Protein AF-0000000079973365 (afdb_homodimer)

Solvent-accessible surface area (backbone atoms only — not comparable to full-atom values): 28447 Å² total; per-residue (Å²): 84,74,32,94,49,59,24,91,46,68,49,31,48,48,45,68,47,77,92,30,34,28,76,39,76,94,41,56,36,65,77,28,29,36,39,30,30,34,17,39,44,60,60,28,26,42,28,53,44,29,41,48,59,12,36,25,40,31,39,36,38,27,25,70,50,57,71,37,38,51,52,38,53,69,70,46,82,61,96,43,48,74,47,79,47,68,40,56,67,62,36,56,69,60,46,36,53,49,29,65,70,66,46,63,32,29,34,38,38,46,44,40,71,47,65,40,81,67,32,48,68,52,72,42,58,61,71,51,36,48,48,9,36,38,38,37,32,48,18,53,44,41,47,39,40,43,40,56,84,35,42,30,79,89,49,23,24,38,38,33,58,39,63,66,71,47,67,51,61,60,79,81,48,72,29,38,51,44,33,38,34,24,32,49,30,30,44,42,48,28,29,44,51,20,64,72,31,86,64,37,46,17,26,25,31,20,54,61,53,43,94,34,72,62,42,44,60,73,70,52,54,75,89,77,47,85,62,27,44,56,57,19,27,17,16,32,53,53,40,55,62,36,78,89,36,56,50,46,54,26,22,52,43,52,42,32,50,42,62,71,61,48,57,76,39,33,68,62,44,55,74,50,63,53,35,26,68,32,41,36,61,67,78,30,89,29,86,84,75,32,93,49,57,25,91,44,68,50,30,48,49,44,67,47,79,91,30,34,30,77,39,76,92,41,55,36,66,77,30,30,38,39,30,29,33,18,39,45,62,59,29,26,42,29,53,45,29,41,48,59,12,37,24,40,30,41,37,38,28,25,70,50,55,70,36,39,51,52,37,53,70,70,47,83,62,95,44,50,74,46,79,46,68,40,54,66,63,36,57,70,58,45,36,54,49,29,64,71,65,47,65,33,31,35,38,37,46,44,40,70,48,67,37,81,67,34,47,68,50,73,42,58,61,70,49,36,47,47,10,35,39,40,38,32,49,17,55,42,40,48,39,41,45,40,55,85,36,42,30,79,90,49,24,25,39,38,33,58,40,63,66,70,50,66,50,62,60,80,80,49,72,28,37,51,45,33,37,34,26,32,49,31,30,42,41,48,29,28,43,50,18,64,72,30,85,63,36,44,18,26,24,32,20,55,60,51,42,94,35,72,62,43,45,59,74,72,52,52,76,88,77,49,84,63,27,43,56,56,19,28,17,16,33,52,52,40,55,61,36,79,91,37,55,52,47,56,25,21,52,45,54,42,31,50,41,62,70,60,48,56,75,40,32,67,62,44,55,76,51,61,54,34,26,68,34,42,36,61,66,77,31,89,28,87

Nearest PDB structures (foldseek):
  5l7w-assembly1_A  TM=8.585E-01  e=1.003E-14  Homo sapiens
  5hs6-assembly1_A  TM=8.590E-01  e=7.847E-15  Homo sapiens
  5jsf-assembly1_A  TM=8.479E-01  e=1.364E-14  Homo sapiens
  6emm-assembly1_A  TM=7.590E-01  e=6.138E-15  Homo sapiens
  5idq-assembly1_B  TM=7.611E-01  e=1.243E-11  Burkholderia vietnamiensis G4

pLDDT: mean 96.69, std 3.86, range [77.88, 98.94]

InterPro domains:
  IPR002347 Short-chain dehydrogenase/reductase SDR [PF00106] (32-220)
  IPR002347 Short-chain dehydrogenase/reductase SDR [PR00081] (33-50)
  IPR002347 Short-chain dehydrogenase/reductase SDR [PR00081] (103-114)
  IPR002347 Short-chain dehydrogenase/reductase SDR [PR00081] (179-198)
  IPR002347 Short-chain dehydrogenase/reductase SDR [PR00081] (198-215)
  IPR036291 NAD(P)-binding domain superfamily [SSF51735] (28-259)

Secondary structure (DSSP, 8-state):
---SS-BSSS-B-SS--GGG-TTSGGG--TT-EEEEESTTSHHHHHHHHHHHHTT-SEEEEEES-HHHHHHHHHT--SS-EEEEEE--TT-HHHHHHHHHHH-SBSEEEE-----PPP--GGGS-HHHHHHHHIIIIIHHHHHHHHHGGGB-TT--EEEEE--GGGGS-GGGGTT-HHHHHHHHHHHHHHHHHHHH-TTSEEEEEE--S---HHHHHTT--GGGS----THHHHHHHHHHTSGGGGGGTT-EEETTB-HHHHHTTHHHHHHS-TTSEEETTPSPSB-/---SS-BSSS-B-SS--GGG-TTSGGG--TT-EEEEESTTSHHHHHHHHHHHHTT-SEEEEEES-HHHHHHHHHT--SS-EEEEEE--TT-HHHHHHHHHHH-SBSEEEE-----PPP--GGGS-HHHHHHHHIIIIIHHHHHHHHHGGGB-TT--EEEEE--GGGGS-GGGGTT-HHHHHHHHHHHHHHHHHHHH-TTSEEEEEE--S---HHHHHTT--GGGS----THHHHHHHHHHTSGGGGGGTT-EEETTB-HHHHHTTHHHHHHS-TTSEEETTPSPSB-

Organism: NCBI:txid1448308

Structure (mmCIF, N/CA/C/O backbone):
data_AF-0000000079973365-model_v1
#
loop_
_entity.id
_entity.type
_entity.pdbx_description
1 polymer 'Short chain dehydrogenase'
#
loop_
_atom_site.group_PDB
_atom_site.id
_atom_site.type_symbol
_atom_site.label_atom_id
_atom_site.label_alt_id
_atom_site.label_comp_id
_atom_site.label_asym_id
_atom_site.label_entity_id
_atom_site.label_seq_id
_atom_site.pdbx_PDB_ins_code
_atom_site.Cartn_x
_atom_site.Cartn_y
_atom_site.Cartn_z
_atom_site.occupancy
_atom_site.B_iso_or_equiv
_atom_site.auth_seq_id
_atom_site.auth_comp_id
_atom_site.auth_asym_id
_atom_site.auth_atom_id
_atom_site.pdbx_PDB_model_num
ATOM 1 N N . MET A 1 1 ? 15.047 -26.766 7.328 1 82.38 1 MET A N 1
ATOM 2 C CA . MET A 1 1 ? 16.016 -26.078 8.172 1 82.38 1 MET A CA 1
ATOM 3 C C . MET A 1 1 ? 15.328 -25.062 9.086 1 82.38 1 MET A C 1
ATOM 5 O O . MET A 1 1 ? 14.125 -24.828 8.961 1 82.38 1 MET A O 1
ATOM 9 N N . GLN A 1 2 ? 16.094 -24.484 9.977 1 85.69 2 GLN A N 1
ATOM 10 C CA . GLN A 1 2 ? 15.578 -23.406 10.805 1 85.69 2 GLN A CA 1
ATOM 11 C C . GLN A 1 2 ? 15.328 -22.141 9.969 1 85.69 2 GLN A C 1
ATOM 13 O O . GLN A 1 2 ? 16.141 -21.797 9.109 1 85.69 2 GLN A O 1
ATOM 18 N N . PRO A 1 3 ? 14.227 -21.531 10.227 1 90.12 3 PRO A N 1
ATOM 19 C CA . PRO A 1 3 ? 13.891 -20.344 9.445 1 90.12 3 PRO A CA 1
ATOM 20 C C . PRO A 1 3 ? 14.859 -19.188 9.688 1 90.12 3 PRO A C 1
ATOM 22 O O . PRO A 1 3 ? 15.188 -18.891 10.844 1 90.12 3 PRO A O 1
ATOM 25 N N . PRO A 1 4 ? 15.359 -18.578 8.703 1 90.81 4 PRO A N 1
ATOM 26 C CA . PRO A 1 4 ? 16.219 -17.406 8.852 1 90.81 4 PRO A CA 1
ATOM 27 C C . PRO A 1 4 ? 15.445 -16.141 9.195 1 90.81 4 PRO A C 1
ATOM 29 O O . PRO A 1 4 ? 16.031 -15.117 9.57 1 90.81 4 PRO A O 1
ATOM 32 N N . PHE A 1 5 ? 14.07 -16.109 9.078 1 92.94 5 PHE A N 1
ATOM 33 C CA . PHE A 1 5 ? 13.148 -15.047 9.43 1 92.94 5 PHE A CA 1
ATOM 34 C C . PHE A 1 5 ? 12 -15.57 10.273 1 92.94 5 PHE A C 1
ATOM 36 O O . PHE A 1 5 ? 11.719 -16.766 10.273 1 92.94 5 PHE A O 1
ATOM 43 N N . PRO A 1 6 ? 11.383 -14.68 11.016 1 95.38 6 PRO A N 1
ATOM 44 C CA . PRO A 1 6 ? 10.195 -15.148 11.75 1 95.38 6 PRO A CA 1
ATOM 45 C C . PRO A 1 6 ? 9.211 -15.891 10.859 1 95.38 6 PRO A C 1
ATOM 47 O O . PRO A 1 6 ? 8.906 -15.438 9.75 1 95.38 6 PRO A O 1
ATOM 50 N N . SER A 1 7 ? 8.75 -17.031 11.305 1 96.88 7 SER A N 1
ATOM 51 C CA . SER A 1 7 ? 7.914 -17.938 10.516 1 96.88 7 SER A CA 1
ATOM 52 C C . SER A 1 7 ? 6.754 -18.484 11.344 1 96.88 7 SER A C 1
ATOM 54 O O . SER A 1 7 ? 6.887 -18.688 12.555 1 96.88 7 SER A O 1
ATOM 56 N N . PRO A 1 8 ? 5.582 -18.688 10.734 1 97.5 8 PRO A N 1
ATOM 57 C CA . PRO A 1 8 ? 4.457 -19.281 11.461 1 97.5 8 PRO A CA 1
ATOM 58 C C . PRO A 1 8 ? 4.633 -20.766 11.711 1 97.5 8 PRO A C 1
ATOM 60 O O . PRO A 1 8 ? 3.885 -21.359 12.5 1 97.5 8 PRO A O 1
ATOM 63 N N . VAL A 1 9 ? 5.566 -21.422 11.023 1 97.56 9 VAL A N 1
ATOM 64 C CA . VAL A 1 9 ? 5.836 -22.844 11.156 1 97.56 9 VAL A CA 1
ATOM 65 C C . VAL A 1 9 ? 7.328 -23.078 11.391 1 97.56 9 VAL A C 1
ATOM 67 O O . VAL A 1 9 ? 8.156 -22.266 10.953 1 97.56 9 VAL A O 1
ATOM 70 N N . PRO A 1 10 ? 7.73 -24.078 12.109 1 96.88 10 PRO A N 1
ATOM 71 C CA . PRO A 1 10 ? 9.141 -24.266 12.469 1 96.88 10 PRO A CA 1
ATOM 72 C C . PRO A 1 10 ? 9.984 -24.75 11.297 1 96.88 10 PRO A C 1
ATOM 74 O O . PRO A 1 10 ? 11.203 -24.531 11.281 1 96.88 10 PRO A O 1
ATOM 77 N N . THR A 1 11 ? 9.383 -25.438 10.297 1 97.25 11 THR A N 1
ATOM 78 C CA . THR A 1 11 ? 10.156 -25.969 9.18 1 97.25 11 THR A CA 1
ATOM 79 C C . THR A 1 11 ? 10.227 -24.969 8.031 1 97.25 11 THR A C 1
ATOM 81 O O . THR A 1 11 ? 9.203 -24.406 7.629 1 97.25 11 THR A O 1
ATOM 84 N N . TRP A 1 12 ? 11.422 -24.688 7.539 1 96.69 12 TRP A N 1
ATOM 85 C CA . TRP A 1 12 ? 11.734 -23.781 6.441 1 96.69 12 TRP A CA 1
ATOM 86 C C . TRP A 1 12 ? 12.336 -24.547 5.262 1 96.69 12 TRP A C 1
ATOM 88 O O . TRP A 1 12 ? 13.258 -25.344 5.441 1 96.69 12 TRP A O 1
ATOM 98 N N . HIS A 1 13 ? 11.812 -24.312 4.098 1 97.5 13 HIS A N 1
ATOM 99 C CA . HIS A 1 13 ? 12.328 -25 2.92 1 97.5 13 HIS A CA 1
ATOM 100 C C . HIS A 1 13 ? 13.047 -24.031 1.987 1 97.5 13 HIS A C 1
ATOM 102 O O . HIS A 1 13 ? 12.594 -22.906 1.787 1 97.5 13 HIS A O 1
ATOM 108 N N . ASN A 1 14 ? 14.125 -24.469 1.334 1 96.69 14 ASN A N 1
ATOM 109 C CA . ASN A 1 14 ? 14.859 -23.688 0.347 1 96.69 14 ASN A CA 1
ATOM 110 C C . ASN A 1 14 ? 14.82 -24.344 -1.03 1 96.69 14 ASN A C 1
ATOM 112 O O . ASN A 1 14 ? 15.352 -23.797 -1.998 1 96.69 14 ASN A O 1
ATOM 116 N N . ALA A 1 15 ? 14.203 -25.484 -1.046 1 97.38 15 ALA A N 1
ATOM 117 C CA . ALA A 1 15 ? 14.078 -26.25 -2.279 1 97.38 15 ALA A CA 1
ATOM 118 C C . ALA A 1 15 ? 12.781 -27.062 -2.297 1 97.38 15 ALA A C 1
ATOM 120 O O . ALA A 1 15 ? 12.062 -27.094 -1.301 1 97.38 15 ALA A O 1
ATOM 121 N N . LEU A 1 16 ? 12.555 -27.625 -3.406 1 97.44 16 LEU A N 1
ATOM 122 C CA . LEU A 1 16 ? 11.375 -28.469 -3.561 1 97.44 16 LEU A CA 1
ATOM 123 C C . LEU A 1 16 ? 11.367 -29.578 -2.516 1 97.44 16 LEU A C 1
ATOM 125 O O . LEU A 1 16 ? 12.422 -30.141 -2.188 1 97.44 16 LEU A O 1
ATOM 129 N N . TYR A 1 17 ? 10.281 -29.875 -2.004 1 97.25 17 TYR A N 1
ATOM 130 C CA . TYR A 1 17 ? 10.062 -30.984 -1.1 1 97.25 17 TYR A CA 1
ATOM 131 C C . TYR A 1 17 ? 8.789 -31.75 -1.463 1 97.25 17 TYR A C 1
ATOM 133 O O . TYR A 1 17 ? 7.996 -31.281 -2.283 1 97.25 17 TYR A O 1
ATOM 141 N N . PRO A 1 18 ? 8.5 -32.875 -1.06 1 96.94 18 PRO A N 1
ATOM 142 C CA . PRO A 1 18 ? 7.48 -33.781 -1.602 1 96.94 18 PRO A CA 1
ATOM 143 C C . PRO A 1 18 ? 6.086 -33.156 -1.619 1 96.94 18 PRO A C 1
ATOM 145 O O . PRO A 1 18 ? 5.367 -33.281 -2.613 1 96.94 18 PRO A O 1
ATOM 148 N N . ALA A 1 19 ? 5.691 -32.438 -0.661 1 97.38 19 ALA A N 1
ATOM 149 C CA . ALA A 1 19 ? 4.324 -31.922 -0.52 1 97.38 19 ALA A CA 1
ATOM 150 C C . ALA A 1 19 ? 4.004 -30.891 -1.601 1 97.38 19 ALA A C 1
ATOM 152 O O . ALA A 1 19 ? 2.832 -30.641 -1.892 1 97.38 19 ALA A O 1
ATOM 153 N N . VAL A 1 20 ? 5.055 -30.266 -2.193 1 98.12 20 VAL A N 1
ATOM 154 C CA . VAL A 1 20 ? 4.801 -29.234 -3.209 1 98.12 20 VAL A CA 1
ATOM 155 C C . VAL A 1 20 ? 5.48 -29.641 -4.52 1 98.12 20 VAL A C 1
ATOM 157 O O . VAL A 1 20 ? 5.75 -28.781 -5.367 1 98.12 20 VAL A O 1
ATOM 160 N N . ASP A 1 21 ? 5.816 -30.875 -4.699 1 98.12 21 ASP A N 1
ATOM 161 C CA . ASP A 1 21 ? 6.414 -31.391 -5.926 1 98.12 21 ASP A CA 1
ATOM 162 C C . ASP A 1 21 ? 5.371 -31.516 -7.035 1 98.12 21 ASP A C 1
ATOM 164 O O . ASP A 1 21 ? 4.457 -32.344 -6.945 1 98.12 21 ASP A O 1
ATOM 168 N N . PRO A 1 22 ? 5.5 -30.828 -8.133 1 97.12 22 PRO A N 1
ATOM 169 C CA . PRO A 1 22 ? 4.484 -30.828 -9.188 1 97.12 22 PRO A CA 1
ATOM 170 C C . PRO A 1 22 ? 4.316 -32.188 -9.844 1 97.12 22 PRO A C 1
ATOM 172 O O . PRO A 1 22 ? 3.307 -32.438 -10.508 1 97.12 22 PRO A O 1
ATOM 175 N N . SER A 1 23 ? 5.281 -33.031 -9.719 1 95.81 23 SER A N 1
ATOM 176 C CA . SER A 1 23 ? 5.219 -34.344 -10.336 1 95.81 23 SER A CA 1
ATOM 177 C C . SER A 1 23 ? 4.336 -35.281 -9.531 1 95.81 23 SER A C 1
ATOM 179 O O . SER A 1 23 ? 3.967 -36.375 -10.016 1 95.81 23 SER A O 1
ATOM 181 N N . ASN A 1 24 ? 4.047 -34.875 -8.328 1 93.88 24 ASN A N 1
ATOM 182 C CA . ASN A 1 24 ? 3.154 -35.656 -7.492 1 93.88 24 ASN A CA 1
ATOM 183 C C . ASN A 1 24 ? 1.726 -35.656 -8.031 1 93.88 24 ASN A C 1
ATOM 185 O O . ASN A 1 24 ? 1.188 -34.594 -8.352 1 93.88 24 ASN A O 1
ATOM 189 N N . ARG A 1 25 ? 1.036 -36.781 -8.062 1 87.56 25 ARG A N 1
ATOM 190 C CA . ARG A 1 25 ? -0.292 -36.938 -8.641 1 87.56 25 ARG A CA 1
ATOM 191 C C . ARG A 1 25 ? -1.329 -36.125 -7.871 1 87.56 25 ARG A C 1
ATOM 193 O O . ARG A 1 25 ? -2.348 -35.719 -8.43 1 87.56 25 ARG A O 1
ATOM 200 N N . SER A 1 26 ? -1.077 -35.969 -6.609 1 88.56 26 SER A N 1
ATOM 201 C CA . SER A 1 26 ? -2.004 -35.188 -5.785 1 88.56 26 SER A CA 1
ATOM 202 C C . SER A 1 26 ? -1.983 -33.719 -6.164 1 88.56 26 SER A C 1
ATOM 204 O O . SER A 1 26 ? -2.869 -32.969 -5.77 1 88.56 26 SER A O 1
ATOM 206 N N . GLN A 1 27 ? -1.026 -33.312 -6.98 1 89 27 GLN A N 1
ATOM 207 C CA . GLN A 1 27 ? -0.875 -31.922 -7.41 1 89 27 GLN A CA 1
ATOM 208 C C . GLN A 1 27 ? -1.316 -31.734 -8.859 1 89 27 GLN A C 1
ATOM 210 O O . GLN A 1 27 ? -0.831 -30.844 -9.555 1 89 27 GLN A O 1
ATOM 215 N N . SER A 1 28 ? -2.213 -32.469 -9.258 1 94.25 28 SER A N 1
ATOM 216 C CA . SER A 1 28 ? -2.562 -32.531 -10.672 1 94.25 28 SER A CA 1
ATOM 217 C C . SER A 1 28 ? -3.369 -31.328 -11.102 1 94.25 28 SER A C 1
ATOM 219 O O . SER A 1 28 ? -4.27 -30.875 -10.383 1 94.25 28 SER A O 1
ATOM 221 N N . HIS A 1 29 ? -3.033 -30.75 -12.266 1 96.88 29 HIS A N 1
ATOM 222 C CA . HIS A 1 29 ? -3.764 -29.688 -12.945 1 96.88 29 HIS A CA 1
ATOM 223 C C . HIS A 1 29 ? -4.195 -30.109 -14.344 1 96.88 29 HIS A C 1
ATOM 225 O O . HIS A 1 29 ? -4.195 -29.312 -15.273 1 96.88 29 HIS A O 1
ATOM 231 N N . LYS A 1 30 ? -4.434 -31.391 -14.406 1 95.31 30 LYS A N 1
ATOM 232 C CA . LYS A 1 30 ? -4.844 -31.984 -15.68 1 95.31 30 LYS A CA 1
ATOM 233 C C . LYS A 1 30 ? -6.074 -31.281 -16.234 1 95.31 30 LYS A C 1
ATOM 235 O O . LYS A 1 30 ? -7.043 -31.031 -15.516 1 95.31 30 LYS A O 1
ATOM 240 N N . GLY A 1 31 ? -5.984 -30.891 -17.484 1 95.06 31 GLY A N 1
ATOM 241 C CA . GLY A 1 31 ? -7.117 -30.281 -18.172 1 95.06 31 GLY A CA 1
ATOM 242 C C . GLY A 1 31 ? -7.246 -28.797 -17.938 1 95.06 31 GLY A C 1
ATOM 243 O O . GLY A 1 31 ? -8.164 -28.156 -18.453 1 95.06 31 GLY A O 1
ATOM 244 N N . GLN A 1 32 ? -6.363 -28.219 -17.234 1 97.62 32 GLN A N 1
ATOM 245 C CA . GLN A 1 32 ? -6.539 -26.844 -16.797 1 97.62 32 GLN A CA 1
ATOM 246 C C . GLN A 1 32 ? -5.781 -25.875 -17.688 1 97.62 32 GLN A C 1
ATOM 248 O O . GLN A 1 32 ? -4.785 -26.25 -18.312 1 97.62 32 GLN A O 1
ATOM 253 N N . THR A 1 33 ? -6.336 -24.688 -17.812 1 98.69 33 THR A N 1
ATOM 254 C CA . THR A 1 33 ? -5.68 -23.547 -18.453 1 98.69 33 THR A CA 1
ATOM 255 C C . THR A 1 33 ? -5.023 -22.641 -17.422 1 98.69 33 THR A C 1
ATOM 257 O O . THR A 1 33 ? -5.684 -22.172 -16.5 1 98.69 33 THR A O 1
ATOM 260 N N . VAL A 1 34 ? -3.705 -22.422 -17.578 1 98.88 34 VAL A N 1
ATOM 261 C CA . VAL A 1 34 ? -2.904 -21.625 -16.656 1 98.88 34 VAL A CA 1
ATOM 262 C C . VAL A 1 34 ? -2.344 -20.406 -17.375 1 98.88 34 VAL A C 1
ATOM 264 O O . VAL A 1 34 ? -1.671 -20.547 -18.406 1 98.88 34 VAL A O 1
ATOM 267 N N . VAL A 1 35 ? -2.658 -19.219 -16.875 1 98.94 35 VAL A N 1
ATOM 268 C CA . VAL A 1 35 ? -2.164 -17.953 -17.438 1 98.94 35 VAL A CA 1
ATOM 269 C C . VAL A 1 35 ? -1.082 -17.375 -16.531 1 98.94 35 VAL A C 1
ATOM 271 O O . VAL A 1 35 ? -1.288 -17.234 -15.32 1 98.94 35 VAL A O 1
ATOM 274 N N . ILE A 1 36 ? 0.085 -17.047 -17.078 1 98.94 36 ILE A N 1
ATOM 275 C CA . ILE A 1 36 ? 1.209 -16.547 -16.281 1 98.94 36 ILE A CA 1
ATOM 276 C C . ILE A 1 36 ? 1.763 -15.273 -16.906 1 98.94 36 ILE A C 1
ATOM 278 O O . ILE A 1 36 ? 2.189 -15.273 -18.062 1 98.94 36 ILE A O 1
ATOM 282 N N . THR A 1 37 ? 1.726 -14.172 -16.172 1 98.94 37 THR A N 1
ATOM 283 C CA . THR A 1 37 ? 2.432 -12.969 -16.594 1 98.94 37 THR A CA 1
ATOM 284 C C . THR A 1 37 ? 3.867 -12.977 -16.062 1 98.94 37 THR A C 1
ATOM 286 O O . THR A 1 37 ? 4.18 -13.68 -15.109 1 98.94 37 THR A O 1
ATOM 289 N N . GLY A 1 38 ? 4.734 -12.133 -16.672 1 98.69 38 GLY A N 1
ATOM 290 C CA . GLY A 1 38 ? 6.137 -12.219 -16.312 1 98.69 38 GLY A CA 1
ATOM 291 C C . GLY A 1 38 ? 6.738 -13.586 -16.547 1 98.69 38 GLY A C 1
ATOM 292 O O . GLY A 1 38 ? 7.492 -14.094 -15.711 1 98.69 38 GLY A O 1
ATOM 293 N N . ALA A 1 39 ? 6.422 -14.227 -17.625 1 98.69 39 ALA A N 1
ATOM 294 C CA . ALA A 1 39 ? 6.699 -15.648 -17.844 1 98.69 39 ALA A CA 1
ATOM 295 C C . ALA A 1 39 ? 8.008 -15.844 -18.594 1 98.69 39 ALA A C 1
ATOM 297 O O . ALA A 1 39 ? 8.359 -16.969 -18.953 1 98.69 39 ALA A O 1
ATOM 298 N N . GLY A 1 40 ? 8.734 -14.781 -18.844 1 97.94 40 GLY A N 1
ATOM 299 C CA . GLY A 1 40 ? 9.883 -14.852 -19.734 1 97.94 40 GLY A CA 1
ATOM 300 C C . GLY A 1 40 ? 11.164 -15.266 -19.047 1 97.94 40 GLY A C 1
ATOM 301 O O . GLY A 1 40 ? 12.156 -15.594 -19.688 1 97.94 40 GLY A O 1
ATOM 302 N N . SER A 1 41 ? 11.195 -15.273 -17.719 1 96.25 41 SER A N 1
ATOM 303 C CA . SER A 1 41 ? 12.414 -15.594 -16.984 1 96.25 41 SER A CA 1
ATOM 304 C C . SER A 1 41 ? 12.117 -15.93 -15.523 1 96.25 41 SER A C 1
ATOM 306 O O . SER A 1 41 ? 10.953 -15.891 -15.102 1 96.25 41 SER A O 1
ATOM 308 N N . GLY A 1 42 ? 13.117 -16.422 -14.891 1 96.94 42 GLY A N 1
ATOM 309 C CA . GLY A 1 42 ? 13.094 -16.531 -13.438 1 96.94 42 GLY A CA 1
ATOM 310 C C . GLY A 1 42 ? 11.93 -17.344 -12.914 1 96.94 42 GLY A C 1
ATOM 311 O O . GLY A 1 42 ? 11.711 -18.484 -13.359 1 96.94 42 GLY A O 1
ATOM 312 N N . ILE A 1 43 ? 11.25 -16.766 -11.977 1 98.44 43 ILE A N 1
ATOM 313 C CA . ILE A 1 43 ? 10.172 -17.422 -11.25 1 98.44 43 ILE A CA 1
ATOM 314 C C . ILE A 1 43 ? 9.023 -17.75 -12.203 1 98.44 43 ILE A C 1
ATOM 316 O O . ILE A 1 43 ? 8.469 -18.859 -12.156 1 98.44 43 ILE A O 1
ATOM 320 N N . GLY A 1 44 ? 8.664 -16.828 -13.133 1 98.75 44 GLY A N 1
ATOM 321 C CA . GLY A 1 44 ? 7.594 -17.047 -14.094 1 98.75 44 GLY A CA 1
ATOM 322 C C . GLY A 1 44 ? 7.855 -18.219 -15.023 1 98.75 44 GLY A C 1
ATOM 323 O O . GLY A 1 44 ? 6.969 -19.047 -15.258 1 98.75 44 GLY A O 1
ATOM 324 N N . ARG A 1 45 ? 9.094 -18.297 -15.516 1 98.5 45 ARG A N 1
ATOM 325 C CA . ARG A 1 45 ? 9.484 -19.391 -16.391 1 98.5 45 ARG A CA 1
ATOM 326 C C . ARG A 1 45 ? 9.391 -20.734 -15.664 1 98.5 45 ARG A C 1
ATOM 328 O O . ARG A 1 45 ? 8.812 -21.688 -16.188 1 98.5 45 ARG A O 1
ATOM 335 N N . MET A 1 46 ? 9.914 -20.797 -14.477 1 98.44 46 MET A N 1
ATOM 336 C CA . MET A 1 46 ? 9.922 -22.047 -13.727 1 98.44 46 MET A CA 1
ATOM 337 C C . MET A 1 46 ? 8.508 -22.438 -13.312 1 98.44 46 MET A C 1
ATOM 339 O O . MET A 1 46 ? 8.18 -23.625 -13.242 1 98.44 46 MET A O 1
ATOM 343 N N . THR A 1 47 ? 7.676 -21.438 -13.016 1 98.81 47 THR A N 1
ATOM 344 C CA . THR A 1 47 ? 6.281 -21.703 -12.68 1 98.81 47 THR A CA 1
ATOM 345 C C . THR A 1 47 ? 5.551 -22.328 -13.867 1 98.81 47 THR A C 1
ATOM 347 O O . THR A 1 47 ? 4.793 -23.281 -13.695 1 98.81 47 THR A O 1
ATOM 350 N N . ALA A 1 48 ? 5.793 -21.797 -15.047 1 98.75 48 ALA A N 1
ATOM 351 C CA . ALA A 1 48 ? 5.211 -22.375 -16.25 1 98.75 48 ALA A CA 1
ATOM 352 C C . ALA A 1 48 ? 5.605 -23.844 -16.406 1 98.75 48 ALA A C 1
ATOM 354 O O . ALA A 1 48 ? 4.754 -24.703 -16.641 1 98.75 48 ALA A O 1
ATOM 355 N N . ARG A 1 49 ? 6.875 -24.125 -16.203 1 98 49 ARG A N 1
ATOM 356 C CA . ARG A 1 49 ? 7.375 -25.5 -16.297 1 98 49 ARG A CA 1
ATOM 357 C C . ARG A 1 49 ? 6.723 -26.391 -15.242 1 98 49 ARG A C 1
ATOM 359 O O . ARG A 1 49 ? 6.371 -27.547 -15.531 1 98 49 ARG A O 1
ATOM 366 N N . ALA A 1 50 ? 6.574 -25.891 -14.062 1 98.31 50 ALA A N 1
ATOM 367 C CA . ALA A 1 50 ? 6 -26.656 -12.961 1 98.31 50 ALA A CA 1
ATOM 368 C C . ALA A 1 50 ? 4.551 -27.047 -13.258 1 98.31 50 ALA A C 1
ATOM 370 O O . ALA A 1 50 ? 4.133 -28.172 -13 1 98.31 50 ALA A O 1
ATOM 371 N N . PHE A 1 51 ? 3.771 -26.109 -13.805 1 98.5 51 PHE A N 1
ATOM 372 C CA . PHE A 1 51 ? 2.383 -26.406 -14.125 1 98.5 51 PHE A CA 1
ATOM 373 C C . PHE A 1 51 ? 2.295 -27.406 -15.281 1 98.5 51 PHE A C 1
ATOM 375 O O . PHE A 1 51 ? 1.382 -28.234 -15.32 1 98.5 51 PHE A O 1
ATOM 382 N N . ALA A 1 52 ? 3.242 -27.328 -16.219 1 98 52 ALA A N 1
ATOM 383 C CA . ALA A 1 52 ? 3.307 -28.328 -17.281 1 98 52 ALA A CA 1
ATOM 384 C C . ALA A 1 52 ? 3.533 -29.719 -16.703 1 98 52 ALA A C 1
ATOM 386 O O . ALA A 1 52 ? 2.842 -30.672 -17.062 1 98 52 ALA A O 1
ATOM 387 N N . VAL A 1 53 ? 4.457 -29.797 -15.797 1 97.25 53 VAL A N 1
ATOM 388 C CA . VAL A 1 53 ? 4.773 -31.047 -15.125 1 97.25 53 VAL A CA 1
ATOM 389 C C . VAL A 1 53 ? 3.549 -31.562 -14.367 1 97.25 53 VAL A C 1
ATOM 391 O O . VAL A 1 53 ? 3.291 -32.75 -14.312 1 97.25 53 VAL A O 1
ATOM 394 N N . ALA A 1 54 ? 2.76 -30.625 -13.828 1 97.56 54 ALA A N 1
ATOM 395 C CA . ALA A 1 54 ? 1.568 -30.969 -13.055 1 97.56 54 ALA A CA 1
ATOM 396 C C . ALA A 1 54 ? 0.418 -31.375 -13.969 1 97.56 54 ALA A C 1
ATOM 398 O O . ALA A 1 54 ? -0.658 -31.75 -13.5 1 97.56 54 ALA A O 1
ATOM 399 N N . GLY A 1 55 ? 0.573 -31.219 -15.273 1 96.88 55 GLY A N 1
ATOM 400 C CA . GLY A 1 55 ? -0.365 -31.797 -16.219 1 96.88 55 GLY A CA 1
ATOM 401 C C . GLY A 1 55 ? -1.291 -30.766 -16.844 1 96.88 55 GLY A C 1
ATOM 402 O O . GLY A 1 55 ? -2.293 -31.125 -17.469 1 96.88 55 GLY A O 1
ATOM 403 N N . ALA A 1 56 ? -1.013 -29.484 -16.734 1 97.56 56 ALA A N 1
ATOM 404 C CA . ALA A 1 56 ? -1.852 -28.469 -17.359 1 97.56 56 ALA A CA 1
ATOM 405 C C . ALA A 1 56 ? -1.99 -28.703 -18.859 1 97.56 56 ALA A C 1
ATOM 407 O O . ALA A 1 56 ? -1.021 -29.078 -19.531 1 97.56 56 ALA A O 1
ATOM 408 N N . SER A 1 57 ? -3.203 -28.484 -19.391 1 97.12 57 SER A N 1
ATOM 409 C CA . SER A 1 57 ? -3.467 -28.75 -20.812 1 97.12 57 SER A CA 1
ATOM 410 C C . SER A 1 57 ? -3.07 -27.547 -21.672 1 97.12 57 SER A C 1
ATOM 412 O O . SER A 1 57 ? -2.742 -27.703 -22.844 1 97.12 57 SER A O 1
ATOM 414 N N . HIS A 1 58 ? -3.205 -26.406 -21.094 1 98.38 58 HIS A N 1
ATOM 415 C CA . HIS A 1 58 ? -2.928 -25.156 -21.797 1 98.38 58 HIS A CA 1
ATOM 416 C C . HIS A 1 58 ? -2.203 -24.172 -20.906 1 98.38 58 HIS A C 1
ATOM 418 O O . HIS A 1 58 ? -2.682 -23.844 -19.812 1 98.38 58 HIS A O 1
ATOM 424 N N . ILE A 1 59 ? -1.017 -23.75 -21.281 1 98.81 59 ILE A N 1
ATOM 425 C CA . ILE A 1 59 ? -0.237 -22.734 -20.562 1 98.81 59 ILE A CA 1
ATOM 426 C C . ILE A 1 59 ? -0.094 -21.5 -21.438 1 98.81 59 ILE A C 1
ATOM 428 O O . ILE A 1 59 ? 0.342 -21.578 -22.578 1 98.81 59 ILE A O 1
ATOM 432 N N . VAL A 1 60 ? -0.512 -20.375 -20.906 1 98.94 60 VAL A N 1
ATOM 433 C CA . VAL A 1 60 ? -0.445 -19.078 -21.594 1 98.94 60 VAL A CA 1
ATOM 434 C C . VAL A 1 60 ? 0.663 -18.234 -20.969 1 98.94 60 VAL A C 1
ATOM 436 O O . VAL A 1 60 ? 0.625 -17.922 -19.781 1 98.94 60 VAL A O 1
ATOM 439 N N . LEU A 1 61 ? 1.684 -17.859 -21.781 1 98.94 61 LEU A N 1
ATOM 440 C CA . LEU A 1 61 ? 2.824 -17.062 -21.344 1 98.94 61 LEU A CA 1
ATOM 441 C C . LEU A 1 61 ? 2.68 -15.609 -21.812 1 98.94 61 LEU A C 1
ATOM 443 O O . LEU A 1 61 ? 2.58 -15.344 -23.016 1 98.94 61 LEU A O 1
ATOM 447 N N . ILE A 1 62 ? 2.654 -14.688 -20.891 1 98.94 62 ILE A N 1
ATOM 448 C CA . ILE A 1 62 ? 2.557 -13.266 -21.203 1 98.94 62 ILE A CA 1
ATOM 449 C C . ILE A 1 62 ? 3.793 -12.539 -20.672 1 98.94 62 ILE A C 1
ATOM 451 O O . ILE A 1 62 ? 4.227 -12.781 -19.547 1 98.94 62 ILE A O 1
ATOM 455 N N . GLY A 1 63 ? 4.402 -11.68 -21.375 1 98.56 63 GLY A N 1
ATOM 456 C CA . GLY A 1 63 ? 5.531 -10.836 -21.016 1 98.56 63 GLY A CA 1
ATOM 457 C C . GLY A 1 63 ? 5.898 -9.844 -22.094 1 98.56 63 GLY A C 1
ATOM 458 O O . GLY A 1 63 ? 5.34 -9.875 -23.203 1 98.56 63 GLY A O 1
ATOM 459 N N . ARG A 1 64 ? 6.848 -8.961 -21.922 1 97.06 64 ARG A N 1
ATOM 460 C CA . ARG A 1 64 ? 7.141 -7.855 -22.812 1 97.06 64 ARG A CA 1
ATOM 461 C C . ARG A 1 64 ? 8.062 -8.297 -23.953 1 97.06 64 ARG A C 1
ATOM 463 O O . ARG A 1 64 ? 8.008 -7.746 -25.047 1 97.06 64 ARG A O 1
ATOM 470 N N . VAL A 1 65 ? 8.883 -9.273 -23.625 1 97.94 65 VAL A N 1
ATOM 471 C CA . VAL A 1 65 ? 9.938 -9.625 -24.562 1 97.94 65 VAL A CA 1
ATOM 472 C C . VAL A 1 65 ? 9.625 -10.969 -25.203 1 97.94 65 VAL A C 1
ATOM 474 O O . VAL A 1 65 ? 9.766 -12.016 -24.562 1 97.94 65 VAL A O 1
ATOM 477 N N . LEU A 1 66 ? 9.383 -10.945 -26.469 1 98.38 66 LEU A N 1
ATOM 478 C CA . LEU A 1 66 ? 8.93 -12.125 -27.203 1 98.38 66 LEU A CA 1
ATOM 479 C C . LEU A 1 66 ? 9.992 -13.219 -27.172 1 98.38 66 LEU A C 1
ATOM 481 O O . LEU A 1 66 ? 9.68 -14.391 -26.953 1 98.38 66 LEU A O 1
ATOM 485 N N . SER A 1 67 ? 11.234 -12.898 -27.375 1 98.62 67 SER A N 1
ATOM 486 C CA . SER A 1 67 ? 12.297 -13.891 -27.453 1 98.62 67 SER A CA 1
ATOM 487 C C . SER A 1 67 ? 12.438 -14.641 -26.125 1 98.62 67 SER A C 1
ATOM 489 O O . SER A 1 67 ? 12.742 -15.836 -26.125 1 98.62 67 SER A O 1
ATOM 491 N N . LYS A 1 68 ? 12.203 -13.992 -25.016 1 98.56 68 LYS A N 1
ATOM 492 C CA . LYS A 1 68 ? 12.273 -14.625 -23.703 1 98.56 68 LYS A CA 1
ATOM 493 C C . LYS A 1 68 ? 11.102 -15.586 -23.5 1 98.56 68 LYS A C 1
ATOM 495 O O . LYS A 1 68 ? 11.258 -16.641 -22.875 1 98.56 68 LYS A O 1
ATOM 500 N N . LEU A 1 69 ? 9.953 -15.203 -24.016 1 98.75 69 LEU A N 1
ATOM 501 C CA . LEU A 1 69 ? 8.789 -16.078 -23.953 1 98.75 69 LEU A CA 1
ATOM 502 C C . LEU A 1 69 ? 9.008 -17.344 -24.781 1 98.75 69 LEU A C 1
ATOM 504 O O . LEU A 1 69 ? 8.656 -18.438 -24.344 1 98.75 69 LEU A O 1
ATOM 508 N N . GLU A 1 70 ? 9.578 -17.188 -25.906 1 98.44 70 GLU A N 1
ATOM 509 C CA . GLU A 1 70 ? 9.898 -18.328 -26.766 1 98.44 70 GLU A CA 1
ATOM 510 C C . GLU A 1 70 ? 10.906 -19.266 -26.094 1 98.44 70 GLU A C 1
ATOM 512 O O . GLU A 1 70 ? 10.812 -20.484 -26.234 1 98.44 70 GLU A O 1
ATOM 517 N N . GLU A 1 71 ? 11.836 -18.656 -25.453 1 98.31 71 GLU A N 1
ATOM 518 C CA . GLU A 1 71 ? 12.789 -19.469 -24.703 1 98.31 71 GLU A CA 1
ATOM 519 C C . GLU A 1 71 ? 12.078 -20.297 -23.625 1 98.31 71 GLU A C 1
ATOM 521 O O . GLU A 1 71 ? 12.383 -21.469 -23.453 1 98.31 71 GLU A O 1
ATOM 526 N N . THR A 1 72 ? 11.164 -19.672 -22.891 1 98.38 72 THR A N 1
ATOM 527 C CA . THR A 1 72 ? 10.375 -20.406 -21.906 1 98.38 72 THR A CA 1
ATOM 528 C C . THR A 1 72 ? 9.602 -21.547 -22.562 1 98.38 72 THR A C 1
ATOM 530 O O . THR A 1 72 ? 9.617 -22.672 -22.078 1 98.38 72 THR A O 1
ATOM 533 N N . LYS A 1 73 ? 8.945 -21.297 -23.641 1 98.12 73 LYS A N 1
ATOM 534 C CA . LYS A 1 73 ? 8.188 -22.297 -24.375 1 98.12 73 LYS A CA 1
ATOM 535 C C . LYS A 1 73 ? 9.078 -23.484 -24.766 1 98.12 73 LYS A C 1
ATOM 537 O O . LYS A 1 73 ? 8.688 -24.641 -24.625 1 98.12 73 LYS A O 1
ATOM 542 N N . SER A 1 74 ? 10.273 -23.219 -25.203 1 97.06 74 SER A N 1
ATOM 543 C CA . SER A 1 74 ? 11.18 -24.25 -25.703 1 97.06 74 SER A CA 1
ATOM 544 C C . SER A 1 74 ? 11.656 -25.141 -24.562 1 97.06 74 SER A C 1
ATOM 546 O O . SER A 1 74 ? 12.117 -26.266 -24.812 1 97.06 74 SER A O 1
ATOM 548 N N . GLN A 1 75 ? 11.516 -24.625 -23.375 1 95.44 75 GLN A N 1
ATOM 549 C CA . GLN A 1 75 ? 11.977 -25.375 -22.219 1 95.44 75 GLN A CA 1
ATOM 550 C C . GLN A 1 75 ? 10.875 -26.281 -21.672 1 95.44 75 GLN A C 1
ATOM 552 O O . GLN A 1 75 ? 11.109 -27.078 -20.766 1 95.44 75 GLN A O 1
ATOM 557 N N . ILE A 1 76 ? 9.758 -26.156 -22.219 1 95.31 76 ILE A N 1
ATOM 558 C CA . ILE A 1 76 ? 8.641 -27 -21.812 1 95.31 76 ILE A CA 1
ATOM 559 C C . ILE A 1 76 ? 8.422 -28.094 -22.859 1 95.31 76 ILE A C 1
ATOM 561 O O . ILE A 1 76 ? 7.992 -27.812 -23.984 1 95.31 76 ILE A O 1
ATOM 565 N N . SER A 1 77 ? 8.758 -29.266 -22.594 1 84.44 77 SER A N 1
ATOM 566 C CA . SER A 1 77 ? 8.773 -30.375 -23.547 1 84.44 77 SER A CA 1
ATOM 567 C C . SER A 1 77 ? 7.57 -31.281 -23.359 1 84.44 77 SER A C 1
ATOM 569 O O . SER A 1 77 ? 7.387 -32.25 -24.109 1 84.44 77 SER A O 1
ATOM 571 N N . ILE A 1 78 ? 6.762 -30.969 -22.531 1 80.75 78 ILE A N 1
ATOM 572 C CA . ILE A 1 78 ? 5.625 -31.828 -22.234 1 80.75 78 ILE A CA 1
ATOM 573 C C . ILE A 1 78 ? 4.461 -31.5 -23.156 1 80.75 78 ILE A C 1
ATOM 575 O O . ILE A 1 78 ? 4.375 -30.391 -23.688 1 80.75 78 ILE A O 1
ATOM 579 N N . ASP A 1 79 ? 3.662 -32.594 -23.438 1 85.5 79 ASP A N 1
ATOM 580 C CA . ASP A 1 79 ? 2.531 -32.438 -24.344 1 85.5 79 ASP A CA 1
ATOM 581 C C . ASP A 1 79 ? 1.467 -31.516 -23.766 1 85.5 79 ASP A C 1
ATOM 583 O O . ASP A 1 79 ? 0.513 -31.969 -23.141 1 85.5 79 ASP A O 1
ATOM 587 N N . CYS A 1 80 ? 1.605 -30.328 -23.844 1 91.69 80 CYS A N 1
ATOM 588 C CA . CYS A 1 80 ? 0.635 -29.312 -23.484 1 91.69 80 CYS A CA 1
ATOM 589 C C . CYS A 1 80 ? 0.645 -28.172 -24.5 1 91.69 80 CYS A C 1
ATOM 591 O O . CYS A 1 80 ? 1.667 -27.906 -25.125 1 91.69 80 CYS A O 1
ATOM 593 N N . GLN A 1 81 ? -0.503 -27.531 -24.719 1 96.94 81 GLN A N 1
ATOM 594 C CA . GLN A 1 81 ? -0.592 -26.359 -25.562 1 96.94 81 GLN A CA 1
ATOM 595 C C . GLN A 1 81 ? 0.056 -25.141 -24.891 1 96.94 81 GLN A C 1
ATOM 597 O O . GLN A 1 81 ? -0.172 -24.891 -23.719 1 96.94 81 GLN A O 1
ATOM 602 N N . ILE A 1 82 ? 0.963 -24.5 -25.609 1 98.38 82 ILE A N 1
ATOM 603 C CA . ILE A 1 82 ? 1.595 -23.297 -25.078 1 98.38 82 ILE A CA 1
ATOM 604 C C . ILE A 1 82 ? 1.272 -22.109 -25.984 1 98.38 82 ILE A C 1
ATOM 606 O O . ILE A 1 82 ? 1.551 -22.141 -27.188 1 98.38 82 ILE A O 1
ATOM 610 N N . SER A 1 83 ? 0.616 -21.109 -25.516 1 98.56 83 SER A N 1
ATOM 611 C CA . SER A 1 83 ? 0.384 -19.844 -26.203 1 98.56 83 SER A CA 1
ATOM 612 C C . SER A 1 83 ? 1.283 -18.734 -25.656 1 98.56 83 SER A C 1
ATOM 614 O O . SER A 1 83 ? 1.565 -18.703 -24.453 1 98.56 83 SER A O 1
ATOM 616 N N . ILE A 1 84 ? 1.772 -17.891 -26.547 1 98.69 84 ILE A N 1
ATOM 617 C CA . ILE A 1 84 ? 2.66 -16.797 -26.188 1 98.69 84 ILE A CA 1
ATOM 618 C C . ILE A 1 84 ? 2.041 -15.469 -26.609 1 98.69 84 ILE A C 1
ATOM 620 O O . ILE A 1 84 ? 1.576 -15.328 -27.75 1 98.69 84 ILE A O 1
ATOM 624 N N . PHE A 1 85 ? 2.008 -14.477 -25.719 1 98.81 85 PHE A N 1
ATOM 625 C CA . PHE A 1 85 ? 1.544 -13.125 -26.016 1 98.81 85 PHE A CA 1
ATOM 626 C C . PHE A 1 85 ? 2.535 -12.086 -25.5 1 98.81 85 PHE A C 1
ATOM 628 O O . PHE A 1 85 ? 2.816 -12.023 -24.312 1 98.81 85 PHE A O 1
ATOM 635 N N . ALA A 1 86 ? 3.109 -11.258 -26.375 1 98.62 86 ALA A N 1
ATOM 636 C CA . ALA A 1 86 ? 3.93 -10.117 -25.984 1 98.62 86 ALA A CA 1
ATOM 637 C C . ALA A 1 86 ? 3.062 -8.914 -25.625 1 98.62 86 ALA A C 1
ATOM 639 O O . ALA A 1 86 ? 2.312 -8.414 -26.469 1 98.62 86 ALA A O 1
ATOM 640 N N . ALA A 1 87 ? 3.123 -8.453 -24.375 1 98.69 87 ALA A N 1
ATOM 641 C CA . ALA A 1 87 ? 2.314 -7.316 -23.953 1 98.69 87 ALA A CA 1
ATOM 642 C C . ALA A 1 87 ? 2.855 -6.707 -22.656 1 98.69 87 ALA A C 1
ATOM 644 O O . ALA A 1 87 ? 3.535 -7.387 -21.891 1 98.69 87 ALA A O 1
ATOM 645 N N . ASP A 1 88 ? 2.654 -5.434 -22.531 1 98.62 88 ASP A N 1
ATOM 646 C CA . ASP A 1 88 ? 2.787 -4.762 -21.25 1 98.62 88 ASP A CA 1
ATOM 647 C C . ASP A 1 88 ? 1.567 -5.02 -20.359 1 98.62 88 ASP A C 1
ATOM 649 O O . ASP A 1 88 ? 0.443 -4.676 -20.734 1 98.62 88 ASP A O 1
ATOM 653 N N . VAL A 1 89 ? 1.82 -5.59 -19.188 1 98.81 89 VAL A N 1
ATOM 654 C CA . VAL A 1 89 ? 0.72 -6.008 -18.328 1 98.81 89 VAL A CA 1
ATOM 655 C C . VAL A 1 89 ? -0.04 -4.785 -17.828 1 98.81 89 VAL A C 1
ATOM 657 O O . VAL A 1 89 ? -1.158 -4.902 -17.312 1 98.81 89 VAL A O 1
ATOM 660 N N . ALA A 1 90 ? 0.535 -3.594 -17.906 1 98.38 90 ALA A N 1
ATOM 661 C CA . ALA A 1 90 ? -0.144 -2.369 -17.5 1 98.38 90 ALA A CA 1
ATOM 662 C C . ALA A 1 90 ? -0.967 -1.785 -18.641 1 98.38 90 ALA A C 1
ATOM 664 O O . ALA A 1 90 ? -1.618 -0.75 -18.484 1 98.38 90 ALA A O 1
ATOM 665 N N . ASP A 1 91 ? -0.947 -2.398 -19.797 1 98.56 91 ASP A N 1
ATOM 666 C CA . ASP A 1 91 ? -1.766 -1.998 -20.938 1 98.56 91 ASP A CA 1
ATOM 667 C C . ASP A 1 91 ? -3.111 -2.719 -20.922 1 98.56 91 ASP A C 1
ATOM 669 O O . ASP A 1 91 ? -3.215 -3.859 -21.375 1 98.56 91 ASP A O 1
ATOM 673 N N . GLU A 1 92 ? -4.117 -2.031 -20.469 1 98.5 92 GLU A N 1
ATOM 674 C CA . GLU A 1 92 ? -5.434 -2.633 -20.281 1 98.5 92 GLU A CA 1
ATOM 675 C C . GLU A 1 92 ? -5.98 -3.195 -21.594 1 98.5 92 GLU A C 1
ATOM 677 O O . GLU A 1 92 ? -6.52 -4.305 -21.609 1 98.5 92 GLU A O 1
ATOM 682 N N . ALA A 1 93 ? -5.855 -2.432 -22.641 1 98.56 93 ALA A N 1
ATOM 683 C CA . ALA A 1 93 ? -6.395 -2.859 -23.938 1 98.56 93 ALA A CA 1
ATOM 684 C C . ALA A 1 93 ? -5.695 -4.121 -24.422 1 98.56 93 ALA A C 1
ATOM 686 O O . ALA A 1 93 ? -6.348 -5.043 -24.922 1 98.56 93 ALA A O 1
ATOM 687 N N . ALA A 1 94 ? -4.391 -4.207 -24.359 1 98.81 94 ALA A N 1
ATOM 688 C CA . ALA A 1 94 ? -3.631 -5.383 -24.766 1 98.81 94 ALA A CA 1
ATOM 689 C C . ALA A 1 94 ? -4.012 -6.602 -23.922 1 98.81 94 ALA A C 1
ATOM 691 O O . ALA A 1 94 ? -4.227 -7.691 -24.469 1 98.81 94 ALA A O 1
ATOM 692 N N . MET A 1 95 ? -4.16 -6.41 -22.656 1 98.88 95 MET A N 1
ATOM 693 C CA . MET A 1 95 ? -4.488 -7.512 -21.75 1 98.88 95 MET A CA 1
ATOM 694 C C . MET A 1 95 ? -5.906 -8.008 -22 1 98.88 95 MET A C 1
ATOM 696 O O . MET A 1 95 ? -6.18 -9.203 -21.875 1 98.88 95 MET A O 1
ATOM 700 N N . LYS A 1 96 ? -6.773 -7.09 -22.328 1 98.88 96 LYS A N 1
ATOM 701 C CA . LYS A 1 96 ? -8.141 -7.488 -22.656 1 98.88 96 LYS A CA 1
ATOM 702 C C . LYS A 1 96 ? -8.164 -8.375 -23.906 1 98.88 96 LYS A C 1
ATOM 704 O O . LYS A 1 96 ? -8.875 -9.383 -23.922 1 98.88 96 LYS A O 1
ATOM 709 N N . ARG A 1 97 ? -7.422 -8.023 -24.922 1 98.81 97 ARG A N 1
ATOM 710 C CA . ARG A 1 97 ? -7.344 -8.836 -26.125 1 98.81 97 ARG A CA 1
ATOM 711 C C . ARG A 1 97 ? -6.836 -10.242 -25.812 1 98.81 97 ARG A C 1
ATOM 713 O O . ARG A 1 97 ? -7.336 -11.227 -26.344 1 98.81 97 ARG A O 1
ATOM 720 N N . ILE A 1 98 ? -5.879 -10.328 -24.953 1 98.94 98 ILE A N 1
ATOM 721 C CA . ILE A 1 98 ? -5.301 -11.609 -24.578 1 98.94 98 ILE A CA 1
ATOM 722 C C . ILE A 1 98 ? -6.34 -12.438 -23.812 1 98.94 98 ILE A C 1
ATOM 724 O O . ILE A 1 98 ? -6.527 -13.617 -24.094 1 98.94 98 ILE A O 1
ATOM 728 N N . ALA A 1 99 ? -7.012 -11.828 -22.859 1 98.94 99 ALA A N 1
ATOM 729 C CA . ALA A 1 99 ? -8.031 -12.531 -22.078 1 98.94 99 ALA A CA 1
ATOM 730 C C . ALA A 1 99 ? -9.125 -13.086 -23 1 98.94 99 ALA A C 1
ATOM 732 O O . ALA A 1 99 ? -9.57 -14.219 -22.812 1 98.94 99 ALA A O 1
ATOM 733 N N . ASP A 1 100 ? -9.516 -12.242 -23.969 1 98.81 100 ASP A N 1
ATOM 734 C CA . ASP A 1 100 ? -10.531 -12.664 -24.922 1 98.81 100 ASP A CA 1
ATOM 735 C C . ASP A 1 100 ? -10.055 -13.875 -25.734 1 98.81 100 ASP A C 1
ATOM 737 O O . ASP A 1 100 ? -10.836 -14.789 -26.016 1 98.81 100 ASP A O 1
ATOM 741 N N . ALA A 1 101 ? -8.859 -13.883 -26.094 1 98.81 101 ALA A N 1
ATOM 742 C CA . ALA A 1 101 ? -8.289 -14.977 -26.875 1 98.81 101 ALA A CA 1
ATOM 743 C C . ALA A 1 101 ? -8.172 -16.25 -26.047 1 98.81 101 ALA A C 1
ATOM 745 O O . ALA A 1 101 ? -8.367 -17.359 -26.562 1 98.81 101 ALA A O 1
ATOM 746 N N . VAL A 1 102 ? -7.781 -16.172 -24.812 1 98.75 102 VAL A N 1
ATOM 747 C CA . VAL A 1 102 ? -7.57 -17.297 -23.906 1 98.75 102 VAL A CA 1
ATOM 748 C C . VAL A 1 102 ? -8.906 -17.938 -23.562 1 98.75 102 VAL A C 1
ATOM 750 O O . VAL A 1 102 ? -9.039 -19.172 -23.578 1 98.75 102 VAL A O 1
ATOM 753 N N . GLY A 1 103 ? -9.922 -17.109 -23.297 1 98.56 103 GLY A N 1
ATOM 754 C CA . GLY A 1 103 ? -11.203 -17.625 -22.828 1 98.56 103 GLY A CA 1
ATOM 755 C C . GLY A 1 103 ? -11.172 -18.078 -21.391 1 98.56 103 GLY A C 1
ATOM 756 O O . GLY A 1 103 ? -10.664 -17.375 -20.516 1 98.56 103 GLY A O 1
ATOM 757 N N . MET A 1 104 ? -11.789 -19.234 -21.141 1 98.69 104 MET A N 1
ATOM 758 C CA . MET A 1 104 ? -11.883 -19.719 -19.766 1 98.69 104 MET A CA 1
ATOM 759 C C . MET A 1 104 ? -10.508 -20.125 -19.25 1 98.69 104 MET A C 1
ATOM 761 O O . MET A 1 104 ? -9.727 -20.75 -19.969 1 98.69 104 MET A O 1
ATOM 765 N N . TRP A 1 105 ? -10.227 -19.797 -18.031 1 98.81 105 TRP A N 1
ATOM 766 C CA . TRP A 1 105 ? -8.977 -20.125 -17.375 1 98.81 105 TRP A CA 1
ATOM 767 C C . TRP A 1 105 ? -9.227 -20.719 -15.992 1 98.81 105 TRP A C 1
ATOM 769 O O . TRP A 1 105 ? -10.328 -20.609 -15.453 1 98.81 105 TRP A O 1
ATOM 779 N N . ASP A 1 106 ? -8.211 -21.453 -15.445 1 98.81 106 ASP A N 1
ATOM 780 C CA . ASP A 1 106 ? -8.305 -22.078 -14.133 1 98.81 106 ASP A CA 1
ATOM 781 C C . ASP A 1 106 ? -7.336 -21.422 -13.141 1 98.81 106 ASP A C 1
ATOM 783 O O . ASP A 1 106 ? -7.652 -21.281 -11.961 1 98.81 106 ASP A O 1
ATOM 787 N N . VAL A 1 107 ? -6.168 -21.062 -13.586 1 98.94 107 VAL A N 1
ATOM 788 C CA . VAL A 1 107 ? -5.137 -20.469 -12.742 1 98.94 107 VAL A CA 1
ATOM 789 C C . VAL A 1 107 ? -4.566 -19.234 -13.422 1 98.94 107 VAL A C 1
ATOM 791 O O . VAL A 1 107 ? -4.238 -19.266 -14.609 1 98.94 107 VAL A O 1
ATOM 794 N N . LEU A 1 108 ? -4.535 -18.125 -12.734 1 98.94 108 LEU A N 1
ATOM 795 C CA . LEU A 1 108 ? -3.938 -16.859 -13.164 1 98.94 108 LEU A CA 1
ATOM 796 C C . LEU A 1 108 ? -2.791 -16.453 -12.25 1 98.94 108 LEU A C 1
ATOM 798 O O . LEU A 1 108 ? -3.016 -16.094 -11.086 1 98.94 108 LEU A O 1
ATOM 802 N N . ILE A 1 109 ? -1.565 -16.594 -12.719 1 98.94 109 ILE A N 1
ATOM 803 C CA . ILE A 1 109 ? -0.378 -16.188 -11.969 1 98.94 109 ILE A CA 1
ATOM 804 C C . ILE A 1 109 ?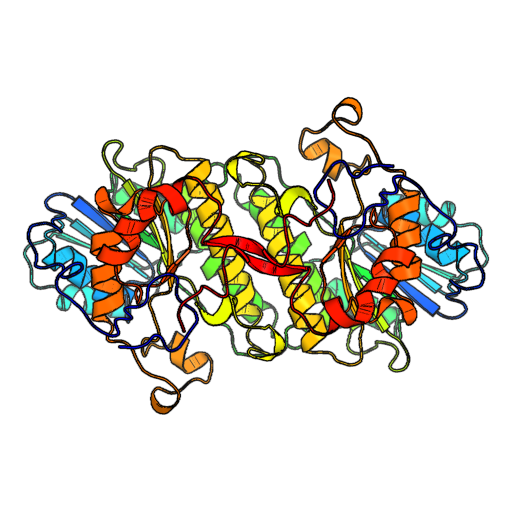 0.079 -14.812 -12.43 1 98.94 109 ILE A C 1
ATOM 806 O O . ILE A 1 109 ? 0.688 -14.672 -13.492 1 98.94 109 ILE A O 1
ATOM 810 N N . MET A 1 110 ? -0.159 -13.852 -11.633 1 98.88 110 MET A N 1
ATOM 811 C CA . MET A 1 110 ? 0.299 -12.492 -11.906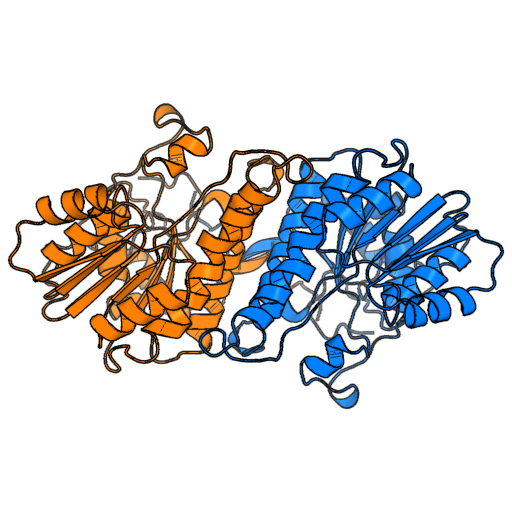 1 98.88 110 MET A CA 1
ATOM 812 C C . MET A 1 110 ? 1.67 -12.25 -11.289 1 98.88 110 MET A C 1
ATOM 814 O O . MET A 1 110 ? 1.772 -11.648 -10.219 1 98.88 110 MET A O 1
ATOM 818 N N . ASN A 1 111 ? 2.639 -12.633 -12.023 1 98.69 111 ASN A N 1
ATOM 819 C CA . ASN A 1 111 ? 4.016 -12.703 -11.547 1 98.69 111 ASN A CA 1
ATOM 820 C C . ASN A 1 111 ? 4.84 -11.516 -12.031 1 98.69 111 ASN A C 1
ATOM 822 O O . ASN A 1 111 ? 5.902 -11.219 -11.484 1 98.69 111 ASN A O 1
ATOM 826 N N . ALA A 1 112 ? 4.355 -10.797 -13.078 1 98.5 112 ALA A N 1
ATOM 827 C CA . ALA A 1 112 ? 5.109 -9.656 -13.594 1 98.5 112 ALA A CA 1
ATOM 828 C C . ALA A 1 112 ? 5.449 -8.68 -12.477 1 98.5 112 ALA A C 1
ATOM 830 O O . ALA A 1 112 ? 4.617 -8.398 -11.609 1 98.5 112 ALA A O 1
ATOM 831 N N . GLY A 1 113 ? 6.691 -8.25 -12.43 1 97.81 113 GLY A N 1
ATOM 832 C CA . GLY A 1 113 ? 7.141 -7.32 -11.406 1 97.81 113 GLY A CA 1
ATOM 833 C C . GLY A 1 113 ? 8.188 -6.34 -11.898 1 97.81 113 GLY A C 1
ATOM 834 O O . GLY A 1 113 ? 8.797 -6.559 -12.953 1 97.81 113 GLY A O 1
ATOM 835 N N . TYR A 1 114 ? 8.352 -5.273 -11.234 1 98 114 TYR A N 1
ATOM 836 C CA . TYR A 1 114 ? 9.312 -4.234 -11.562 1 98 114 TYR A CA 1
ATOM 837 C C . TYR A 1 114 ? 9.891 -3.605 -10.297 1 98 114 TYR A C 1
ATOM 839 O O . TYR A 1 114 ? 9.148 -3.203 -9.406 1 98 114 TYR A O 1
ATOM 847 N N . LEU A 1 115 ? 11.156 -3.613 -10.148 1 98.19 115 LEU A N 1
ATOM 848 C CA . LEU A 1 115 ? 11.883 -2.902 -9.109 1 98.19 115 LEU A CA 1
ATOM 849 C C . LEU A 1 115 ? 12.602 -1.682 -9.68 1 98.19 115 LEU A C 1
ATOM 851 O O . LEU A 1 115 ? 13.5 -1.816 -10.508 1 98.19 115 LEU A O 1
ATOM 855 N N . PRO A 1 116 ? 12.156 -0.506 -9.273 1 98 116 PRO A N 1
ATOM 856 C CA . PRO A 1 116 ? 12.891 0.678 -9.734 1 98 116 PRO A CA 1
ATOM 857 C C . PRO A 1 116 ? 14.305 0.75 -9.164 1 98 116 PRO A C 1
ATOM 859 O O . PRO A 1 116 ? 14.656 -0.016 -8.258 1 98 116 PRO A O 1
ATOM 862 N N . ASP A 1 117 ? 15.156 1.674 -9.758 1 97.38 117 ASP A N 1
ATOM 863 C CA . ASP A 1 117 ? 16.469 1.892 -9.18 1 97.38 117 ASP A CA 1
ATOM 864 C C . ASP A 1 117 ? 16.375 2.312 -7.715 1 97.38 117 ASP A C 1
ATOM 866 O O . ASP A 1 117 ? 15.656 3.262 -7.387 1 97.38 117 ASP A O 1
ATOM 870 N N . PRO A 1 118 ? 17.062 1.531 -6.852 1 97.38 118 PRO A N 1
ATOM 871 C CA . PRO A 1 118 ? 17.016 1.923 -5.441 1 97.38 118 PRO A CA 1
ATOM 872 C C . PRO A 1 118 ? 17.422 3.375 -5.215 1 97.38 118 PRO A C 1
ATOM 874 O O . PRO A 1 118 ? 18.406 3.836 -5.805 1 97.38 118 PRO A O 1
ATOM 877 N N . SER A 1 119 ? 16.672 4.105 -4.465 1 97.88 119 SER A N 1
ATOM 878 C CA . SER A 1 119 ? 16.906 5.512 -4.148 1 97.88 119 SER A CA 1
ATOM 879 C C . SER A 1 119 ? 15.961 5.984 -3.041 1 97.88 119 SER A C 1
ATOM 881 O O . SER A 1 119 ? 14.844 5.484 -2.914 1 97.88 119 SER A O 1
ATOM 883 N N . PRO A 1 120 ? 16.469 6.938 -2.182 1 98.5 120 PRO A N 1
ATOM 884 C CA . PRO A 1 120 ? 15.477 7.555 -1.31 1 98.5 120 PRO A CA 1
ATOM 885 C C . PRO A 1 120 ? 14.273 8.094 -2.082 1 98.5 120 PRO A C 1
ATOM 887 O O . PRO A 1 120 ? 14.422 8.586 -3.201 1 98.5 120 PRO A O 1
ATOM 890 N N . ALA A 1 121 ? 13.094 8.008 -1.483 1 98.62 121 ALA A N 1
ATOM 891 C CA . ALA A 1 121 ? 11.844 8.344 -2.166 1 98.62 121 ALA A CA 1
ATOM 892 C C . ALA A 1 121 ? 11.883 9.773 -2.711 1 98.62 121 ALA A C 1
ATOM 894 O O . ALA A 1 121 ? 11.547 10.008 -3.873 1 98.62 121 ALA A O 1
ATOM 895 N N . ALA A 1 122 ? 12.375 10.727 -1.919 1 98.5 122 ALA A N 1
ATOM 896 C CA . ALA A 1 122 ? 12.352 12.148 -2.268 1 98.5 122 ALA A CA 1
ATOM 897 C C . ALA A 1 122 ? 13.359 12.461 -3.367 1 98.5 122 ALA A C 1
ATOM 899 O O . ALA A 1 122 ? 13.328 13.539 -3.959 1 98.5 122 ALA A O 1
ATOM 900 N N . LYS A 1 123 ? 14.234 11.547 -3.688 1 98.19 123 LYS A N 1
ATOM 901 C CA . LYS A 1 123 ? 15.305 11.781 -4.66 1 98.19 123 LYS A CA 1
ATOM 902 C C . LYS A 1 123 ? 15.133 10.883 -5.887 1 98.19 123 LYS A C 1
ATOM 904 O O . LYS A 1 123 ? 15.914 10.969 -6.836 1 98.19 123 LYS A O 1
ATOM 909 N N . ALA A 1 124 ? 14.133 10.094 -5.848 1 98 124 ALA A N 1
ATOM 910 C CA . ALA A 1 124 ? 13.93 9.102 -6.906 1 98 124 ALA A CA 1
ATOM 911 C C . ALA A 1 124 ? 13.5 9.773 -8.203 1 98 124 ALA A C 1
ATOM 913 O O . ALA A 1 124 ? 12.875 10.844 -8.188 1 98 124 ALA A O 1
ATOM 914 N N . ARG A 1 125 ? 13.914 9.195 -9.367 1 98.12 125 ARG A N 1
ATOM 915 C CA . ARG A 1 125 ? 13.281 9.57 -10.625 1 98.12 125 ARG A CA 1
ATOM 916 C C . ARG A 1 125 ? 11.812 9.156 -10.641 1 98.12 125 ARG A C 1
ATOM 918 O O . ARG A 1 125 ? 11.492 7.965 -10.586 1 98.12 125 ARG A O 1
ATOM 925 N N . LEU A 1 126 ? 10.969 10.109 -10.773 1 98.56 126 LEU A N 1
ATOM 926 C CA . LEU A 1 126 ? 9.547 9.883 -10.555 1 98.56 126 LEU A CA 1
ATOM 927 C C . LEU A 1 126 ? 9 8.859 -11.547 1 98.56 126 LEU A C 1
ATOM 929 O O . LEU A 1 126 ? 8.188 8.008 -11.188 1 98.56 126 LEU A O 1
ATOM 933 N N . ASP A 1 127 ? 9.359 8.961 -12.789 1 98.25 127 ASP A N 1
ATOM 934 C CA . ASP A 1 127 ? 8.852 8.047 -13.805 1 98.25 127 ASP A CA 1
ATOM 935 C C . ASP A 1 127 ? 9.242 6.602 -13.484 1 98.25 127 ASP A C 1
ATOM 937 O O . ASP A 1 127 ? 8.414 5.695 -13.594 1 98.25 127 ASP A O 1
ATOM 941 N N . ASP A 1 128 ? 10.461 6.406 -13.094 1 98.38 128 ASP A N 1
ATOM 942 C CA . ASP A 1 128 ? 10.93 5.082 -12.703 1 98.38 128 ASP A CA 1
ATOM 943 C C . ASP A 1 128 ? 10.219 4.59 -11.453 1 98.38 128 ASP A C 1
ATOM 945 O O . ASP A 1 128 ? 9.75 3.453 -11.398 1 98.38 128 ASP A O 1
ATOM 949 N N . TYR A 1 129 ? 10.141 5.434 -10.461 1 98.62 129 TYR A N 1
ATOM 950 C CA . TYR A 1 129 ? 9.461 5.133 -9.203 1 98.62 129 TYR A CA 1
ATOM 951 C C . TYR A 1 129 ? 8.023 4.707 -9.453 1 98.62 129 TYR A C 1
ATOM 953 O O . TYR A 1 129 ? 7.578 3.672 -8.945 1 98.62 129 TYR A O 1
ATOM 961 N N . TRP A 1 130 ? 7.359 5.422 -10.289 1 98.62 130 TRP A N 1
ATOM 962 C CA . TRP A 1 130 ? 5.934 5.211 -10.508 1 98.62 130 TRP A CA 1
ATOM 963 C C . TRP A 1 130 ? 5.691 4.012 -11.422 1 98.62 130 TRP A C 1
ATOM 965 O O . TRP A 1 130 ? 4.664 3.336 -11.305 1 98.62 130 TRP A O 1
ATOM 975 N N . ALA A 1 131 ? 6.641 3.686 -12.312 1 98.5 131 ALA A N 1
ATOM 976 C CA . ALA A 1 131 ? 6.555 2.465 -13.102 1 98.5 131 ALA A CA 1
ATOM 977 C C . ALA A 1 131 ? 6.395 1.237 -12.211 1 98.5 131 ALA A C 1
ATOM 979 O O . ALA A 1 131 ? 5.711 0.279 -12.578 1 98.5 131 ALA A O 1
ATOM 980 N N . SER A 1 132 ? 6.973 1.301 -11.062 1 98.5 132 SER A N 1
ATOM 981 C CA . SER A 1 132 ? 6.824 0.221 -10.094 1 98.5 132 SER A CA 1
ATOM 982 C C . SER A 1 132 ? 5.363 0.03 -9.695 1 98.5 132 SER A C 1
ATOM 984 O O . SER A 1 132 ? 4.875 -1.101 -9.625 1 98.5 132 SER A O 1
ATOM 986 N N . TYR A 1 133 ? 4.641 1.079 -9.461 1 98.69 133 TYR A N 1
ATOM 987 C CA . TYR A 1 133 ? 3.229 1 -9.109 1 98.69 133 TYR A CA 1
ATOM 988 C C . TYR A 1 133 ? 2.406 0.481 -10.281 1 98.69 133 TYR A C 1
ATOM 990 O O . TYR A 1 133 ? 1.491 -0.326 -10.102 1 98.69 133 TYR A O 1
ATOM 998 N N . GLU A 1 134 ? 2.734 0.95 -11.438 1 98.75 134 GLU A N 1
ATOM 999 C CA . GLU A 1 134 ? 1.995 0.521 -12.625 1 98.75 134 GLU A CA 1
ATOM 1000 C C . GLU A 1 134 ? 2.125 -0.984 -12.844 1 98.75 134 GLU A C 1
ATOM 1002 O O . GLU A 1 134 ? 1.132 -1.668 -13.094 1 98.75 134 GLU A O 1
ATOM 1007 N N . ILE A 1 135 ? 3.287 -1.477 -12.656 1 98.75 135 ILE A N 1
ATOM 1008 C CA . ILE A 1 135 ? 3.539 -2.869 -13 1 98.75 135 ILE A CA 1
ATOM 1009 C C . ILE A 1 135 ? 3.174 -3.771 -11.828 1 98.75 135 ILE A C 1
ATOM 1011 O O . ILE A 1 135 ? 2.65 -4.871 -12.016 1 98.75 135 ILE A O 1
ATOM 1015 N N . ASN A 1 136 ? 3.396 -3.346 -10.609 1 98.81 136 ASN A N 1
ATOM 1016 C CA . ASN A 1 136 ? 3.207 -4.227 -9.461 1 98.81 136 ASN A CA 1
ATOM 1017 C C . ASN A 1 136 ? 1.796 -4.109 -8.891 1 98.81 136 ASN A C 1
ATOM 1019 O O . ASN A 1 136 ? 1.347 -4.984 -8.148 1 98.81 136 ASN A O 1
ATOM 1023 N N . VAL A 1 137 ? 1.112 -3.01 -9.172 1 98.88 137 VAL A N 1
ATOM 1024 C CA . VAL A 1 137 ? -0.196 -2.812 -8.555 1 98.88 137 VAL A CA 1
ATOM 1025 C C . VAL A 1 137 ? -1.264 -2.682 -9.641 1 98.88 137 VAL A C 1
ATOM 1027 O O . VAL A 1 137 ? -2.193 -3.488 -9.703 1 98.88 137 VAL A O 1
ATOM 1030 N N . LYS A 1 138 ? -1.08 -1.706 -10.539 1 98.81 138 LYS A N 1
ATOM 1031 C CA . LYS A 1 138 ? -2.084 -1.454 -11.57 1 98.81 138 LYS A CA 1
ATOM 1032 C C . LYS A 1 138 ? -2.33 -2.701 -12.414 1 98.81 138 LYS A C 1
ATOM 1034 O O . LYS A 1 138 ? -3.467 -2.979 -12.805 1 98.81 138 LYS A O 1
ATOM 1039 N N . SER A 1 139 ? -1.311 -3.406 -12.672 1 98.88 139 SER A N 1
ATOM 1040 C CA . SER A 1 139 ? -1.418 -4.605 -13.5 1 98.88 139 SER A CA 1
ATOM 1041 C C . SER A 1 139 ? -2.312 -5.652 -12.844 1 98.88 139 SER A C 1
ATOM 1043 O O . SER A 1 139 ? -2.967 -6.438 -13.531 1 98.88 139 SER A O 1
ATOM 1045 N N . LEU A 1 140 ? -2.365 -5.73 -11.5 1 98.94 140 LEU A N 1
ATOM 1046 C CA . LEU A 1 140 ? -3.242 -6.664 -10.805 1 98.94 140 LEU A CA 1
ATOM 1047 C C . LEU A 1 140 ? -4.707 -6.312 -11.031 1 98.94 140 LEU A C 1
ATOM 1049 O O . LEU A 1 140 ? -5.539 -7.199 -11.234 1 98.94 140 LEU A O 1
ATOM 1053 N N . ILE A 1 141 ? -4.996 -4.992 -10.969 1 98.88 141 ILE A N 1
ATOM 1054 C CA . ILE A 1 141 ? -6.359 -4.52 -11.203 1 98.88 141 ILE A CA 1
ATOM 1055 C C . ILE A 1 141 ? -6.773 -4.824 -12.641 1 98.88 141 ILE A C 1
ATOM 1057 O O . ILE A 1 141 ? -7.871 -5.336 -12.875 1 98.88 141 ILE A O 1
ATOM 1061 N N . ILE A 1 142 ? -5.891 -4.527 -13.547 1 98.94 142 ILE A N 1
ATOM 1062 C CA . ILE A 1 142 ? -6.148 -4.801 -14.961 1 98.94 142 ILE A CA 1
ATOM 1063 C C . ILE A 1 142 ? -6.352 -6.301 -15.164 1 98.94 142 ILE A C 1
ATOM 1065 O O . ILE A 1 142 ? -7.312 -6.715 -15.82 1 98.94 142 ILE A O 1
ATOM 1069 N N . GLY A 1 143 ? -5.422 -7.129 -14.625 1 98.94 143 GLY A N 1
ATOM 1070 C CA . GLY A 1 143 ? -5.555 -8.57 -14.727 1 98.94 143 GLY A CA 1
ATOM 1071 C C . GLY A 1 143 ? -6.891 -9.086 -14.219 1 98.94 143 GLY A C 1
ATOM 1072 O O . GLY A 1 143 ? -7.551 -9.883 -14.891 1 98.94 143 GLY A O 1
ATOM 1073 N N . ALA A 1 144 ? -7.258 -8.648 -13.031 1 98.88 144 ALA A N 1
ATOM 1074 C CA . ALA A 1 144 ? -8.547 -9.047 -12.469 1 98.88 144 ALA A CA 1
ATOM 1075 C C . ALA A 1 144 ? -9.695 -8.609 -13.367 1 98.88 144 ALA A C 1
ATOM 1077 O O . ALA A 1 144 ? -10.602 -9.398 -13.648 1 98.88 144 ALA A O 1
ATOM 1078 N N . LYS A 1 145 ? -9.68 -7.363 -13.844 1 98.75 145 LYS A N 1
ATOM 1079 C CA . LYS A 1 145 ? -10.742 -6.785 -14.656 1 98.75 145 LYS A CA 1
ATOM 1080 C C . LYS A 1 145 ? -10.961 -7.602 -15.93 1 98.75 145 LYS A C 1
ATOM 1082 O O . LYS A 1 145 ? -12.109 -7.871 -16.312 1 98.75 145 LYS A O 1
ATOM 1087 N N . VAL A 1 146 ? -9.898 -8.047 -16.562 1 98.88 146 VAL A N 1
ATOM 1088 C CA . VAL A 1 146 ? -10.062 -8.594 -17.891 1 98.88 146 VAL A CA 1
ATOM 1089 C C . VAL A 1 146 ? -10.172 -10.117 -17.828 1 98.88 146 VAL A C 1
ATOM 1091 O O . VAL A 1 146 ? -10.844 -10.734 -18.656 1 98.88 146 VAL A O 1
ATOM 1094 N N . PHE A 1 147 ? -9.633 -10.789 -16.812 1 98.94 147 PHE A N 1
ATOM 1095 C CA . PHE A 1 147 ? -9.602 -12.25 -16.781 1 98.94 147 PHE A CA 1
ATOM 1096 C C . PHE A 1 147 ? -10.703 -12.797 -15.867 1 98.94 147 PHE A C 1
ATOM 1098 O O . PHE A 1 147 ? -11.219 -13.891 -16.094 1 98.94 147 PHE A O 1
ATOM 1105 N N . PHE A 1 148 ? -11.078 -12.094 -14.805 1 98.81 148 PHE A N 1
ATOM 1106 C CA . PHE A 1 148 ? -11.984 -12.656 -13.812 1 98.81 148 PHE A CA 1
ATOM 1107 C C . PHE A 1 148 ? -13.328 -13.016 -14.445 1 98.81 148 PHE A C 1
ATOM 1109 O O . PHE A 1 148 ? -13.945 -14.016 -14.07 1 98.81 148 PHE A O 1
ATOM 1116 N N . PRO A 1 149 ? -13.82 -12.258 -15.5 1 98.31 149 PRO A N 1
ATOM 1117 C CA . PRO A 1 149 ? -15.117 -12.57 -16.094 1 98.31 149 PRO A CA 1
ATOM 1118 C C . PRO A 1 149 ? -15.164 -13.961 -16.719 1 98.31 149 PRO A C 1
ATOM 1120 O O . PRO A 1 149 ? -16.25 -14.531 -16.891 1 98.31 149 PRO A O 1
ATOM 1123 N N . THR A 1 150 ? -14.031 -14.547 -17.062 1 98.56 150 THR A N 1
ATOM 1124 C CA . THR A 1 150 ? -14.031 -15.836 -17.75 1 98.56 150 THR A CA 1
ATOM 1125 C C . THR A 1 150 ? -13.367 -16.906 -16.891 1 98.56 150 THR A C 1
ATOM 1127 O O . THR A 1 150 ? -12.914 -17.938 -17.391 1 98.56 150 THR A O 1
ATOM 1130 N N . ALA A 1 151 ? -13.227 -16.672 -15.586 1 98.81 151 ALA A N 1
ATOM 1131 C CA . ALA A 1 151 ? -12.703 -17.672 -14.656 1 98.81 151 ALA A CA 1
ATOM 1132 C C . ALA A 1 151 ? -13.562 -18.938 -14.664 1 98.81 151 ALA A C 1
ATOM 1134 O O . ALA A 1 151 ? -14.797 -18.859 -14.734 1 98.81 151 ALA A O 1
ATOM 1135 N N . ASN A 1 152 ? -12.883 -20.016 -14.602 1 98.44 152 ASN A N 1
ATOM 1136 C CA . ASN A 1 152 ? -13.625 -21.266 -14.438 1 98.44 152 ASN A CA 1
ATOM 1137 C C . ASN A 1 152 ? -14.469 -21.25 -13.164 1 98.44 152 ASN A C 1
ATOM 1139 O O . ASN A 1 152 ? -13.922 -21.203 -12.062 1 98.44 152 ASN A O 1
ATOM 1143 N N . PRO A 1 153 ? -15.758 -21.328 -13.258 1 95.62 153 PRO A N 1
ATOM 1144 C CA . PRO A 1 153 ? -16.609 -21.203 -12.078 1 95.62 153 PRO A CA 1
ATOM 1145 C C . PRO A 1 153 ? -16.422 -22.344 -11.078 1 95.62 153 PRO A C 1
ATOM 1147 O O . PRO A 1 153 ? -16.734 -22.188 -9.898 1 95.62 153 PRO A O 1
ATOM 1150 N N . ALA A 1 154 ? -15.953 -23.484 -11.508 1 92.62 154 ALA A N 1
ATOM 1151 C CA . ALA A 1 154 ? -15.773 -24.641 -10.633 1 92.62 154 ALA A CA 1
ATOM 1152 C C . ALA A 1 154 ? -14.492 -24.516 -9.82 1 92.62 154 ALA A C 1
ATOM 1154 O O . ALA A 1 154 ? -14.383 -25.078 -8.727 1 92.62 154 ALA A O 1
ATOM 1155 N N . ARG A 1 155 ? -13.547 -23.844 -10.445 1 90.31 155 ARG A N 1
ATOM 1156 C CA . ARG A 1 155 ? -12.234 -23.734 -9.812 1 90.31 155 ARG A CA 1
ATOM 1157 C C . ARG A 1 155 ? -11.406 -22.625 -10.438 1 90.31 155 ARG A C 1
ATOM 1159 O O . ARG A 1 155 ? -11.094 -22.672 -11.625 1 90.31 155 ARG A O 1
ATOM 1166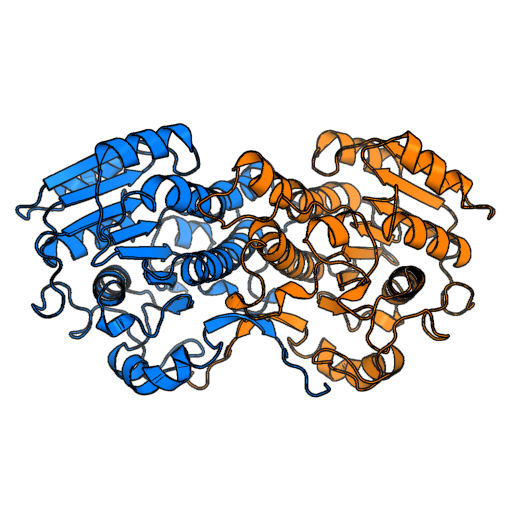 N N . ALA A 1 156 ? -11.117 -21.578 -9.758 1 98.31 156 ALA A N 1
ATOM 1167 C CA . ALA A 1 156 ? -10.227 -20.531 -10.242 1 98.31 156 ALA A CA 1
ATOM 1168 C C . ALA A 1 156 ? -9.344 -20 -9.117 1 98.31 156 ALA A C 1
ATOM 1170 O O . ALA A 1 156 ? -9.805 -19.828 -7.984 1 98.31 156 ALA A O 1
ATOM 1171 N N . ALA A 1 157 ? -8.102 -19.906 -9.375 1 98.88 157 ALA A N 1
ATOM 1172 C CA . ALA A 1 157 ? -7.148 -19.328 -8.43 1 98.88 157 ALA A CA 1
ATOM 1173 C C . ALA A 1 157 ? -6.301 -18.234 -9.094 1 98.88 157 ALA A C 1
ATOM 1175 O O . ALA A 1 157 ? -5.852 -18.406 -10.234 1 98.88 157 ALA A O 1
ATOM 1176 N N . ALA A 1 158 ? -6.176 -17.125 -8.477 1 98.94 158 ALA A N 1
ATOM 1177 C CA . ALA A 1 158 ? -5.34 -16.016 -8.922 1 98.94 158 ALA A CA 1
ATOM 1178 C C . ALA A 1 158 ? -4.285 -15.664 -7.875 1 98.94 158 ALA A C 1
ATOM 1180 O O . ALA A 1 158 ? -4.613 -15.438 -6.707 1 98.94 158 ALA A O 1
ATOM 1181 N N . LEU A 1 159 ? -3.031 -15.656 -8.227 1 98.94 159 LEU A N 1
ATOM 1182 C CA . LEU A 1 159 ? -1.934 -15.359 -7.316 1 98.94 159 LEU A CA 1
ATOM 1183 C C . LEU A 1 159 ? -1.148 -14.141 -7.785 1 98.94 159 LEU A C 1
ATOM 1185 O O . LEU A 1 159 ? -1.051 -13.883 -8.984 1 98.94 159 LEU A O 1
ATOM 1189 N N . ALA A 1 160 ? -0.669 -13.375 -6.891 1 98.94 160 ALA A N 1
ATOM 1190 C CA . ALA A 1 160 ? 0.297 -12.312 -7.164 1 98.94 160 ALA A CA 1
ATOM 1191 C C . ALA A 1 160 ? 1.62 -12.586 -6.453 1 98.94 160 ALA A C 1
ATOM 1193 O O . ALA A 1 160 ? 1.635 -13.023 -5.301 1 98.94 160 ALA A O 1
ATOM 1194 N N . THR A 1 161 ? 2.732 -12.383 -7.129 1 98.69 161 THR A N 1
ATOM 1195 C CA . THR A 1 161 ? 4.043 -12.484 -6.5 1 98.69 161 THR A CA 1
ATOM 1196 C C . THR A 1 161 ? 4.418 -11.164 -5.82 1 98.69 161 THR A C 1
ATOM 1198 O O . THR A 1 161 ? 4.27 -10.094 -6.41 1 98.69 161 THR A O 1
ATOM 1201 N N . VAL A 1 162 ? 4.938 -11.266 -4.602 1 98.38 162 VAL A N 1
ATOM 1202 C CA . VAL A 1 162 ? 5.246 -10.062 -3.834 1 98.38 162 VAL A CA 1
ATOM 1203 C C . VAL A 1 162 ? 6.625 -10.203 -3.186 1 98.38 162 VAL A C 1
ATOM 1205 O O . VAL A 1 162 ? 7.32 -11.195 -3.406 1 98.38 162 VAL A O 1
ATOM 1208 N N . ALA A 1 163 ? 7.023 -9.172 -2.473 1 96 163 ALA A N 1
ATOM 1209 C CA . ALA A 1 163 ? 8.336 -9.125 -1.833 1 96 163 ALA A CA 1
ATOM 1210 C C . ALA A 1 163 ? 8.227 -9.406 -0.338 1 96 163 ALA A C 1
ATOM 1212 O O . ALA A 1 163 ? 7.309 -8.914 0.327 1 96 163 ALA A O 1
ATOM 1213 N N . GLY A 1 164 ? 9.164 -10.156 0.177 1 93.88 164 GLY A N 1
ATOM 1214 C CA . GLY A 1 164 ? 9.164 -10.5 1.591 1 93.88 164 GLY A CA 1
ATOM 1215 C C . GLY A 1 164 ? 9.711 -9.391 2.473 1 93.88 164 GLY A C 1
ATOM 1216 O O . GLY A 1 164 ? 9.32 -9.273 3.637 1 93.88 164 GLY A O 1
ATOM 1217 N N . ALA A 1 165 ? 10.578 -8.555 1.947 1 95.12 165 ALA A N 1
ATOM 1218 C CA . ALA A 1 165 ? 11.242 -7.504 2.721 1 95.12 165 ALA A CA 1
ATOM 1219 C C . ALA A 1 165 ? 10.234 -6.461 3.197 1 95.12 165 ALA A C 1
ATOM 1221 O O . ALA A 1 165 ? 10.547 -5.625 4.047 1 95.12 165 ALA A O 1
ATOM 1222 N N . LEU A 1 166 ? 8.969 -6.574 2.684 1 96.5 166 LEU A N 1
ATOM 1223 C CA . LEU A 1 166 ? 7.934 -5.613 3.062 1 96.5 166 LEU A CA 1
ATOM 1224 C C . LEU A 1 166 ? 7.621 -5.719 4.551 1 96.5 166 LEU A C 1
ATOM 1226 O O . LEU A 1 166 ? 7.035 -4.801 5.133 1 96.5 166 LEU A O 1
ATOM 1230 N N . VAL A 1 167 ? 8.008 -6.805 5.223 1 95.88 167 VAL A N 1
ATOM 1231 C CA . VAL A 1 167 ? 7.688 -6.988 6.637 1 95.88 167 VAL A CA 1
ATOM 1232 C C . VAL A 1 167 ? 8.836 -6.465 7.496 1 95.88 167 VAL A C 1
ATOM 1234 O O . VAL A 1 167 ? 8.703 -6.348 8.719 1 95.88 167 VAL A O 1
ATOM 1237 N N . LEU A 1 168 ? 9.977 -6.18 6.93 1 95.56 168 LEU A N 1
ATOM 1238 C CA . LEU A 1 168 ? 11.133 -5.699 7.684 1 95.56 168 LEU A CA 1
ATOM 1239 C C . LEU A 1 168 ? 10.93 -4.254 8.125 1 95.56 168 LEU A C 1
ATOM 1241 O O . LEU A 1 168 ? 10.203 -3.498 7.477 1 95.56 168 LEU A O 1
ATOM 1245 N N . PRO A 1 169 ? 11.625 -3.896 9.242 1 95.5 169 PRO A N 1
ATOM 1246 C CA . PRO A 1 169 ? 11.594 -2.477 9.602 1 95.5 169 PRO A CA 1
ATOM 1247 C C . PRO A 1 169 ? 12.062 -1.567 8.469 1 95.5 169 PRO A C 1
ATOM 1249 O O . PRO A 1 169 ? 13.023 -1.893 7.773 1 95.5 169 PRO A O 1
ATOM 1252 N N . THR A 1 170 ? 11.414 -0.496 8.367 1 97.5 170 THR A N 1
ATOM 1253 C CA . THR A 1 170 ? 11.688 0.436 7.277 1 97.5 170 THR A CA 1
ATOM 1254 C C . THR A 1 170 ? 13.164 0.833 7.273 1 97.5 170 THR A C 1
ATOM 1256 O O . THR A 1 170 ? 13.789 0.899 6.211 1 97.5 170 THR A O 1
ATOM 1259 N N . LYS A 1 171 ? 13.773 1.061 8.398 1 96.62 171 LYS A N 1
ATOM 1260 C CA . LYS A 1 171 ? 15.156 1.509 8.516 1 96.62 171 LYS A CA 1
ATOM 1261 C C . LYS A 1 171 ? 16.125 0.485 7.926 1 96.62 171 LYS A C 1
ATOM 1263 O O . LYS A 1 171 ? 17.25 0.826 7.559 1 96.62 171 LYS A O 1
ATOM 1268 N N . ALA A 1 172 ? 15.703 -0.785 7.793 1 95.5 172 ALA A N 1
ATOM 1269 C CA . ALA A 1 172 ? 16.562 -1.859 7.312 1 95.5 172 ALA A CA 1
ATOM 1270 C C . ALA A 1 172 ? 16.531 -1.958 5.789 1 95.5 172 ALA A C 1
ATOM 1272 O O . ALA A 1 172 ? 17.312 -2.688 5.188 1 95.5 172 ALA A O 1
ATOM 1273 N N . VAL A 1 173 ? 15.641 -1.203 5.137 1 96.88 173 VAL A N 1
ATOM 1274 C CA . VAL A 1 173 ? 15.461 -1.388 3.703 1 96.88 173 VAL A CA 1
ATOM 1275 C C . VAL A 1 173 ? 15.367 -0.028 3.014 1 96.88 173 VAL A C 1
ATOM 1277 O O . VAL A 1 173 ? 14.602 0.144 2.064 1 96.88 173 VAL A O 1
ATOM 1280 N N . LEU A 1 174 ? 16.141 0.929 3.496 1 97.75 174 LEU A N 1
ATOM 1281 C CA . LEU A 1 174 ? 16.156 2.268 2.916 1 97.75 174 LEU A CA 1
ATOM 1282 C C . LEU A 1 174 ? 16.5 2.213 1.431 1 97.75 174 LEU A C 1
ATOM 1284 O O . LEU A 1 174 ? 17.312 1.382 1.007 1 97.75 174 LEU A O 1
ATOM 1288 N N . GLY A 1 175 ? 15.812 3.076 0.684 1 98.06 175 GLY A N 1
ATOM 1289 C CA . GLY A 1 175 ? 16.078 3.162 -0.744 1 98.06 175 GLY A CA 1
ATOM 1290 C C . GLY A 1 175 ? 15.195 2.244 -1.57 1 98.06 175 GLY A C 1
ATOM 1291 O O . GLY A 1 175 ? 15.211 2.301 -2.801 1 98.06 175 GLY A O 1
ATOM 1292 N N . LEU A 1 176 ? 14.32 1.454 -0.925 1 98.12 176 LEU A N 1
ATOM 1293 C CA . LEU A 1 176 ? 13.547 0.454 -1.653 1 98.12 176 LEU A CA 1
ATOM 1294 C C . LEU A 1 176 ? 12.055 0.769 -1.593 1 98.12 176 LEU A C 1
ATOM 1296 O O . LEU A 1 176 ? 11.219 -0.091 -1.888 1 98.12 176 LEU A O 1
ATOM 1300 N N . SER A 1 177 ? 11.68 1.95 -1.197 1 98.31 177 SER A N 1
ATOM 1301 C CA . SER A 1 177 ? 10.281 2.301 -0.997 1 98.31 177 SER A CA 1
ATOM 1302 C C . SER A 1 177 ? 9.477 2.127 -2.281 1 98.31 177 SER A C 1
ATOM 1304 O O . SER A 1 177 ? 8.336 1.669 -2.248 1 98.31 177 SER A O 1
ATOM 1306 N N . GLY A 1 178 ? 10.055 2.523 -3.453 1 97.69 178 GLY A N 1
ATOM 1307 C CA . GLY A 1 178 ? 9.336 2.412 -4.711 1 97.69 178 GLY A CA 1
ATOM 1308 C C . GLY A 1 178 ? 8.875 0.998 -5.016 1 97.69 178 GLY A C 1
ATOM 1309 O O . GLY A 1 178 ? 7.875 0.799 -5.707 1 97.69 178 GLY A O 1
ATOM 1310 N N . TYR A 1 179 ? 9.562 0.092 -4.508 1 98.56 179 TYR A N 1
ATOM 1311 C CA . TYR A 1 179 ? 9.258 -1.316 -4.734 1 98.56 179 TYR A CA 1
ATOM 1312 C C . TYR A 1 179 ? 8.453 -1.893 -3.58 1 98.56 179 TYR A C 1
ATOM 1314 O O . TYR A 1 179 ? 7.379 -2.463 -3.791 1 98.56 179 TYR A O 1
ATOM 1322 N N . LEU A 1 180 ? 8.867 -1.704 -2.342 1 98.69 180 LEU A N 1
ATOM 1323 C CA . LEU A 1 180 ? 8.289 -2.387 -1.187 1 98.69 180 LEU A CA 1
ATOM 1324 C C . LEU A 1 180 ? 6.914 -1.825 -0.851 1 98.69 180 LEU A C 1
ATOM 1326 O O . LEU A 1 180 ? 6.035 -2.559 -0.395 1 98.69 180 LEU A O 1
ATOM 1330 N N . VAL A 1 181 ? 6.695 -0.529 -1.043 1 98.81 181 VAL A N 1
ATOM 1331 C CA . VAL A 1 181 ? 5.375 0.045 -0.803 1 98.81 181 VAL A CA 1
ATOM 1332 C C . VAL A 1 181 ? 4.387 -0.473 -1.846 1 98.81 181 VAL A C 1
ATOM 1334 O O . VAL A 1 181 ? 3.256 -0.835 -1.514 1 98.81 181 VAL A O 1
ATOM 1337 N N . ALA A 1 182 ? 4.781 -0.524 -3.094 1 98.81 182 ALA A N 1
ATOM 1338 C CA . ALA A 1 182 ? 3.938 -1.09 -4.145 1 98.81 182 ALA A CA 1
ATOM 1339 C C . ALA A 1 182 ? 3.586 -2.543 -3.842 1 98.81 182 ALA A C 1
ATOM 1341 O O . ALA A 1 182 ? 2.445 -2.969 -4.043 1 98.81 182 ALA A O 1
ATOM 1342 N N . LYS A 1 183 ? 4.523 -3.295 -3.379 1 98.88 183 LYS A N 1
ATOM 1343 C CA . LYS A 1 183 ? 4.289 -4.703 -3.084 1 98.88 183 LYS A CA 1
ATOM 1344 C C . LYS A 1 183 ? 3.367 -4.867 -1.879 1 98.88 183 LYS A C 1
ATOM 1346 O O . LYS A 1 183 ? 2.557 -5.797 -1.83 1 98.88 183 LYS A O 1
ATOM 1351 N N . LEU A 1 184 ? 3.471 -3.979 -0.872 1 98.88 184 LEU A N 1
ATOM 1352 C CA . LEU A 1 184 ? 2.49 -3.967 0.207 1 98.88 184 LEU A CA 1
ATOM 1353 C C . LEU A 1 184 ? 1.093 -3.676 -0.331 1 98.88 184 LEU A C 1
ATOM 1355 O O . LEU A 1 184 ? 0.122 -4.32 0.068 1 98.88 184 LEU A O 1
ATOM 1359 N N . ALA A 1 185 ? 1.01 -2.697 -1.191 1 98.88 185 ALA A N 1
ATOM 1360 C CA . ALA A 1 185 ? -0.262 -2.395 -1.843 1 98.88 185 ALA A CA 1
ATOM 1361 C C . ALA A 1 185 ? -0.787 -3.605 -2.609 1 98.88 185 ALA A C 1
ATOM 1363 O O . ALA A 1 185 ? -1.99 -3.875 -2.607 1 98.88 185 ALA A O 1
ATOM 1364 N N . ALA A 1 186 ? 0.094 -4.328 -3.246 1 98.94 186 ALA A N 1
ATOM 1365 C CA . ALA A 1 186 ? -0.294 -5.539 -3.961 1 98.94 186 ALA A CA 1
ATOM 1366 C C . ALA A 1 186 ? -0.893 -6.57 -3.006 1 98.94 186 ALA A C 1
ATOM 1368 O O . ALA A 1 186 ? -1.906 -7.199 -3.32 1 98.94 186 ALA A O 1
ATOM 1369 N N . VAL A 1 187 ? -0.259 -6.762 -1.843 1 98.94 187 VAL A N 1
ATOM 1370 C CA . VAL A 1 187 ? -0.777 -7.688 -0.839 1 98.94 187 VAL A CA 1
ATOM 1371 C C . VAL A 1 187 ? -2.217 -7.316 -0.49 1 98.94 187 VAL A C 1
ATOM 1373 O O . VAL A 1 187 ? -3.109 -8.164 -0.53 1 98.94 187 VAL A O 1
ATOM 1376 N N . LYS A 1 188 ? -2.455 -6.07 -0.195 1 98.94 188 LYS A N 1
ATOM 1377 C CA . LYS A 1 188 ? -3.783 -5.625 0.215 1 98.94 188 LYS A CA 1
ATOM 1378 C C . LYS A 1 188 ? -4.773 -5.707 -0.944 1 98.94 188 LYS A C 1
ATOM 1380 O O . LYS A 1 188 ? -5.953 -6 -0.74 1 98.94 188 LYS A O 1
ATOM 1385 N N . THR A 1 189 ? -4.32 -5.438 -2.146 1 98.94 189 THR A N 1
ATOM 1386 C CA . THR A 1 189 ? -5.152 -5.598 -3.332 1 98.94 189 THR A CA 1
ATOM 1387 C C . THR A 1 189 ? -5.668 -7.027 -3.445 1 98.94 189 THR A C 1
ATOM 1389 O O . THR A 1 189 ? -6.855 -7.25 -3.688 1 98.94 189 THR A O 1
ATOM 1392 N N . MET A 1 190 ? -4.824 -7.973 -3.203 1 98.94 190 MET A N 1
ATOM 1393 C CA . MET A 1 190 ? -5.219 -9.375 -3.303 1 98.94 190 MET A CA 1
ATOM 1394 C C . MET A 1 190 ? -6.234 -9.734 -2.227 1 98.94 190 MET A C 1
ATOM 1396 O O . MET A 1 190 ? -7.121 -10.562 -2.453 1 98.94 190 MET A O 1
ATOM 1400 N N . GLU A 1 191 ? -6.098 -9.141 -1.013 1 98.88 191 GLU A N 1
ATOM 1401 C CA . GLU A 1 191 ? -7.109 -9.336 0.023 1 98.88 191 GLU A CA 1
ATOM 1402 C C . GLU A 1 191 ? -8.484 -8.906 -0.469 1 98.88 191 GLU A C 1
ATOM 1404 O O . GLU A 1 191 ? -9.469 -9.625 -0.275 1 98.88 191 GLU A O 1
ATOM 1409 N N . PHE A 1 192 ? -8.523 -7.711 -1.095 1 98.94 192 PHE A N 1
ATOM 1410 C CA . PHE A 1 192 ? -9.797 -7.191 -1.595 1 98.94 192 PHE A CA 1
ATOM 1411 C C . PHE A 1 192 ? -10.336 -8.07 -2.719 1 98.94 192 PHE A C 1
ATOM 1413 O O . PHE A 1 192 ? -11.531 -8.359 -2.766 1 98.94 192 PHE A O 1
ATOM 1420 N N . LEU A 1 193 ? -9.484 -8.477 -3.643 1 98.94 193 LEU A N 1
ATOM 1421 C CA . LEU A 1 193 ? -9.93 -9.336 -4.73 1 98.94 193 LEU A CA 1
ATOM 1422 C C . LEU A 1 193 ? -10.531 -10.625 -4.191 1 98.94 193 LEU A C 1
ATOM 1424 O O . LEU A 1 193 ? -11.57 -11.078 -4.676 1 98.94 193 LEU A O 1
ATOM 1428 N N . ALA A 1 194 ? -9.891 -11.219 -3.207 1 98.81 194 ALA A N 1
ATOM 1429 C CA . ALA A 1 194 ? -10.422 -12.43 -2.58 1 98.81 194 ALA A CA 1
ATOM 1430 C C . ALA A 1 194 ? -11.789 -12.18 -1.965 1 98.81 194 ALA A C 1
ATOM 1432 O O . ALA A 1 194 ? -12.734 -12.945 -2.188 1 98.81 194 ALA A O 1
ATOM 1433 N N . ALA A 1 195 ? -11.906 -11.102 -1.225 1 98.56 195 ALA A N 1
ATOM 1434 C CA . ALA A 1 195 ? -13.133 -10.812 -0.48 1 98.56 195 ALA A CA 1
ATOM 1435 C C . ALA A 1 195 ? -14.273 -10.453 -1.424 1 98.56 195 ALA A C 1
ATOM 1437 O O . ALA A 1 195 ? -15.438 -10.727 -1.127 1 98.56 195 ALA A O 1
ATOM 1438 N N . GLU A 1 196 ? -13.953 -9.875 -2.545 1 98.75 196 GLU A N 1
ATOM 1439 C CA . GLU A 1 196 ? -14.969 -9.359 -3.461 1 98.75 196 GLU A CA 1
ATOM 1440 C C . GLU A 1 196 ? -15.367 -10.422 -4.488 1 98.75 196 GLU A C 1
ATOM 1442 O O . GLU A 1 196 ? -16.281 -10.211 -5.277 1 98.75 196 GLU A O 1
ATOM 1447 N N . ASN A 1 197 ? -14.633 -11.523 -4.559 1 98.38 197 ASN A N 1
ATOM 1448 C CA . ASN A 1 197 ? -14.875 -12.602 -5.508 1 98.38 197 ASN A CA 1
ATOM 1449 C C . ASN A 1 197 ? -14.859 -13.969 -4.816 1 98.38 197 ASN A C 1
ATOM 1451 O O . ASN A 1 197 ? -13.859 -14.68 -4.867 1 98.38 197 ASN A O 1
ATOM 1455 N N . SER A 1 198 ? -15.953 -14.422 -4.324 1 94.75 198 SER A N 1
ATOM 1456 C CA . SER A 1 198 ? -16.047 -15.594 -3.463 1 94.75 198 SER A CA 1
ATOM 1457 C C . SER A 1 198 ? -15.766 -16.875 -4.238 1 94.75 198 SER A C 1
ATOM 1459 O O . SER A 1 198 ? -15.453 -17.906 -3.648 1 94.75 198 SER A O 1
ATOM 1461 N N . ASN A 1 199 ? -15.828 -16.812 -5.547 1 96.31 199 ASN A N 1
ATOM 1462 C CA . ASN A 1 199 ? -15.648 -18.016 -6.359 1 96.31 199 ASN A CA 1
ATOM 1463 C C . ASN A 1 199 ? -14.219 -18.141 -6.863 1 96.31 199 ASN A C 1
ATOM 1465 O O . ASN A 1 199 ? -13.883 -19.078 -7.582 1 96.31 199 ASN A O 1
ATOM 1469 N N . ILE A 1 200 ? -13.375 -17.234 -6.586 1 98.69 200 ILE A N 1
ATOM 1470 C CA . ILE A 1 200 ? -11.977 -17.25 -7.02 1 98.69 200 ILE A CA 1
ATOM 1471 C C . ILE A 1 200 ? -11.062 -17.203 -5.801 1 98.69 200 ILE A C 1
ATOM 1473 O O . ILE A 1 200 ? -11.172 -16.297 -4.965 1 98.69 200 ILE A O 1
ATOM 1477 N N . PHE A 1 201 ? -10.203 -18.219 -5.621 1 98.81 201 PHE A N 1
ATOM 1478 C CA . PHE A 1 201 ? -9.148 -18.172 -4.613 1 98.81 201 PHE A CA 1
ATOM 1479 C C . PHE A 1 201 ? -8.086 -17.141 -4.984 1 98.81 201 PHE A C 1
ATOM 1481 O O . PHE A 1 201 ? -7.594 -17.125 -6.117 1 98.81 201 PHE A O 1
ATOM 1488 N N . CYS A 1 202 ? -7.738 -16.219 -4.105 1 98.88 202 CYS A N 1
ATOM 1489 C CA . CYS A 1 202 ? -6.703 -15.211 -4.332 1 98.88 202 CYS A CA 1
ATOM 1490 C C . CYS A 1 202 ? -5.68 -15.219 -3.199 1 98.88 202 CYS A C 1
ATOM 1492 O O . CYS A 1 202 ? -6.047 -15.336 -2.029 1 98.88 202 CYS A O 1
ATOM 1494 N N . ALA A 1 203 ? -4.406 -15.055 -3.535 1 98.94 203 ALA A N 1
ATOM 1495 C CA . ALA A 1 203 ? -3.369 -14.945 -2.512 1 98.94 203 ALA A CA 1
ATOM 1496 C C . ALA A 1 203 ? -2.141 -14.219 -3.051 1 98.94 203 ALA A C 1
ATOM 1498 O O . ALA A 1 203 ? -1.95 -14.125 -4.266 1 98.94 203 ALA A O 1
ATOM 1499 N N . ALA A 1 204 ? -1.415 -13.617 -2.17 1 98.94 204 ALA A N 1
ATOM 1500 C CA . ALA A 1 204 ? -0.097 -13.055 -2.463 1 98.94 204 ALA A CA 1
ATOM 1501 C C . ALA A 1 204 ? 1.011 -14.008 -2.02 1 98.94 204 ALA A C 1
ATOM 1503 O O . ALA A 1 204 ? 0.931 -14.609 -0.944 1 98.94 204 ALA A O 1
ATOM 1504 N N . VAL A 1 205 ? 2.1 -14.148 -2.83 1 98.94 205 VAL A N 1
ATOM 1505 C CA . VAL A 1 205 ? 3.137 -15.141 -2.562 1 98.94 205 VAL A CA 1
ATOM 1506 C C . VAL A 1 205 ? 4.508 -14.461 -2.553 1 98.94 205 VAL A C 1
ATOM 1508 O O . VAL A 1 205 ? 4.895 -13.82 -3.529 1 98.94 205 VAL A O 1
ATOM 1511 N N . HIS A 1 206 ? 5.203 -14.539 -1.492 1 98.69 206 HIS A N 1
ATOM 1512 C CA . HIS A 1 206 ? 6.641 -14.305 -1.519 1 98.69 206 HIS A CA 1
ATOM 1513 C C . HIS A 1 206 ? 7.391 -15.539 -2.02 1 98.69 206 HIS A C 1
ATOM 1515 O O . HIS A 1 206 ? 7.383 -16.578 -1.366 1 98.69 206 HIS A O 1
ATOM 1521 N N . PRO A 1 207 ? 8.078 -15.422 -3.076 1 98.25 207 PRO A N 1
ATOM 1522 C CA . PRO A 1 207 ? 8.617 -16.594 -3.762 1 98.25 207 PRO A CA 1
ATOM 1523 C C . PRO A 1 207 ? 9.93 -17.094 -3.145 1 98.25 207 PRO A C 1
ATOM 1525 O O . PRO A 1 207 ? 10.461 -18.125 -3.566 1 98.25 207 PRO A O 1
ATOM 1528 N N . GLY A 1 208 ? 10.367 -16.438 -2.066 1 96.25 208 GLY A N 1
ATOM 1529 C CA . GLY A 1 208 ? 11.688 -16.75 -1.548 1 96.25 208 GLY A CA 1
ATOM 1530 C C . GLY A 1 208 ? 12.781 -15.891 -2.137 1 96.25 208 GLY A C 1
ATOM 1531 O O . GLY A 1 208 ? 12.508 -14.93 -2.861 1 96.25 208 GLY A O 1
ATOM 1532 N N . MET A 1 209 ? 13.977 -16.156 -1.694 1 94.88 209 MET A N 1
ATOM 1533 C CA . MET A 1 209 ? 15.156 -15.461 -2.188 1 94.88 209 MET A CA 1
ATOM 1534 C C . MET A 1 209 ? 15.75 -16.172 -3.4 1 94.88 209 MET A C 1
ATOM 1536 O O . MET A 1 209 ? 16.672 -16.984 -3.266 1 94.88 209 MET A O 1
ATOM 1540 N N . VAL A 1 210 ? 15.242 -15.797 -4.535 1 95.88 210 VAL A N 1
ATOM 1541 C CA . VAL A 1 210 ? 15.625 -16.438 -5.793 1 95.88 210 VAL A CA 1
ATOM 1542 C C . VAL A 1 210 ? 16.516 -15.484 -6.602 1 95.88 210 VAL A C 1
ATOM 1544 O O . VAL A 1 210 ? 16.25 -14.281 -6.66 1 95.88 210 VAL A O 1
ATOM 1547 N N . ASP A 1 211 ? 17.594 -16.047 -7.184 1 94.06 211 ASP A N 1
ATOM 1548 C CA . ASP A 1 211 ? 18.5 -15.242 -8 1 94.06 211 ASP A CA 1
ATOM 1549 C C . ASP A 1 211 ? 17.844 -14.836 -9.32 1 94.06 211 ASP A C 1
ATOM 1551 O O . ASP A 1 211 ? 17.859 -15.594 -10.289 1 94.06 211 ASP A O 1
ATOM 1555 N N . THR A 1 212 ? 17.219 -13.703 -9.336 1 93.31 212 THR A N 1
ATOM 1556 C CA . THR A 1 212 ? 16.578 -13.094 -10.492 1 93.31 212 THR A CA 1
ATOM 1557 C C . THR A 1 212 ? 17.156 -11.711 -10.773 1 93.31 212 THR A C 1
ATOM 1559 O O . THR A 1 212 ? 17.953 -11.195 -9.992 1 93.31 212 THR A O 1
ATOM 1562 N N . ASP A 1 213 ? 16.781 -11.148 -11.93 1 89.69 213 ASP A N 1
ATOM 1563 C CA . ASP A 1 213 ? 17.188 -9.781 -12.25 1 89.69 213 ASP A CA 1
ATOM 1564 C C . ASP A 1 213 ? 16.688 -8.797 -11.195 1 89.69 213 ASP A C 1
ATOM 1566 O O . ASP A 1 213 ? 17.406 -7.871 -10.812 1 89.69 213 ASP A O 1
ATOM 1570 N N . ILE A 1 214 ? 15.484 -8.977 -10.656 1 89.94 214 ILE A 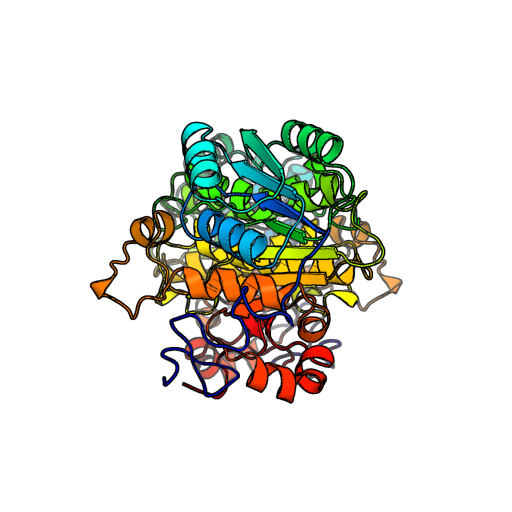N 1
ATOM 1571 C CA . ILE A 1 214 ? 14.914 -8.109 -9.625 1 89.94 214 ILE A CA 1
ATOM 1572 C C . ILE A 1 214 ? 15.75 -8.219 -8.352 1 89.94 214 ILE A C 1
ATOM 1574 O O . ILE A 1 214 ? 16.078 -7.199 -7.734 1 89.94 214 ILE A O 1
ATOM 1578 N N . PHE A 1 215 ? 16.094 -9.422 -7.957 1 90.75 215 PHE A N 1
ATOM 1579 C CA . PHE A 1 215 ? 16.922 -9.664 -6.785 1 90.75 215 PHE A CA 1
ATOM 1580 C C . PHE A 1 215 ? 18.25 -8.922 -6.914 1 90.75 215 PHE A C 1
ATOM 1582 O O . PHE A 1 215 ? 18.641 -8.172 -6.016 1 90.75 215 PHE A O 1
ATOM 1589 N N . ARG A 1 216 ? 18.844 -9.047 -8.062 1 89.62 216 ARG A N 1
ATOM 1590 C CA . ARG A 1 216 ? 20.141 -8.43 -8.273 1 89.62 216 ARG A CA 1
ATOM 1591 C C . ARG A 1 216 ? 20.031 -6.91 -8.328 1 89.62 216 ARG A C 1
ATOM 1593 O O . ARG A 1 216 ? 20.906 -6.199 -7.844 1 89.62 216 ARG A O 1
ATOM 1600 N N . LYS A 1 217 ? 19.047 -6.453 -8.875 1 90.06 217 LYS A N 1
ATOM 1601 C CA . LYS A 1 217 ? 18.844 -5.012 -8.992 1 90.06 217 LYS A CA 1
ATOM 1602 C C . LYS A 1 217 ? 18.641 -4.375 -7.617 1 90.06 217 LYS A 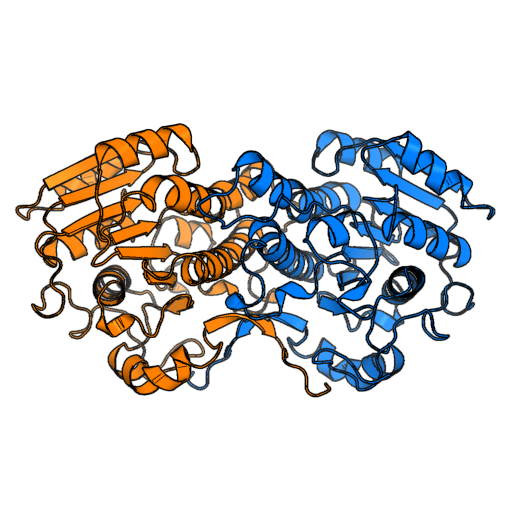C 1
ATOM 1604 O O . LYS A 1 217 ? 18.859 -3.172 -7.453 1 90.06 217 LYS A O 1
ATOM 1609 N N . SER A 1 218 ? 18.172 -5.094 -6.621 1 89.44 218 SER A N 1
ATOM 1610 C CA . SER A 1 218 ? 17.969 -4.586 -5.266 1 89.44 218 SER A CA 1
ATOM 1611 C C . SER A 1 218 ? 19.297 -4.25 -4.605 1 89.44 218 SER A C 1
ATOM 1613 O O . SER A 1 218 ? 19.344 -3.566 -3.578 1 89.44 218 SER A O 1
ATOM 1615 N N . GLY A 1 219 ? 20.422 -4.703 -5.223 1 86.44 219 GLY A N 1
ATOM 1616 C CA . GLY A 1 219 ? 21.75 -4.543 -4.645 1 86.44 219 GLY A CA 1
ATOM 1617 C C . GLY A 1 219 ? 22.219 -5.77 -3.889 1 86.44 219 GLY A C 1
ATOM 1618 O O . GLY A 1 219 ? 23.359 -5.824 -3.441 1 86.44 219 GLY A O 1
ATOM 1619 N N . ALA A 1 220 ? 21.281 -6.754 -3.777 1 84.5 220 ALA A N 1
ATOM 1620 C CA . ALA A 1 220 ? 21.656 -7.988 -3.092 1 84.5 220 ALA A CA 1
ATOM 1621 C C . ALA A 1 220 ? 22.422 -8.922 -4.023 1 84.5 220 ALA A C 1
ATOM 1623 O O . ALA A 1 220 ? 22.281 -8.836 -5.246 1 84.5 220 ALA A O 1
ATOM 1624 N N . THR A 1 221 ? 23.344 -9.742 -3.43 1 85.56 221 THR A N 1
ATOM 1625 C CA . THR A 1 221 ? 24.078 -10.773 -4.148 1 85.56 221 THR A CA 1
ATOM 1626 C C . THR A 1 221 ? 23.906 -12.133 -3.477 1 85.56 221 THR A C 1
ATOM 1628 O O . THR A 1 221 ? 23.656 -12.211 -2.27 1 85.56 221 THR A O 1
ATOM 1631 N N . PRO A 1 222 ? 23.891 -13.18 -4.293 1 85.69 222 PRO A N 1
ATOM 1632 C CA . PRO A 1 222 ? 23.625 -14.516 -3.768 1 85.69 222 PRO A CA 1
ATOM 1633 C C . PRO A 1 222 ? 24.516 -14.875 -2.578 1 85.69 222 PRO A C 1
ATOM 1635 O O . PRO A 1 222 ? 24.172 -15.75 -1.779 1 85.69 222 PRO A O 1
ATOM 1638 N N . ASP A 1 223 ? 25.578 -14.219 -2.402 1 84.25 223 ASP A N 1
ATOM 1639 C CA . ASP A 1 223 ? 26.516 -14.539 -1.321 1 84.25 223 ASP A CA 1
ATOM 1640 C C . ASP A 1 223 ? 26.062 -13.906 -0.007 1 84.25 223 ASP A C 1
ATOM 1642 O O . ASP A 1 223 ? 26.547 -14.273 1.063 1 84.25 223 ASP A O 1
ATOM 1646 N N . MET A 1 224 ? 25.062 -13.102 -0.091 1 79.19 224 MET A N 1
ATOM 1647 C CA . MET A 1 224 ? 24.656 -12.312 1.072 1 79.19 224 MET A CA 1
ATOM 1648 C C . MET A 1 224 ? 23.578 -13.039 1.87 1 79.19 224 MET A C 1
ATOM 1650 O O . MET A 1 224 ? 23.312 -12.688 3.023 1 79.19 224 MET A O 1
ATOM 1654 N N . MET A 1 225 ? 22.969 -14.031 1.242 1 79.31 225 MET A N 1
ATOM 1655 C CA . MET A 1 225 ? 21.859 -14.68 1.922 1 79.31 225 MET A CA 1
ATOM 1656 C C . MET A 1 225 ? 21.672 -16.109 1.421 1 79.31 225 MET A C 1
ATOM 1658 O O . MET A 1 225 ? 22.156 -16.469 0.347 1 79.31 225 MET A O 1
ATOM 1662 N N . PRO A 1 226 ? 21 -16.859 2.258 1 82.94 226 PRO A N 1
ATOM 1663 C CA . PRO A 1 226 ? 20.688 -18.203 1.773 1 82.94 226 PRO A CA 1
ATOM 1664 C C . PRO A 1 226 ? 19.719 -18.188 0.59 1 82.94 226 PRO A C 1
ATOM 1666 O O . PRO A 1 226 ? 18.562 -17.781 0.734 1 82.94 226 PRO A O 1
ATOM 1669 N N . MET A 1 227 ? 20.141 -18.625 -0.489 1 92.56 227 MET A N 1
ATOM 1670 C CA . MET A 1 227 ? 19.344 -18.594 -1.721 1 92.56 227 MET A CA 1
ATOM 1671 C C . MET A 1 227 ? 18.375 -19.766 -1.772 1 92.56 227 MET A C 1
ATOM 1673 O O . MET A 1 227 ? 18.625 -20.812 -1.203 1 92.56 227 MET A O 1
ATOM 1677 N N . ASP A 1 228 ? 17.328 -19.531 -2.416 1 96.5 228 ASP A N 1
ATOM 1678 C CA . ASP A 1 228 ? 16.328 -20.562 -2.658 1 96.5 228 ASP A CA 1
ATOM 1679 C C . ASP A 1 228 ? 16.391 -21.062 -4.098 1 96.5 228 ASP A C 1
ATOM 1681 O O . ASP A 1 228 ? 16.656 -20.297 -5.02 1 96.5 228 ASP A O 1
ATOM 1685 N N . ASP A 1 229 ? 16.156 -22.391 -4.18 1 97.06 229 ASP A N 1
ATOM 1686 C CA . ASP A 1 229 ? 15.984 -22.953 -5.512 1 97.06 229 ASP A CA 1
ATOM 1687 C C . ASP A 1 229 ? 14.703 -22.438 -6.164 1 97.06 229 ASP A C 1
ATOM 1689 O O . ASP A 1 229 ? 13.656 -22.375 -5.523 1 97.06 229 ASP A O 1
ATOM 1693 N N . VAL A 1 230 ? 14.781 -22.031 -7.41 1 97.5 230 VAL A N 1
ATOM 1694 C CA . VAL A 1 230 ? 13.648 -21.438 -8.117 1 97.5 230 VAL A CA 1
ATOM 1695 C C . VAL A 1 230 ? 12.523 -22.469 -8.242 1 97.5 230 VAL A C 1
ATOM 1697 O O . VAL A 1 230 ? 11.352 -22.094 -8.406 1 97.5 230 VAL A O 1
ATOM 1700 N N . GLY A 1 231 ? 12.812 -23.734 -8.117 1 98.25 231 GLY A N 1
ATOM 1701 C CA . GLY A 1 231 ? 11.789 -24.781 -8.125 1 98.25 231 GLY A CA 1
ATOM 1702 C C . GLY A 1 231 ? 10.859 -24.703 -6.93 1 98.25 231 GLY A C 1
ATOM 1703 O O . GLY A 1 231 ? 9.727 -25.188 -6.988 1 98.25 231 GLY A O 1
ATOM 1704 N N . LEU A 1 232 ? 11.328 -24.109 -5.832 1 98.44 232 LEU A N 1
ATOM 1705 C CA . LEU A 1 232 ? 10.531 -24.031 -4.609 1 98.44 232 LEU A CA 1
ATOM 1706 C C . LEU A 1 232 ? 9.281 -23.188 -4.828 1 98.44 232 LEU A C 1
ATOM 1708 O O . LEU A 1 232 ? 8.156 -23.688 -4.695 1 98.44 232 LEU A O 1
ATOM 1712 N N . PRO A 1 233 ? 9.445 -21.891 -5.23 1 98.75 233 PRO A N 1
ATOM 1713 C CA . PRO A 1 233 ? 8.219 -21.125 -5.426 1 98.75 233 PRO A CA 1
ATOM 1714 C C . PRO A 1 233 ? 7.34 -21.672 -6.543 1 98.75 233 PRO A C 1
ATOM 1716 O O . PRO A 1 233 ? 6.109 -21.578 -6.473 1 98.75 233 PRO A O 1
ATOM 1719 N N . ALA A 1 234 ? 7.91 -22.25 -7.562 1 98.81 234 ALA A N 1
ATOM 1720 C CA . ALA A 1 234 ? 7.129 -22.844 -8.648 1 98.81 234 ALA A CA 1
ATOM 1721 C C . ALA A 1 234 ? 6.242 -23.969 -8.141 1 98.81 234 ALA A C 1
ATOM 1723 O O . ALA A 1 234 ? 5.035 -23.984 -8.391 1 98.81 234 ALA A O 1
ATOM 1724 N N . GLY A 1 235 ? 6.898 -24.922 -7.434 1 98.81 235 GLY A N 1
ATOM 1725 C CA . GLY A 1 235 ? 6.141 -26.016 -6.848 1 98.81 235 GLY A CA 1
ATOM 1726 C C . GLY A 1 235 ? 5.117 -25.547 -5.824 1 98.81 235 GLY A C 1
ATOM 1727 O O . GLY A 1 235 ? 4.004 -26.078 -5.773 1 98.81 235 GLY A O 1
ATOM 1728 N N . PHE A 1 236 ? 5.465 -24.562 -5.031 1 98.88 236 PHE A N 1
ATOM 1729 C CA . PHE A 1 236 ? 4.574 -24 -4.02 1 98.88 236 PHE A CA 1
ATOM 1730 C C . PHE A 1 236 ? 3.326 -23.406 -4.664 1 98.88 236 PHE A C 1
ATOM 1732 O O . PHE A 1 236 ? 2.215 -23.594 -4.164 1 98.88 236 PHE A O 1
ATOM 1739 N N . MET A 1 237 ? 3.455 -22.672 -5.773 1 98.88 237 MET A N 1
ATOM 1740 C CA . MET A 1 237 ? 2.309 -22.047 -6.43 1 98.88 237 MET A CA 1
ATOM 1741 C C . MET A 1 237 ? 1.404 -23.094 -7.062 1 98.88 237 MET A C 1
ATOM 1743 O O . MET A 1 237 ? 0.185 -22.922 -7.113 1 98.88 237 MET A O 1
ATOM 1747 N N . VAL A 1 238 ? 1.998 -24.234 -7.547 1 98.88 238 VAL A N 1
ATOM 1748 C CA . VAL A 1 238 ? 1.188 -25.359 -8.008 1 98.88 238 VAL A CA 1
ATOM 1749 C C . VAL A 1 238 ? 0.312 -25.859 -6.867 1 98.88 238 VAL A C 1
ATOM 1751 O O . VAL A 1 238 ? -0.906 -25.984 -7.02 1 98.88 238 VAL A O 1
ATOM 1754 N N . TRP A 1 239 ? 0.881 -26.047 -5.715 1 98.88 239 TRP A N 1
ATOM 1755 C CA . TRP A 1 239 ? 0.143 -26.531 -4.547 1 98.88 239 TRP A CA 1
ATOM 1756 C C . TRP A 1 239 ? -0.896 -25.5 -4.109 1 98.88 239 TRP A C 1
ATOM 1758 O O . TRP A 1 239 ? -2.043 -25.844 -3.822 1 98.88 239 TRP A O 1
ATOM 1768 N N . LEU A 1 240 ? -0.5 -24.219 -4.094 1 98.88 240 LEU A N 1
ATOM 1769 C CA . LEU A 1 240 ? -1.312 -23.156 -3.529 1 98.88 240 LEU A CA 1
ATOM 1770 C C . LEU A 1 240 ? -2.592 -22.953 -4.332 1 98.88 240 LEU A C 1
ATOM 1772 O O . LEU A 1 240 ? -3.576 -22.422 -3.822 1 98.88 240 LEU A O 1
ATOM 1776 N N . THR A 1 241 ? -2.637 -23.406 -5.559 1 98.69 241 THR A N 1
ATOM 1777 C CA . THR A 1 241 ? -3.805 -23.219 -6.41 1 98.69 241 THR A CA 1
ATOM 1778 C C . THR A 1 241 ? -4.738 -24.422 -6.324 1 98.69 241 THR A C 1
ATOM 1780 O O . THR A 1 241 ? -5.699 -24.516 -7.09 1 98.69 241 THR A O 1
ATOM 1783 N N . LEU A 1 242 ? -4.473 -25.375 -5.418 1 97.88 242 LEU A N 1
ATOM 1784 C CA . LEU A 1 242 ? -5.32 -26.531 -5.188 1 97.88 242 LEU A CA 1
ATOM 1785 C C . LEU A 1 242 ? -6.297 -26.281 -4.039 1 97.88 242 LEU A C 1
ATOM 1787 O O . LEU A 1 242 ? -6.039 -25.438 -3.178 1 97.88 242 LEU A O 1
ATOM 1791 N N . PRO A 1 243 ? -7.391 -27.062 -3.959 1 96.31 243 PRO A N 1
ATOM 1792 C CA . PRO A 1 243 ? -8.43 -26.844 -2.953 1 96.31 243 PRO A CA 1
ATOM 1793 C C . PRO A 1 243 ? -7.91 -26.984 -1.524 1 96.31 243 PRO A C 1
ATOM 1795 O O . PRO A 1 243 ? -8.391 -26.297 -0.621 1 96.31 243 PRO A O 1
ATOM 1798 N N . GLU A 1 244 ? -6.938 -27.766 -1.268 1 96.75 244 GLU A N 1
ATOM 1799 C CA . GLU A 1 244 ? -6.449 -27.984 0.09 1 96.75 244 GLU A CA 1
ATOM 1800 C C . GLU A 1 244 ? -5.781 -26.734 0.647 1 96.75 244 GLU A C 1
ATOM 1802 O O . GLU A 1 244 ? -5.559 -26.625 1.854 1 96.75 244 GLU A O 1
ATOM 1807 N N . ALA A 1 245 ? -5.453 -25.75 -0.213 1 98.19 245 ALA A N 1
ATOM 1808 C CA . ALA A 1 245 ? -4.797 -24.516 0.221 1 98.19 245 ALA A CA 1
ATOM 1809 C C . ALA A 1 245 ? -5.812 -23.391 0.427 1 98.19 245 ALA A C 1
ATOM 1811 O O . ALA A 1 245 ? -5.441 -22.266 0.759 1 98.19 245 ALA A O 1
ATOM 1812 N N . HIS A 1 246 ? -7.117 -23.641 0.303 1 97.62 246 HIS A N 1
ATOM 1813 C CA . HIS A 1 246 ? -8.156 -22.609 0.27 1 97.62 246 HIS A CA 1
ATOM 1814 C C . HIS A 1 246 ? -8.234 -21.859 1.596 1 97.62 246 HIS A C 1
ATOM 1816 O O . HIS A 1 246 ? -8.75 -20.75 1.653 1 97.62 246 HIS A O 1
ATOM 1822 N N . PHE A 1 247 ? -7.688 -22.484 2.707 1 98.44 247 PHE A N 1
ATOM 1823 C CA . PHE A 1 247 ? -7.68 -21.812 4.004 1 98.44 247 PHE A CA 1
ATOM 1824 C C . PHE A 1 247 ? -6.77 -20.594 3.979 1 98.44 247 PHE A C 1
ATOM 1826 O O . PHE A 1 247 ? -6.82 -19.75 4.883 1 98.44 247 PHE A O 1
ATOM 1833 N N . LEU A 1 248 ? -6.008 -20.375 2.92 1 98.81 248 LEU A N 1
ATOM 1834 C CA . LEU A 1 248 ? -5.062 -19.281 2.779 1 98.81 248 LEU A CA 1
ATOM 1835 C C . LEU A 1 248 ? -5.629 -18.188 1.881 1 98.81 248 LEU A C 1
ATOM 1837 O O . LEU A 1 248 ? -4.898 -17.297 1.443 1 98.81 248 LEU A O 1
ATOM 1841 N N . ASN A 1 249 ? -6.941 -18.25 1.514 1 98.69 249 ASN A N 1
ATOM 1842 C CA . ASN A 1 249 ? -7.57 -17.25 0.652 1 98.69 249 ASN A CA 1
ATOM 1843 C C . ASN A 1 249 ? -7.406 -15.836 1.21 1 98.69 249 ASN A C 1
ATOM 1845 O O . ASN A 1 249 ? -7.719 -15.586 2.375 1 98.69 249 ASN A O 1
ATOM 1849 N N . GLY A 1 250 ? -6.82 -14.953 0.397 1 98.69 250 GLY A N 1
ATOM 1850 C CA . GLY A 1 250 ? -6.652 -13.555 0.758 1 98.69 250 GLY A CA 1
ATOM 1851 C C . GLY A 1 250 ? -5.406 -13.297 1.582 1 98.69 250 GLY A C 1
ATOM 1852 O O . GLY A 1 250 ? -5.227 -12.203 2.123 1 98.69 250 GLY A O 1
ATOM 1853 N N . ARG A 1 251 ? -4.527 -14.305 1.726 1 98.81 251 ARG A N 1
ATOM 1854 C CA . ARG A 1 251 ? -3.398 -14.172 2.643 1 98.81 251 ARG A CA 1
ATOM 1855 C C . ARG A 1 251 ? -2.1 -13.922 1.884 1 98.81 251 ARG A C 1
ATOM 1857 O O . ARG A 1 251 ? -2.014 -14.195 0.685 1 98.81 251 ARG A O 1
ATOM 1864 N N . LEU A 1 252 ? -1.15 -13.312 2.561 1 98.88 252 LEU A N 1
ATOM 1865 C CA . LEU A 1 252 ? 0.251 -13.344 2.158 1 98.88 252 LEU A CA 1
ATOM 1866 C C . LEU A 1 252 ? 0.935 -14.609 2.672 1 98.88 252 LEU A C 1
ATOM 1868 O O . LEU A 1 252 ? 0.925 -14.875 3.875 1 98.88 252 LEU A O 1
ATOM 1872 N N . VAL A 1 253 ? 1.569 -15.336 1.803 1 98.81 253 VAL A N 1
ATOM 1873 C CA . VAL A 1 253 ? 2.215 -16.578 2.213 1 98.81 253 VAL A CA 1
ATOM 1874 C C . VAL A 1 253 ? 3.617 -16.656 1.609 1 98.81 253 VAL A C 1
ATOM 1876 O O . VAL A 1 253 ? 3.852 -16.156 0.506 1 98.81 253 VAL A O 1
ATOM 1879 N N . TRP A 1 254 ? 4.535 -17.219 2.312 1 98.56 254 TRP A N 1
ATOM 1880 C CA . TRP A 1 254 ? 5.902 -17.422 1.846 1 98.56 254 TRP A CA 1
ATOM 1881 C C . TRP A 1 254 ? 6.102 -18.844 1.342 1 98.56 254 TRP A C 1
ATOM 1883 O O . TRP A 1 254 ? 5.781 -19.812 2.043 1 98.56 254 TRP A O 1
ATOM 1893 N N . ALA A 1 255 ? 6.688 -18.969 0.182 1 98.75 255 ALA A N 1
ATOM 1894 C CA . ALA A 1 255 ? 6.914 -20.281 -0.434 1 98.75 255 ALA A CA 1
ATOM 1895 C C . ALA A 1 255 ? 7.777 -21.172 0.461 1 98.75 255 ALA A C 1
ATOM 1897 O O . ALA A 1 255 ? 7.754 -22.391 0.336 1 98.75 255 ALA A O 1
ATOM 1898 N N . ASN A 1 256 ? 8.469 -20.547 1.381 1 98.25 256 ASN A N 1
ATOM 1899 C CA . ASN A 1 256 ? 9.445 -21.25 2.209 1 98.25 256 ASN A CA 1
ATOM 1900 C C . ASN A 1 256 ? 8.758 -22.016 3.346 1 98.25 256 ASN A C 1
ATOM 1902 O O . ASN A 1 256 ? 9.375 -22.875 3.982 1 98.25 256 ASN A O 1
ATOM 1906 N N . TRP A 1 257 ? 7.559 -21.688 3.68 1 98.44 257 TRP A N 1
ATOM 1907 C CA . TRP A 1 257 ? 6.867 -22.266 4.828 1 98.44 257 TRP A CA 1
ATOM 1908 C C . TRP A 1 257 ? 6.363 -23.656 4.512 1 98.44 257 TRP A C 1
ATOM 1910 O O . TRP A 1 257 ? 5.812 -23.906 3.436 1 98.44 257 TRP A O 1
ATOM 1920 N N . ASP A 1 258 ? 6.527 -24.562 5.422 1 98.44 258 ASP A N 1
ATOM 1921 C CA . ASP A 1 258 ? 6.066 -25.938 5.223 1 98.44 258 ASP A CA 1
ATOM 1922 C C . ASP A 1 258 ? 4.543 -26 5.117 1 98.44 258 ASP A C 1
ATOM 1924 O O . ASP A 1 258 ? 3.836 -25.578 6.039 1 98.44 258 ASP A O 1
ATOM 1928 N N . VAL A 1 259 ? 4.078 -26.641 4.074 1 98.5 259 VAL A N 1
ATOM 1929 C CA . VAL A 1 259 ? 2.652 -26.547 3.787 1 98.5 259 VAL A CA 1
ATOM 1930 C C . VAL A 1 259 ? 1.877 -27.516 4.672 1 98.5 259 VAL A C 1
ATOM 1932 O O . VAL A 1 259 ? 0.709 -27.281 4.992 1 98.5 259 VAL A O 1
ATOM 1935 N N . GLU A 1 260 ? 2.502 -28.656 5.07 1 98.06 260 GLU A N 1
ATOM 1936 C CA . GLU A 1 260 ? 1.824 -29.594 5.969 1 98.06 260 GLU A CA 1
ATOM 1937 C C . GLU A 1 260 ? 1.6 -28.969 7.344 1 98.06 260 GLU A C 1
ATOM 1939 O O . GLU A 1 260 ? 0.528 -29.109 7.934 1 98.06 260 GLU A O 1
ATOM 1944 N N . GLU A 1 261 ? 2.586 -28.281 7.777 1 97.88 261 GLU A N 1
ATOM 1945 C CA . GLU A 1 261 ? 2.467 -27.594 9.062 1 97.88 261 GLU A CA 1
ATOM 1946 C C . GLU A 1 261 ? 1.471 -26.438 8.977 1 97.88 261 GLU A C 1
ATOM 1948 O O . GLU A 1 261 ? 0.75 -26.156 9.938 1 97.88 261 GLU A O 1
ATOM 1953 N N . LEU A 1 262 ? 1.41 -25.688 7.875 1 98.44 262 LEU A N 1
ATOM 1954 C CA . LEU A 1 262 ? 0.394 -24.672 7.672 1 98.44 262 LEU A CA 1
ATOM 1955 C C . LEU A 1 262 ? -1.007 -25.266 7.734 1 98.44 262 LEU A C 1
ATOM 1957 O O . LEU A 1 262 ? -1.903 -24.688 8.359 1 98.44 262 LEU A O 1
ATOM 1961 N N . LYS A 1 263 ? -1.214 -26.406 7.078 1 98.44 263 LYS A N 1
ATOM 1962 C CA . LYS A 1 263 ? -2.514 -27.078 7.059 1 98.44 263 LYS A CA 1
ATOM 1963 C C . LYS A 1 263 ? -2.984 -27.406 8.477 1 98.44 263 LYS A C 1
ATOM 1965 O O . LYS A 1 263 ? -4.184 -27.375 8.758 1 98.44 263 LYS A O 1
ATOM 1970 N N . ASN A 1 264 ? -2.033 -27.688 9.32 1 98.12 264 ASN A N 1
ATOM 1971 C CA . ASN A 1 264 ? -2.369 -27.984 10.711 1 98.12 264 ASN A CA 1
ATOM 1972 C C . ASN A 1 264 ? -2.922 -26.75 11.422 1 98.12 264 ASN A C 1
ATOM 1974 O O . ASN A 1 264 ? -3.51 -26.859 12.5 1 98.12 264 ASN A O 1
ATOM 1978 N N . GLN A 1 265 ? -2.736 -25.578 10.812 1 97.5 265 GLN A N 1
ATOM 1979 C CA . GLN A 1 265 ? -3.203 -24.312 11.391 1 97.5 265 GLN A CA 1
ATOM 1980 C C . GLN A 1 265 ? -4.359 -23.734 10.586 1 97.5 265 GLN A C 1
ATOM 1982 O O . GLN A 1 265 ? -4.684 -22.562 10.711 1 97.5 265 GLN A O 1
ATOM 1987 N N . ALA A 1 266 ? -4.973 -24.516 9.742 1 98.19 266 ALA A N 1
ATOM 1988 C CA . ALA A 1 266 ? -5.93 -24.047 8.742 1 98.19 266 ALA A CA 1
ATOM 1989 C C . ALA A 1 266 ? -7.09 -23.297 9.398 1 98.19 266 ALA A C 1
ATOM 1991 O O . ALA A 1 266 ? -7.461 -22.203 8.961 1 98.19 266 ALA A O 1
ATOM 1992 N N . GLN A 1 267 ? -7.629 -23.844 10.469 1 97.5 267 GLN A N 1
ATOM 1993 C CA . GLN A 1 267 ? -8.781 -23.25 11.125 1 97.5 267 GLN A CA 1
ATOM 1994 C C . GLN A 1 267 ? -8.422 -21.906 11.758 1 97.5 267 GLN A C 1
ATOM 1996 O O . GLN A 1 267 ? -9.164 -20.938 11.617 1 97.5 267 GLN A O 1
ATOM 2001 N N . GLU A 1 268 ? -7.312 -21.859 12.422 1 96.38 268 GLU A N 1
ATOM 2002 C CA . GLU A 1 268 ? -6.848 -20.625 13.062 1 96.38 268 GLU A CA 1
ATOM 2003 C C . GLU A 1 268 ? -6.586 -19.531 12.023 1 96.38 268 GLU A C 1
ATOM 2005 O O . GLU A 1 268 ? -6.984 -18.375 12.211 1 96.38 268 GLU A O 1
ATOM 2010 N N . ILE A 1 269 ? -5.957 -19.859 10.914 1 97.19 269 ILE A N 1
ATOM 2011 C CA . ILE A 1 269 ? -5.613 -18.906 9.867 1 97.19 269 ILE A CA 1
ATOM 2012 C C . ILE A 1 269 ? -6.887 -18.391 9.203 1 97.19 269 ILE A C 1
ATOM 2014 O O . ILE A 1 269 ? -7.07 -17.172 9.062 1 97.19 269 ILE A O 1
ATOM 2018 N N . SER A 1 270 ? -7.812 -19.281 8.875 1 96.06 270 SER A N 1
ATOM 2019 C CA . SER A 1 270 ? -9 -18.891 8.117 1 96.06 270 SER A CA 1
ATOM 2020 C C . SER A 1 270 ? -9.953 -18.078 8.977 1 96.06 270 SER A C 1
ATOM 2022 O O . SER A 1 270 ? -10.68 -17.219 8.461 1 96.06 270 SER A O 1
ATOM 2024 N N . SER A 1 271 ? -9.93 -18.281 10.32 1 95.06 271 SER A N 1
ATOM 2025 C CA . SER A 1 271 ? -10.859 -17.594 11.211 1 95.06 271 SER A CA 1
ATOM 2026 C C . SER A 1 271 ? -10.289 -16.25 11.68 1 95.06 271 SER A C 1
ATOM 2028 O O . SER A 1 271 ? -11.023 -15.422 12.234 1 95.06 271 SER A O 1
ATOM 2030 N N . GLY A 1 272 ? -9.023 -16.078 11.531 1 94.81 272 GLY A N 1
ATOM 2031 C CA . GLY A 1 272 ? -8.375 -14.859 12.008 1 94.81 272 GLY A CA 1
ATOM 2032 C C . GLY A 1 272 ? -7.941 -13.938 10.883 1 94.81 272 GLY A C 1
ATOM 2033 O O . GLY A 1 272 ? -8.484 -13.984 9.781 1 94.81 272 GLY A O 1
ATOM 2034 N N . SER A 1 273 ? -7.039 -13.016 11.25 1 95.31 273 SER A N 1
ATOM 2035 C CA . SER A 1 273 ? -6.59 -12.008 10.289 1 95.31 273 SER A CA 1
ATOM 2036 C C . SER A 1 273 ? -5.094 -12.148 10.008 1 95.31 273 SER A C 1
ATOM 2038 O O . SER A 1 273 ? -4.508 -11.305 9.328 1 95.31 273 SER A O 1
ATOM 2040 N N . THR A 1 274 ? -4.496 -13.234 10.555 1 96.75 274 THR A N 1
ATOM 2041 C CA . THR A 1 274 ? -3.061 -13.406 10.367 1 96.75 274 THR A CA 1
ATOM 2042 C C . THR A 1 274 ? -2.709 -13.422 8.875 1 96.75 274 THR A C 1
ATOM 2044 O O . THR A 1 274 ? -3.531 -13.805 8.047 1 96.75 274 THR A O 1
ATOM 2047 N N . MET A 1 275 ? -1.559 -12.906 8.539 1 98.25 275 MET A N 1
ATOM 2048 C CA . MET A 1 275 ? -1 -12.938 7.188 1 98.25 275 MET A CA 1
ATOM 2049 C C . MET A 1 275 ? -1.736 -11.969 6.27 1 98.25 275 MET A C 1
ATOM 2051 O O . MET A 1 275 ? -1.71 -12.117 5.047 1 98.25 275 MET A O 1
ATOM 2055 N N . THR A 1 276 ? -2.48 -10.961 6.805 1 98.5 276 THR A N 1
ATOM 2056 C CA . THR A 1 276 ? -3.066 -9.859 6.059 1 98.5 276 THR A CA 1
ATOM 2057 C C . THR A 1 276 ? -2.346 -8.547 6.375 1 98.5 276 THR A C 1
ATOM 2059 O O . THR A 1 276 ? -1.675 -8.438 7.402 1 98.5 276 THR A O 1
ATOM 2062 N N . ALA A 1 277 ? -2.393 -7.598 5.434 1 98.44 277 ALA A N 1
ATOM 2063 C CA . ALA A 1 277 ? -1.782 -6.289 5.652 1 98.44 277 ALA A CA 1
ATOM 2064 C C . ALA A 1 277 ? -2.559 -5.488 6.695 1 98.44 277 ALA A C 1
ATOM 2066 O O . ALA A 1 277 ? -3.791 -5.5 6.703 1 98.44 277 ALA A O 1
ATOM 2067 N N . GLY A 1 278 ? -1.871 -4.789 7.551 1 96.81 278 GLY A N 1
ATOM 2068 C CA . GLY A 1 278 ? -2.496 -3.984 8.586 1 96.81 278 GLY A CA 1
ATOM 2069 C C . GLY A 1 278 ? -1.53 -3.025 9.258 1 96.81 278 GLY A C 1
ATOM 2070 O O . GLY A 1 278 ? -0.588 -2.541 8.625 1 96.81 278 GLY A O 1
ATOM 2071 N N . ILE A 1 279 ? -1.884 -2.625 10.43 1 98 279 ILE A N 1
ATOM 2072 C CA . ILE A 1 279 ? -1.085 -1.711 11.234 1 98 279 ILE A CA 1
ATOM 2073 C C . ILE A 1 279 ? -0.637 -2.414 12.516 1 98 279 ILE A C 1
ATOM 2075 O O . ILE A 1 279 ? -1.447 -3.041 13.203 1 98 279 ILE A O 1
ATOM 2079 N N . GLU A 1 280 ? 0.637 -2.322 12.789 1 96.94 280 GLU A N 1
ATOM 2080 C CA . GLU A 1 280 ? 1.188 -2.982 13.969 1 96.94 280 GLU A CA 1
ATOM 2081 C C . GLU A 1 280 ? 0.549 -2.447 15.25 1 96.94 280 GLU A C 1
ATOM 2083 O O . GLU A 1 280 ? 0.485 -1.233 15.453 1 96.94 280 GLU A O 1
ATOM 2088 N N . GLY A 1 281 ? 0.112 -3.293 16.078 1 94.81 281 GLY A N 1
ATOM 2089 C CA . GLY A 1 281 ? -0.537 -2.938 17.328 1 94.81 281 GLY A CA 1
ATOM 2090 C C . GLY A 1 281 ? -2.051 -3.014 17.25 1 94.81 281 GLY A C 1
ATOM 2091 O O . GLY A 1 281 ? -2.721 -3.084 18.281 1 94.81 281 GLY A O 1
ATOM 2092 N N . TRP A 1 282 ? -2.621 -2.912 16.062 1 95.12 282 TRP A N 1
ATOM 2093 C CA . TRP A 1 282 ? -4.07 -2.984 15.914 1 95.12 282 TRP A CA 1
ATOM 2094 C C . TRP A 1 282 ? -4.555 -4.43 15.992 1 95.12 282 TRP A C 1
ATOM 2096 O O . TRP A 1 282 ? -3.977 -5.316 15.359 1 95.12 282 TRP A O 1
ATOM 2106 N N . PRO A 1 283 ? -5.645 -4.828 16.688 1 94.31 283 PRO A N 1
ATOM 2107 C CA . PRO A 1 283 ? -6.418 -3.893 17.516 1 94.31 283 PRO A CA 1
ATOM 2108 C C . PRO A 1 283 ? -5.711 -3.523 18.812 1 94.31 283 PRO A C 1
ATOM 2110 O O . PRO A 1 283 ? -5.117 -4.387 19.469 1 94.31 283 PRO A O 1
ATOM 2113 N N . PHE A 1 284 ? -5.754 -2.213 19.047 1 94.38 284 PHE A N 1
ATOM 2114 C CA . PHE A 1 284 ? -5.18 -1.699 20.297 1 94.38 284 PHE A CA 1
ATOM 2115 C C . PHE A 1 284 ? -6.031 -2.104 21.484 1 94.38 284 PHE A C 1
ATOM 2117 O O . PHE A 1 284 ? -7.137 -2.631 21.328 1 94.38 284 PHE A O 1
ATOM 2124 N N . SER A 1 285 ? -5.555 -1.917 22.703 1 88.25 285 SER A N 1
ATOM 2125 C CA . SER A 1 285 ? -6.07 -2.529 23.922 1 88.25 285 SER A CA 1
ATOM 2126 C C . SER A 1 285 ? -7.344 -1.837 24.391 1 88.25 285 SER A C 1
ATOM 2128 O O . SER A 1 285 ? -8.109 -2.402 25.172 1 88.25 285 SER A O 1
ATOM 2130 N N . HIS A 1 286 ? -7.668 -0.61 24.062 1 85 286 HIS A N 1
ATOM 2131 C CA . HIS A 1 286 ? -8.859 0.082 24.531 1 85 286 HIS A CA 1
ATOM 2132 C C . HIS A 1 286 ? -9.922 0.152 23.438 1 85 286 HIS A C 1
ATOM 2134 O O . HIS A 1 286 ? -9.602 0.352 22.266 1 85 286 HIS A O 1
ATOM 2140 N N . THR A 1 287 ? -11.18 -0.218 23.812 1 77.88 287 THR A N 1
ATOM 2141 C CA . THR A 1 287 ? -12.305 -0.154 22.891 1 77.88 287 THR A CA 1
ATOM 2142 C C . THR A 1 287 ? -13.484 0.584 23.531 1 77.88 287 THR A C 1
ATOM 2144 O O . THR A 1 287 ? -13.664 0.542 24.75 1 77.88 287 THR A O 1
ATOM 2147 N N . MET B 1 1 ? -14.68 10.586 25.641 1 80.81 1 MET B N 1
ATOM 2148 C CA . MET B 1 1 ? -15.641 9.492 25.609 1 80.81 1 MET B CA 1
ATOM 2149 C C . MET B 1 1 ? -14.93 8.156 25.391 1 80.81 1 MET B C 1
ATOM 2151 O O . MET B 1 1 ? -13.727 8.125 25.125 1 80.81 1 MET B O 1
ATOM 2155 N N . GLN B 1 2 ? -15.664 7.094 25.484 1 84.62 2 GLN B N 1
ATOM 2156 C CA . GLN B 1 2 ? -15.133 5.781 25.156 1 84.62 2 GLN B CA 1
ATOM 2157 C C . GLN B 1 2 ? -14.883 5.66 23.656 1 84.62 2 GLN B C 1
ATOM 2159 O O . GLN B 1 2 ? -15.688 6.113 22.844 1 84.62 2 GLN B O 1
ATOM 2164 N N . PRO B 1 3 ? -13.758 5.105 23.344 1 89.69 3 PRO B N 1
ATOM 2165 C CA . PRO B 1 3 ? -13.422 4.98 21.922 1 89.69 3 PRO B CA 1
ATOM 2166 C C . PRO B 1 3 ? -14.383 4.062 21.172 1 89.69 3 PRO B C 1
ATOM 2168 O O . PRO B 1 3 ? -14.688 2.963 21.641 1 89.69 3 PRO B O 1
ATOM 2171 N N . PRO B 1 4 ? -14.883 4.457 20.078 1 90.81 4 PRO B N 1
ATOM 2172 C CA . PRO B 1 4 ? -15.742 3.605 19.25 1 90.81 4 PRO B CA 1
ATOM 2173 C C . PRO B 1 4 ? -14.953 2.555 18.469 1 90.81 4 PRO B C 1
ATOM 2175 O O . PRO B 1 4 ? -15.539 1.626 17.906 1 90.81 4 PRO B O 1
ATOM 2178 N N . PHE B 1 5 ? -13.586 2.639 18.391 1 93.06 5 PHE B N 1
ATOM 2179 C CA . PHE B 1 5 ? -12.656 1.709 17.766 1 93.06 5 PHE B CA 1
ATOM 2180 C C . PHE B 1 5 ? -11.5 1.383 18.703 1 93.06 5 PHE B C 1
ATOM 2182 O O . PHE B 1 5 ? -11.211 2.143 19.625 1 93.06 5 PHE B O 1
ATOM 2189 N N . PRO B 1 6 ? -10.883 0.251 18.484 1 95.38 6 PRO B N 1
ATOM 2190 C CA . PRO B 1 6 ? -9.688 -0.025 19.281 1 95.38 6 PRO B CA 1
ATOM 2191 C C . PRO B 1 6 ? -8.695 1.137 19.297 1 95.38 6 PRO B C 1
ATOM 2193 O O . PRO B 1 6 ? -8.406 1.713 18.234 1 95.38 6 PRO B O 1
ATOM 2196 N N . SER B 1 7 ? -8.219 1.514 20.453 1 96.88 7 SER B N 1
ATOM 2197 C CA . SER B 1 7 ? -7.391 2.697 20.641 1 96.88 7 SER B CA 1
ATOM 2198 C C . SER B 1 7 ? -6.207 2.396 21.562 1 96.88 7 SER B C 1
ATOM 2200 O O . SER B 1 7 ? -6.312 1.568 22.469 1 96.88 7 SER B O 1
ATOM 2202 N N . PRO B 1 8 ? -5.043 3.023 21.328 1 97.38 8 PRO B N 1
ATOM 2203 C CA . PRO B 1 8 ? -3.896 2.83 22.219 1 97.38 8 PRO B CA 1
ATOM 2204 C C . PRO B 1 8 ? -4.059 3.562 23.547 1 97.38 8 PRO B C 1
ATOM 2206 O O . PRO B 1 8 ? -3.285 3.33 24.484 1 97.38 8 PRO B O 1
ATOM 2209 N N . VAL B 1 9 ? -5.012 4.492 23.641 1 97.38 9 VAL B N 1
ATOM 2210 C CA . VAL B 1 9 ? -5.27 5.273 24.859 1 97.38 9 VAL B CA 1
ATOM 2211 C C . VAL B 1 9 ? -6.754 5.219 25.203 1 97.38 9 VAL B C 1
ATOM 2213 O O . VAL B 1 9 ? -7.598 5.047 24.312 1 97.38 9 VAL B O 1
ATOM 2216 N N . PRO B 1 10 ? -7.141 5.27 26.438 1 96.56 10 PRO B N 1
ATOM 2217 C CA . PRO B 1 10 ? -8.539 5.094 26.828 1 96.56 10 PRO B CA 1
ATOM 2218 C C . PRO B 1 10 ? -9.406 6.305 26.484 1 96.56 10 PRO B C 1
ATOM 2220 O O . PRO B 1 10 ? -10.617 6.172 26.312 1 96.56 10 PRO B O 1
ATOM 2223 N N . THR B 1 11 ? -8.812 7.52 26.406 1 97 11 THR B N 1
ATOM 2224 C CA . THR B 1 11 ? -9.594 8.727 26.156 1 97 11 THR B CA 1
ATOM 2225 C C . THR B 1 11 ? -9.695 8.992 24.656 1 97 11 THR B C 1
ATOM 2227 O O . THR B 1 11 ? -8.695 8.961 23.953 1 97 11 THR B O 1
ATOM 2230 N N . TRP B 1 12 ? -10.906 9.195 24.156 1 96.56 12 TRP B N 1
ATOM 2231 C CA . TRP B 1 12 ? -11.25 9.492 22.766 1 96.56 12 TRP B CA 1
ATOM 2232 C C . TRP B 1 12 ? -11.867 10.875 22.625 1 96.56 12 TRP B C 1
ATOM 2234 O O . TRP B 1 12 ? -12.781 11.227 23.375 1 96.56 12 TRP B O 1
ATOM 2244 N N . HIS B 1 13 ? -11.359 11.664 21.719 1 97.44 13 HIS B N 1
ATOM 2245 C CA . HIS B 1 13 ? -11.883 13.008 21.531 1 97.44 13 HIS B CA 1
ATOM 2246 C C . HIS B 1 13 ? -12.633 13.125 20.203 1 97.44 13 HIS B C 1
ATOM 2248 O O . HIS B 1 13 ? -12.188 12.586 19.188 1 97.44 13 HIS B O 1
ATOM 2254 N N . ASN B 1 14 ? -13.719 13.891 20.156 1 96.75 14 ASN B N 1
ATOM 2255 C CA . ASN B 1 14 ? -14.477 14.164 18.938 1 96.75 14 ASN B CA 1
ATOM 2256 C C . ASN B 1 14 ? -14.461 15.656 18.594 1 96.75 14 ASN B C 1
ATOM 2258 O O . ASN B 1 14 ? -15 16.062 17.578 1 96.75 14 ASN B O 1
ATOM 2262 N N . ALA B 1 15 ? -13.828 16.391 19.469 1 97.31 15 ALA B N 1
ATOM 2263 C CA . ALA B 1 15 ? -13.719 17.828 19.297 1 97.31 15 ALA B CA 1
ATOM 2264 C C . ALA B 1 15 ? -12.422 18.359 19.891 1 97.31 15 ALA B C 1
ATOM 2266 O O . ALA B 1 15 ? -11.68 17.609 20.547 1 97.31 15 ALA B O 1
ATOM 2267 N N . LEU B 1 16 ? -12.203 19.578 19.656 1 97.44 16 LEU B N 1
ATOM 2268 C CA . LEU B 1 16 ? -11.023 20.234 20.203 1 97.44 16 LEU B CA 1
ATOM 2269 C C . LEU B 1 16 ? -10.992 20.109 21.719 1 97.44 16 LEU B C 1
ATOM 2271 O O . LEU B 1 16 ? -12.031 20.188 22.375 1 97.44 16 LEU B O 1
ATOM 2275 N N . TYR B 1 17 ? -9.891 19.906 22.234 1 97.19 17 TYR B N 1
ATOM 2276 C CA . TYR B 1 17 ? -9.648 19.891 23.672 1 97.19 17 TYR B CA 1
ATOM 2277 C C . TYR B 1 17 ? -8.383 20.656 24.031 1 97.19 17 TYR B C 1
ATOM 2279 O O . TYR B 1 17 ? -7.598 21.016 23.141 1 97.19 17 TYR B O 1
ATOM 2287 N N . PRO B 1 18 ? -8.078 21.062 25.156 1 96.94 18 PRO B N 1
ATOM 2288 C CA . PRO B 1 18 ? -7.074 22.062 25.516 1 96.94 18 PRO B CA 1
ATOM 2289 C C . PRO B 1 18 ? -5.68 21.703 25.016 1 96.94 18 PRO B C 1
ATOM 2291 O O . PRO B 1 18 ? -4.977 22.562 24.469 1 96.94 18 PRO B O 1
ATOM 2294 N N . ALA B 1 19 ? -5.27 20.5 25.016 1 97.38 19 ALA B N 1
ATOM 2295 C CA . ALA B 1 19 ? -3.904 20.094 24.703 1 97.38 19 ALA B CA 1
ATOM 2296 C C . ALA B 1 19 ? -3.602 20.297 23.219 1 97.38 19 ALA B C 1
ATOM 2298 O O . ALA B 1 19 ? -2.436 20.375 22.828 1 97.38 19 ALA B O 1
ATOM 2299 N N . VAL B 1 20 ? -4.66 20.359 22.359 1 98.12 20 VAL B N 1
ATOM 2300 C CA . VAL B 1 20 ? -4.422 20.531 20.938 1 98.12 20 VAL B CA 1
ATOM 2301 C C . VAL B 1 20 ? -5.117 21.797 20.438 1 98.12 20 VAL B C 1
ATOM 2303 O O . VAL B 1 20 ? -5.395 21.922 19.234 1 98.12 20 VAL B O 1
ATOM 2306 N N . ASP B 1 21 ? -5.469 22.703 21.312 1 98.12 21 ASP B N 1
ATOM 2307 C CA . ASP B 1 21 ? -6.078 23.984 20.953 1 98.12 21 ASP B CA 1
ATOM 2308 C C . ASP B 1 21 ? -5.051 24.938 20.359 1 98.12 21 ASP B C 1
ATOM 2310 O O . ASP B 1 21 ? -4.129 25.375 21.031 1 98.12 21 ASP B O 1
ATOM 2314 N N . PRO B 1 22 ? -5.199 25.359 19.125 1 97.12 22 PRO B N 1
ATOM 2315 C CA . PRO B 1 22 ? -4.199 26.203 18.453 1 97.12 22 PRO B CA 1
ATOM 2316 C C . PRO B 1 22 ? -4.031 27.562 19.125 1 97.12 22 PRO B C 1
ATOM 2318 O O . PRO B 1 22 ? -3.029 28.25 18.891 1 97.12 22 PRO B O 1
ATOM 2321 N N . SER B 1 23 ? -4.977 27.969 19.859 1 95.88 23 SER B N 1
ATOM 2322 C CA . SER B 1 23 ? -4.914 29.281 20.516 1 95.88 23 SER B CA 1
ATOM 2323 C C . SER B 1 23 ? -4.012 29.25 21.734 1 95.88 23 SER B C 1
ATOM 2325 O O . SER B 1 23 ? -3.645 30.297 22.281 1 95.88 23 SER B O 1
ATOM 2327 N N . ASN B 1 24 ? -3.709 28.031 22.141 1 93.94 24 ASN B N 1
ATOM 2328 C CA . ASN B 1 24 ? -2.799 27.891 23.281 1 93.94 24 ASN B CA 1
ATOM 2329 C C . ASN B 1 24 ? -1.379 28.312 22.906 1 93.94 24 ASN B C 1
ATOM 2331 O O . ASN B 1 24 ? -0.855 27.922 21.875 1 93.94 24 ASN B O 1
ATOM 2335 N N . ARG B 1 25 ? -0.68 29.031 23.766 1 87.44 25 ARG B N 1
ATOM 2336 C CA . ARG B 1 25 ? 0.643 29.594 23.516 1 87.44 25 ARG B CA 1
ATOM 2337 C C . ARG B 1 25 ? 1.682 28.5 23.328 1 87.44 25 ARG B C 1
ATOM 2339 O O . ARG B 1 25 ? 2.684 28.688 22.641 1 87.44 25 ARG B O 1
ATOM 2346 N N . SER B 1 26 ? 1.446 27.406 24 1 88.56 26 SER B N 1
ATOM 2347 C CA . SER B 1 26 ? 2.375 26.281 23.891 1 88.56 26 SER B CA 1
ATOM 2348 C C . SER B 1 26 ? 2.33 25.672 22.5 1 88.56 26 SER B C 1
ATOM 2350 O O . SER B 1 26 ? 3.211 24.891 22.141 1 88.56 26 SER B O 1
ATOM 2352 N N . GLN B 1 27 ? 1.359 26.047 21.688 1 88.94 27 GLN B N 1
ATOM 2353 C CA . GLN B 1 27 ? 1.185 25.516 20.328 1 88.94 27 GLN B CA 1
ATOM 2354 C C . GLN B 1 27 ? 1.606 26.547 19.281 1 88.94 27 GLN B C 1
ATOM 2356 O O . GLN B 1 27 ? 1.117 26.516 18.156 1 88.94 27 GLN B O 1
ATOM 2361 N N . SER B 1 28 ? 2.494 27.328 19.609 1 94.25 28 SER B N 1
ATOM 2362 C CA . SER B 1 28 ? 2.822 28.484 18.781 1 94.25 28 SER B CA 1
ATOM 2363 C C . SER B 1 28 ? 3.619 28.062 17.547 1 94.25 28 SER B C 1
ATOM 2365 O O . SER B 1 28 ? 4.527 27.234 17.641 1 94.25 28 SER B O 1
ATOM 2367 N N . HIS B 1 29 ? 3.26 28.625 16.359 1 96.94 29 HIS B N 1
ATOM 2368 C CA . HIS B 1 29 ? 3.977 28.5 15.102 1 96.94 29 HIS B CA 1
ATOM 2369 C C . HIS B 1 29 ? 4.395 29.859 14.562 1 96.94 29 HIS B C 1
ATOM 2371 O O . HIS B 1 29 ? 4.379 30.078 13.352 1 96.94 29 HIS B O 1
ATOM 2377 N N . LYS B 1 30 ? 4.648 30.703 15.523 1 95.38 30 LYS B N 1
ATOM 2378 C CA . LYS B 1 30 ? 5.043 32.062 15.195 1 95.38 30 LYS B CA 1
ATOM 2379 C C . LYS B 1 30 ? 6.258 32.094 14.273 1 95.38 30 LYS B C 1
ATOM 2381 O O . LYS B 1 30 ? 7.234 31.359 14.516 1 95.38 30 LYS B O 1
ATOM 2386 N N . GLY B 1 31 ? 6.148 32.812 13.188 1 95 31 GLY B N 1
ATOM 2387 C CA . GLY B 1 31 ? 7.266 33 12.273 1 95 31 GLY B CA 1
ATOM 2388 C C . GLY B 1 31 ? 7.387 31.875 11.25 1 95 31 GLY B C 1
ATOM 2389 O O . GLY B 1 31 ? 8.281 31.891 10.406 1 95 31 GLY B O 1
ATOM 2390 N N . GLN B 1 32 ? 6.504 30.969 11.25 1 97.69 32 GLN B N 1
ATOM 2391 C CA . GLN B 1 32 ? 6.676 29.766 10.438 1 97.69 32 GLN B CA 1
ATOM 2392 C C . GLN B 1 32 ? 5.895 29.859 9.133 1 97.69 32 GLN B C 1
ATOM 2394 O O . GLN B 1 32 ? 4.891 30.578 9.055 1 97.69 32 GLN B O 1
ATOM 2399 N N . THR B 1 33 ? 6.434 29.219 8.117 1 98.69 33 THR B N 1
ATOM 2400 C CA . THR B 1 33 ? 5.758 29.016 6.844 1 98.69 33 THR B CA 1
ATOM 2401 C C . THR B 1 33 ? 5.113 27.641 6.785 1 98.69 33 THR B C 1
ATOM 2403 O O . THR B 1 33 ? 5.793 26.625 6.973 1 98.69 33 THR B O 1
ATOM 2406 N N . VAL B 1 34 ? 3.795 27.609 6.539 1 98.88 34 VAL B N 1
ATOM 2407 C CA . VAL B 1 34 ? 3.008 26.391 6.496 1 98.88 34 VAL B CA 1
ATOM 2408 C C . VAL B 1 34 ? 2.428 26.188 5.098 1 98.88 34 VAL B C 1
ATOM 2410 O O . VAL B 1 34 ? 1.736 27.062 4.578 1 98.88 34 VAL B O 1
ATOM 2413 N N . VAL B 1 35 ? 2.742 25.062 4.469 1 98.94 35 VAL B N 1
ATOM 2414 C CA . VAL B 1 35 ? 2.232 24.719 3.148 1 98.94 35 VAL B CA 1
ATOM 2415 C C . VAL B 1 35 ? 1.16 23.625 3.277 1 98.94 35 VAL B C 1
ATOM 2417 O O . VAL B 1 35 ? 1.385 22.594 3.912 1 98.94 35 VAL B O 1
ATOM 2420 N N . ILE B 1 36 ? -0.016 23.844 2.689 1 98.94 36 ILE B N 1
ATOM 2421 C CA . ILE B 1 36 ? -1.13 22.906 2.816 1 98.94 36 ILE B CA 1
ATOM 2422 C C . ILE B 1 36 ? -1.701 22.594 1.435 1 98.94 36 ILE B C 1
ATOM 2424 O O . ILE B 1 36 ? -2.141 23.5 0.72 1 98.94 36 ILE B O 1
ATOM 2428 N N . THR B 1 37 ? -1.666 21.344 1.025 1 98.94 37 THR B N 1
ATOM 2429 C CA . THR B 1 37 ? -2.387 20.906 -0.168 1 98.94 37 THR B CA 1
ATOM 2430 C C . THR B 1 37 ? -3.812 20.5 0.182 1 98.94 37 THR B C 1
ATOM 2432 O O . THR B 1 37 ? -4.105 20.172 1.336 1 98.94 37 THR B O 1
ATOM 2435 N N . GLY B 1 38 ? -4.695 20.453 -0.846 1 98.69 38 GLY B N 1
ATOM 2436 C CA . GLY B 1 38 ? -6.098 20.203 -0.535 1 98.69 38 GLY B CA 1
ATOM 2437 C C . GLY B 1 38 ? -6.691 21.234 0.402 1 98.69 38 GLY B C 1
ATOM 2438 O O . GLY B 1 38 ? -7.43 20.891 1.327 1 98.69 38 GLY B O 1
ATOM 2439 N N . ALA B 1 39 ? -6.383 22.469 0.231 1 98.69 39 ALA B N 1
ATOM 2440 C CA . ALA B 1 39 ? -6.648 23.516 1.217 1 98.69 39 ALA B CA 1
ATOM 2441 C C . ALA B 1 39 ? -7.965 24.234 0.917 1 98.69 39 ALA B C 1
ATOM 2443 O O . ALA B 1 39 ? -8.312 25.203 1.582 1 98.69 39 ALA B O 1
ATOM 2444 N N . GLY B 1 40 ? -8.711 23.766 -0.049 1 98 40 GLY B N 1
ATOM 2445 C CA . GLY B 1 40 ? -9.867 24.5 -0.529 1 98 40 GLY B CA 1
ATOM 2446 C C . GLY B 1 40 ? -11.133 24.188 0.254 1 98 40 GLY B C 1
ATOM 2447 O O . GLY B 1 40 ? -12.133 24.906 0.128 1 98 40 GLY B O 1
ATOM 2448 N N . SER B 1 41 ? -11.148 23.156 1.073 1 96.31 41 SER B N 1
ATOM 2449 C CA . SER B 1 41 ? -12.359 22.781 1.8 1 96.31 41 SER B CA 1
ATOM 2450 C C . SER B 1 41 ? -12.031 21.844 2.961 1 96.31 41 SER B C 1
ATOM 2452 O O . SER B 1 41 ? -10.867 21.5 3.18 1 96.31 41 SER B O 1
ATOM 2454 N N . GLY B 1 42 ? -13.016 21.641 3.756 1 97 42 GLY B N 1
ATOM 2455 C CA . GLY B 1 42 ? -12.977 20.562 4.738 1 97 42 GLY B CA 1
ATOM 2456 C C . GLY B 1 42 ? -11.797 20.672 5.688 1 97 42 GLY B C 1
ATOM 2457 O O . GLY B 1 42 ? -11.578 21.719 6.297 1 97 42 GLY B O 1
ATOM 2458 N N . ILE B 1 43 ? -11.109 19.594 5.809 1 98.44 43 ILE B N 1
ATOM 2459 C CA . ILE B 1 43 ? -10.016 19.438 6.762 1 98.44 43 ILE B CA 1
ATOM 2460 C C . ILE B 1 43 ? -8.883 20.391 6.41 1 98.44 43 ILE B C 1
ATOM 2462 O O . ILE B 1 43 ? -8.32 21.047 7.289 1 98.44 43 ILE B O 1
ATOM 2466 N N . GLY B 1 44 ? -8.547 20.562 5.098 1 98.75 44 GLY B N 1
ATOM 2467 C CA . GLY B 1 44 ? -7.488 21.453 4.66 1 98.75 44 GLY B CA 1
ATOM 2468 C C . GLY B 1 44 ? -7.754 22.906 5.008 1 98.75 44 GLY B C 1
ATOM 2469 O O . GLY B 1 44 ? -6.863 23.609 5.488 1 98.75 44 GLY B O 1
ATOM 2470 N N . ARG B 1 45 ? -9 23.328 4.785 1 98.5 45 ARG B N 1
ATOM 2471 C CA . ARG B 1 45 ? -9.398 24.703 5.109 1 98.5 45 ARG B CA 1
ATOM 2472 C C . ARG B 1 45 ? -9.281 24.969 6.609 1 98.5 45 ARG B C 1
ATOM 2474 O O . ARG B 1 45 ? -8.711 25.969 7.023 1 98.5 45 ARG B O 1
ATOM 2481 N N . MET B 1 46 ? -9.789 24.062 7.395 1 98.5 46 MET B N 1
ATOM 2482 C CA . MET B 1 46 ? -9.766 24.25 8.844 1 98.5 46 MET B CA 1
ATOM 2483 C C . MET B 1 46 ? -8.344 24.188 9.383 1 98.5 46 MET B C 1
ATOM 2485 O O . MET B 1 46 ? -8.008 24.859 10.352 1 98.5 46 MET B O 1
ATOM 2489 N N . THR B 1 47 ? -7.516 23.328 8.773 1 98.81 47 THR B N 1
ATOM 2490 C CA . THR B 1 47 ? -6.113 23.25 9.164 1 98.81 47 THR B CA 1
ATOM 2491 C C . THR B 1 47 ? -5.395 24.562 8.906 1 98.81 47 THR B C 1
ATOM 2493 O O . THR B 1 47 ? -4.629 25.047 9.75 1 98.81 47 THR B O 1
ATOM 2496 N N . ALA B 1 48 ? -5.668 25.156 7.766 1 98.75 48 ALA B N 1
ATOM 2497 C CA . ALA B 1 48 ? -5.102 26.469 7.461 1 98.75 48 ALA B CA 1
ATOM 2498 C C . ALA B 1 48 ? -5.488 27.5 8.523 1 98.75 48 ALA B C 1
ATOM 2500 O O . ALA B 1 48 ? -4.633 28.234 9.031 1 98.75 48 ALA B O 1
ATOM 2501 N N . ARG B 1 49 ? -6.75 27.516 8.891 1 98 49 ARG B N 1
ATOM 2502 C CA . ARG B 1 49 ? -7.242 28.422 9.914 1 98 49 ARG B CA 1
ATOM 2503 C C . ARG B 1 49 ? -6.562 28.172 11.258 1 98 49 ARG B C 1
ATOM 2505 O O . ARG B 1 49 ? -6.207 29.109 11.969 1 98 49 ARG B O 1
ATOM 2512 N N . ALA B 1 50 ? -6.402 26.922 11.594 1 98.31 50 ALA B N 1
ATOM 2513 C CA . ALA B 1 50 ? -5.809 26.547 12.875 1 98.31 50 ALA B CA 1
ATOM 2514 C C . ALA B 1 50 ? -4.359 27.031 12.961 1 98.31 50 ALA B C 1
ATOM 2516 O O . ALA B 1 50 ? -3.932 27.531 14 1 98.31 50 ALA B O 1
ATOM 2517 N N . PHE B 1 51 ? -3.598 26.891 11.883 1 98.5 51 PHE B N 1
ATOM 2518 C CA . PHE B 1 51 ? -2.209 27.344 11.898 1 98.5 51 PHE B CA 1
ATOM 2519 C C . PHE B 1 51 ? -2.133 28.859 11.961 1 98.5 51 PHE B C 1
ATOM 2521 O O . PHE B 1 51 ? -1.216 29.422 12.562 1 98.5 51 PHE B O 1
ATOM 2528 N N . ALA B 1 52 ? -3.1 29.547 11.32 1 98 52 ALA B N 1
ATOM 2529 C CA . ALA B 1 52 ? -3.172 31 11.461 1 98 52 ALA B CA 1
ATOM 2530 C C . ALA B 1 52 ? -3.381 31.406 12.914 1 98 52 ALA B C 1
ATOM 2532 O O . ALA B 1 52 ? -2.689 32.281 13.422 1 98 52 ALA B O 1
ATOM 2533 N N . VAL B 1 53 ? -4.281 30.734 13.547 1 97.25 53 VAL B N 1
ATOM 2534 C CA . VAL B 1 53 ? -4.578 30.984 14.945 1 97.25 53 VAL B CA 1
ATOM 2535 C C . VAL B 1 53 ? -3.34 30.719 15.797 1 97.25 53 VAL B C 1
ATOM 2537 O O . VAL B 1 53 ? -3.072 31.422 16.766 1 97.25 53 VAL B O 1
ATOM 2540 N N . ALA B 1 54 ? -2.549 29.719 15.391 1 97.56 54 ALA B N 1
ATOM 2541 C CA . ALA B 1 54 ? -1.344 29.328 16.109 1 97.56 54 ALA B CA 1
ATOM 2542 C C . ALA B 1 54 ? -0.205 30.312 15.852 1 97.56 54 ALA B C 1
ATOM 2544 O O . ALA B 1 54 ? 0.879 30.172 16.422 1 97.56 54 ALA B O 1
ATOM 2545 N N . GLY B 1 55 ? -0.385 31.234 14.914 1 96.94 55 GLY B N 1
ATOM 2546 C CA . GLY B 1 55 ? 0.54 32.344 14.766 1 96.94 55 GLY B CA 1
ATOM 2547 C C . GLY B 1 55 ? 1.45 32.219 13.555 1 96.94 55 GLY B C 1
ATOM 2548 O O . GLY B 1 55 ? 2.443 32.938 13.438 1 96.94 55 GLY B O 1
ATOM 2549 N N . ALA B 1 56 ? 1.175 31.328 12.633 1 97.56 56 ALA B N 1
ATOM 2550 C CA . ALA B 1 56 ? 1.996 31.188 11.43 1 97.56 56 ALA B CA 1
ATOM 2551 C C . ALA B 1 56 ? 2.111 32.5 10.68 1 97.56 56 ALA B C 1
ATOM 2553 O O . ALA B 1 56 ? 1.134 33.25 10.57 1 97.56 56 ALA B O 1
ATOM 2554 N N . SER B 1 57 ? 3.316 32.812 10.164 1 97.12 57 SER B N 1
ATOM 2555 C CA . SER B 1 57 ? 3.559 34.062 9.484 1 97.12 57 SER B CA 1
ATOM 2556 C C . SER B 1 57 ? 3.139 34 8.023 1 97.12 57 SER B C 1
ATOM 2558 O O . SER B 1 57 ? 2.789 35 7.418 1 97.12 57 SER B O 1
ATOM 2560 N N . HIS B 1 58 ? 3.268 32.844 7.477 1 98.38 58 HIS B N 1
ATOM 2561 C CA . HIS B 1 58 ? 2.969 32.625 6.066 1 98.38 58 HIS B CA 1
ATOM 2562 C C . HIS B 1 58 ? 2.25 31.297 5.855 1 98.38 58 HIS B C 1
ATOM 2564 O O . HIS B 1 58 ? 2.746 30.234 6.273 1 98.38 58 HIS B O 1
ATOM 2570 N N . ILE B 1 59 ? 1.064 31.312 5.312 1 98.81 59 ILE B N 1
ATOM 2571 C CA . ILE B 1 59 ? 0.288 30.125 4.977 1 98.81 59 ILE B CA 1
ATOM 2572 C C . ILE B 1 59 ? 0.123 30.031 3.461 1 98.81 59 ILE B C 1
ATOM 2574 O O . ILE B 1 59 ? -0.329 30.969 2.816 1 98.81 59 ILE B O 1
ATOM 2578 N N . VAL B 1 60 ? 0.537 28.922 2.906 1 98.94 60 VAL B N 1
ATOM 2579 C CA . VAL B 1 60 ? 0.451 28.656 1.475 1 98.94 60 VAL B CA 1
ATOM 2580 C C . VAL B 1 60 ? -0.653 27.625 1.209 1 98.94 60 VAL B C 1
ATOM 2582 O O . VAL B 1 60 ? -0.597 26.5 1.705 1 98.94 60 VAL B O 1
ATOM 2585 N N . LEU B 1 61 ? -1.686 28.031 0.423 1 98.94 61 LEU B N 1
ATOM 2586 C CA . LEU B 1 61 ? -2.824 27.188 0.083 1 98.94 61 LEU B CA 1
ATOM 2587 C C . LEU B 1 61 ? -2.699 26.656 -1.34 1 98.94 61 LEU B C 1
ATOM 2589 O O . LEU B 1 61 ? -2.619 27.422 -2.295 1 98.94 61 LEU B O 1
ATOM 2593 N N . ILE B 1 62 ? -2.662 25.344 -1.483 1 98.94 62 ILE B N 1
ATOM 2594 C CA . ILE B 1 62 ? -2.58 24.703 -2.791 1 98.94 62 ILE B CA 1
ATOM 2595 C C . ILE B 1 62 ? -3.811 23.828 -3.016 1 98.94 62 ILE B C 1
ATOM 2597 O O . ILE B 1 62 ? -4.227 23.094 -2.117 1 98.94 62 ILE B O 1
ATOM 2601 N N . GLY B 1 63 ? -4.434 23.844 -4.121 1 98.62 63 GLY B N 1
ATOM 2602 C CA . GLY B 1 63 ? -5.559 23.031 -4.539 1 98.62 63 GLY B CA 1
ATOM 2603 C C . GLY B 1 63 ? -5.949 23.25 -5.988 1 98.62 63 GLY B C 1
ATOM 2604 O O . GLY B 1 63 ? -5.406 24.125 -6.656 1 98.62 63 GLY B O 1
ATOM 2605 N N . ARG B 1 64 ? -6.914 22.562 -6.535 1 97 64 ARG B N 1
ATOM 2606 C CA . ARG B 1 64 ? -7.23 22.562 -7.961 1 97 64 ARG B CA 1
ATOM 2607 C C . ARG B 1 64 ? -8.164 23.719 -8.312 1 97 64 ARG B C 1
ATOM 2609 O O . ARG B 1 64 ? -8.133 24.234 -9.43 1 97 64 ARG B O 1
ATOM 2616 N N . VAL B 1 65 ? -8.961 24.062 -7.332 1 97.94 65 VAL B N 1
ATOM 2617 C CA . VAL B 1 65 ? -10.023 25.016 -7.633 1 97.94 65 VAL B CA 1
ATOM 2618 C C . VAL B 1 65 ? -9.719 26.359 -6.984 1 97.94 65 VAL B C 1
ATOM 2620 O O . VAL B 1 65 ? -9.828 26.516 -5.766 1 97.94 65 VAL B O 1
ATOM 2623 N N . LEU B 1 66 ? -9.484 27.328 -7.789 1 98.38 66 LEU B N 1
ATOM 2624 C CA . LEU B 1 66 ? -9.039 28.641 -7.336 1 98.38 66 LEU B CA 1
ATOM 2625 C C . LEU B 1 66 ? -10.094 29.297 -6.441 1 98.38 66 LEU B C 1
ATOM 2627 O O . LEU B 1 66 ? -9.766 29.859 -5.395 1 98.38 66 LEU B O 1
ATOM 2631 N N . SER B 1 67 ? -11.336 29.25 -6.797 1 98.62 67 SER B N 1
ATOM 2632 C CA . SER B 1 67 ? -12.398 29.922 -6.043 1 98.62 67 SER B CA 1
ATOM 2633 C C . SER B 1 67 ? -12.516 29.344 -4.633 1 98.62 67 SER B C 1
ATOM 2635 O O . SER B 1 67 ? -12.812 30.078 -3.686 1 98.62 67 SER B O 1
ATOM 2637 N N . LYS B 1 68 ? -12.273 28.062 -4.457 1 98.56 68 LYS B N 1
ATOM 2638 C CA . LYS B 1 68 ? -12.312 27.438 -3.143 1 98.56 68 LYS B CA 1
ATOM 2639 C C . LYS B 1 68 ? -11.141 27.875 -2.279 1 98.56 68 LYS B C 1
ATOM 2641 O O . LYS B 1 68 ? -11.281 28.047 -1.066 1 98.56 68 LYS B O 1
ATOM 2646 N N . LEU B 1 69 ? -10 28.062 -2.926 1 98.75 69 LEU B N 1
ATOM 2647 C CA . LEU B 1 69 ? -8.828 28.547 -2.209 1 98.75 69 LEU B CA 1
ATOM 2648 C C . LEU B 1 69 ? -9.055 29.984 -1.738 1 98.75 69 LEU B C 1
ATOM 2650 O O . LEU B 1 69 ? -8.688 30.344 -0.615 1 98.75 69 LEU B O 1
ATOM 2654 N N . GLU B 1 70 ? -9.648 30.781 -2.545 1 98.44 70 GLU B N 1
ATOM 2655 C CA . GLU B 1 70 ? -9.969 32.156 -2.182 1 98.44 70 GLU B CA 1
ATOM 2656 C C . GLU B 1 70 ? -10.961 32.188 -1.021 1 98.44 70 GLU B C 1
ATOM 2658 O O . GLU B 1 70 ? -10.867 33.062 -0.15 1 98.44 70 GLU B O 1
ATOM 2663 N N . GLU B 1 71 ? -11.875 31.312 -1.077 1 98.31 71 GLU B N 1
ATOM 2664 C CA . GLU B 1 71 ? -12.812 31.203 0.038 1 98.31 71 GLU B CA 1
ATOM 2665 C C . GLU B 1 71 ? -12.086 30.891 1.343 1 98.31 71 GLU B C 1
ATOM 2667 O O . GLU B 1 71 ? -12.375 31.484 2.381 1 98.31 71 GLU B O 1
ATOM 2672 N N . THR B 1 72 ? -11.172 29.938 1.3 1 98.44 72 THR B N 1
ATOM 2673 C CA . THR B 1 72 ? -10.359 29.625 2.475 1 98.44 72 THR B CA 1
ATOM 2674 C C . THR B 1 72 ? -9.594 30.859 2.947 1 98.44 72 THR B C 1
ATOM 2676 O O . THR B 1 72 ? -9.594 31.172 4.137 1 98.44 72 THR B O 1
ATOM 2679 N N . LYS B 1 73 ? -8.945 31.562 2.078 1 98.12 73 LYS B N 1
ATOM 2680 C CA . LYS B 1 73 ? -8.203 32.781 2.398 1 98.12 73 LYS B CA 1
ATOM 2681 C C . LYS B 1 73 ? -9.094 33.812 3.088 1 98.12 73 LYS B C 1
ATOM 2683 O O . LYS B 1 73 ? -8.695 34.406 4.086 1 98.12 73 LYS B O 1
ATOM 2688 N N . SER B 1 74 ? -10.289 33.969 2.623 1 97.06 74 SER B N 1
ATOM 2689 C CA . SER B 1 74 ? -11.203 34.969 3.139 1 97.06 74 SER B CA 1
ATOM 2690 C C . SER B 1 74 ? -11.656 34.656 4.555 1 97.06 74 SER B C 1
ATOM 2692 O O . SER B 1 74 ? -12.109 35.531 5.289 1 97.06 74 SER B O 1
ATOM 2694 N N . GLN B 1 75 ? -11.5 33.406 4.875 1 95.44 75 GLN B N 1
ATOM 2695 C CA . GLN B 1 75 ? -11.945 32.969 6.195 1 95.44 75 GLN B CA 1
ATOM 2696 C C . GLN B 1 75 ? -10.828 33.094 7.227 1 95.44 75 GLN B C 1
ATOM 2698 O O . GLN B 1 75 ? -11.047 32.875 8.414 1 95.44 75 GLN B O 1
ATOM 2703 N N . ILE B 1 76 ? -9.711 33.469 6.777 1 95.25 76 ILE B N 1
ATOM 2704 C CA . ILE B 1 76 ? -8.586 33.688 7.676 1 95.25 76 ILE B CA 1
ATOM 2705 C C . ILE B 1 76 ? -8.375 35.188 7.891 1 95.25 76 ILE B C 1
ATOM 2707 O O . ILE B 1 76 ? -7.969 35.906 6.969 1 95.25 76 ILE B O 1
ATOM 2711 N N . SER B 1 77 ? -8.703 35.688 8.977 1 84.5 77 SER B N 1
ATOM 2712 C CA . SER B 1 77 ? -8.727 37.125 9.258 1 84.5 77 SER B CA 1
ATOM 2713 C C . SER B 1 77 ? -7.516 37.562 10.078 1 84.5 77 SER B C 1
ATOM 2715 O O . SER B 1 77 ? -7.336 38.75 10.352 1 84.5 77 SER B O 1
ATOM 2717 N N . ILE B 1 78 ? -6.699 36.719 10.328 1 80.62 78 ILE B N 1
ATOM 2718 C CA . ILE B 1 78 ? -5.551 37.031 11.172 1 80.62 78 ILE B CA 1
ATOM 2719 C C . ILE B 1 78 ? -4.406 37.562 10.32 1 80.62 78 ILE B C 1
ATOM 2721 O O . ILE B 1 78 ? -4.34 37.281 9.117 1 80.62 78 ILE B O 1
ATOM 2725 N N . ASP B 1 79 ? -3.609 38.438 10.977 1 85.44 79 ASP B N 1
ATOM 2726 C CA . ASP B 1 79 ? -2.496 39.062 10.289 1 85.44 79 ASP B CA 1
ATOM 2727 C C . ASP B 1 79 ? -1.429 38.062 9.898 1 85.44 79 ASP B C 1
ATOM 2729 O O . ASP B 1 79 ? -0.468 37.844 10.641 1 85.44 79 ASP B O 1
ATOM 2733 N N . CYS B 1 80 ? -1.564 37.406 8.922 1 91.62 80 CYS B N 1
ATOM 2734 C CA . CYS B 1 80 ? -0.591 36.5 8.32 1 91.62 80 CYS B CA 1
ATOM 2735 C C . CYS B 1 80 ? -0.627 36.562 6.801 1 91.62 80 CYS B C 1
ATOM 2737 O O . CYS B 1 80 ? -1.663 36.906 6.219 1 91.62 80 CYS B O 1
ATOM 2739 N N . GLN B 1 81 ? 0.519 36.375 6.156 1 96.94 81 GLN B N 1
ATOM 2740 C CA . GLN B 1 81 ? 0.585 36.281 4.699 1 96.94 81 GLN B CA 1
ATOM 2741 C C . GLN B 1 81 ? -0.062 35 4.18 1 96.94 81 GLN B C 1
ATOM 2743 O O . GLN B 1 81 ? 0.172 33.938 4.719 1 96.94 81 GLN B O 1
ATOM 2748 N N . ILE B 1 82 ? -0.984 35.156 3.238 1 98.38 82 ILE B N 1
ATOM 2749 C CA . ILE B 1 82 ? -1.615 34 2.631 1 98.38 82 ILE B CA 1
ATOM 2750 C C . ILE B 1 82 ? -1.318 33.969 1.134 1 98.38 82 ILE B C 1
ATOM 2752 O O . ILE B 1 82 ? -1.618 34.938 0.419 1 98.38 82 ILE B O 1
ATOM 2756 N N . SER B 1 83 ? -0.656 32.969 0.636 1 98.56 83 SER B N 1
ATOM 2757 C CA . SER B 1 83 ? -0.446 32.75 -0.788 1 98.56 83 SER B CA 1
ATOM 2758 C C . SER B 1 83 ? -1.344 31.625 -1.297 1 98.56 83 SER B C 1
ATOM 2760 O O . SER B 1 83 ? -1.608 30.656 -0.577 1 98.56 83 SER B O 1
ATOM 2762 N N . ILE B 1 84 ? -1.85 31.781 -2.51 1 98.69 84 ILE B N 1
ATOM 2763 C CA . ILE B 1 84 ? -2.736 30.797 -3.131 1 98.69 84 ILE B CA 1
ATOM 2764 C C . ILE B 1 84 ? -2.135 30.328 -4.449 1 98.69 84 ILE B C 1
ATOM 2766 O O . ILE B 1 84 ? -1.69 31.125 -5.266 1 98.69 84 ILE B O 1
ATOM 2770 N N . PHE B 1 85 ? -2.1 29 -4.668 1 98.81 85 PHE B N 1
ATOM 2771 C CA . PHE B 1 85 ? -1.649 28.406 -5.918 1 98.81 85 PHE B CA 1
ATOM 2772 C C . PHE B 1 85 ? -2.639 27.344 -6.402 1 98.81 85 PHE B C 1
ATOM 2774 O O . PHE B 1 85 ? -2.896 26.359 -5.703 1 98.81 85 PHE B O 1
ATOM 2781 N N . ALA B 1 86 ? -3.236 27.516 -7.574 1 98.62 86 ALA B N 1
ATOM 2782 C CA . ALA B 1 86 ? -4.059 26.484 -8.211 1 98.62 86 ALA B CA 1
ATOM 2783 C C . ALA B 1 86 ? -3.191 25.469 -8.953 1 98.62 86 ALA B C 1
ATOM 2785 O O . ALA B 1 86 ? -2.459 25.828 -9.883 1 98.62 86 ALA B O 1
ATOM 2786 N N . ALA B 1 87 ? -3.229 24.203 -8.531 1 98.69 87 ALA B N 1
ATOM 2787 C CA . ALA B 1 87 ? -2.42 23.172 -9.172 1 98.69 87 ALA B CA 1
ATOM 2788 C C . ALA B 1 87 ? -2.941 21.781 -8.836 1 98.69 87 ALA B C 1
ATOM 2790 O O . ALA B 1 87 ? -3.604 21.578 -7.812 1 98.69 87 ALA B O 1
ATOM 2791 N N . ASP B 1 88 ? -2.748 20.891 -9.758 1 98.69 88 ASP B N 1
ATOM 2792 C CA . ASP B 1 88 ? -2.865 19.453 -9.484 1 98.69 88 ASP B CA 1
ATOM 2793 C C . ASP B 1 88 ? -1.629 18.938 -8.75 1 98.69 88 ASP B C 1
ATOM 2795 O O . ASP B 1 88 ? -0.513 19.031 -9.266 1 98.69 88 ASP B O 1
ATOM 2799 N N . VAL B 1 89 ? -1.854 18.375 -7.574 1 98.81 89 VAL B N 1
ATOM 2800 C CA . VAL B 1 89 ? -0.736 17.969 -6.73 1 98.81 89 VAL B CA 1
ATOM 2801 C C . VAL B 1 89 ? 0.022 16.812 -7.391 1 98.81 89 VAL B C 1
ATOM 2803 O O . VAL B 1 89 ? 1.147 16.5 -7 1 98.81 89 VAL B O 1
ATOM 2806 N N . ALA B 1 90 ? -0.562 16.125 -8.375 1 98.38 90 ALA B N 1
ATOM 2807 C CA . ALA B 1 90 ? 0.113 15.055 -9.086 1 98.38 90 ALA B CA 1
ATOM 2808 C C . ALA B 1 90 ? 0.914 15.594 -10.266 1 98.38 90 ALA B C 1
ATOM 2810 O O . ALA B 1 90 ? 1.554 14.828 -10.992 1 98.38 90 ALA B O 1
ATOM 2811 N N . ASP B 1 91 ? 0.883 16.875 -10.492 1 98.56 91 ASP B N 1
ATOM 2812 C CA . ASP B 1 91 ? 1.683 17.531 -11.523 1 98.56 91 ASP B CA 1
ATOM 2813 C C . ASP B 1 91 ? 3.033 17.984 -10.969 1 98.56 91 ASP B C 1
ATOM 2815 O O . ASP B 1 91 ? 3.137 19.047 -10.359 1 98.56 91 ASP B O 1
ATOM 2819 N N . GLU B 1 92 ? 4.039 17.203 -11.25 1 98.5 92 GLU B N 1
ATOM 2820 C CA . GLU B 1 92 ? 5.363 17.438 -10.68 1 98.5 92 GLU B CA 1
ATOM 2821 C C . GLU B 1 92 ? 5.895 18.812 -11.055 1 98.5 92 GLU B C 1
ATOM 2823 O O . GLU B 1 92 ? 6.441 19.531 -10.219 1 98.5 92 GLU B O 1
ATOM 2828 N N . ALA B 1 93 ? 5.75 19.172 -12.305 1 98.56 93 ALA B N 1
ATOM 2829 C CA . ALA B 1 93 ? 6.27 20.453 -12.781 1 98.56 93 ALA B CA 1
ATOM 2830 C C . ALA B 1 93 ? 5.57 21.625 -12.086 1 98.56 93 ALA B C 1
ATOM 2832 O O . ALA B 1 93 ? 6.219 22.594 -11.68 1 98.56 93 ALA B O 1
ATOM 2833 N N . ALA B 1 94 ? 4.262 21.609 -11.953 1 98.81 94 ALA B N 1
ATOM 2834 C CA . ALA B 1 94 ? 3.502 22.641 -11.273 1 98.81 94 ALA B CA 1
ATOM 2835 C C . ALA B 1 94 ? 3.904 22.75 -9.805 1 98.81 94 ALA B C 1
ATOM 2837 O O . ALA B 1 94 ? 4.113 23.859 -9.289 1 98.81 94 ALA B O 1
ATOM 2838 N N . MET B 1 95 ? 4.07 21.641 -9.172 1 98.88 95 MET B N 1
ATOM 2839 C CA . MET B 1 95 ? 4.422 21.625 -7.758 1 98.88 95 MET B CA 1
ATOM 2840 C C . MET B 1 95 ? 5.84 22.141 -7.539 1 98.88 95 MET B C 1
ATOM 2842 O O . MET B 1 95 ? 6.121 22.781 -6.527 1 98.88 95 MET B O 1
ATOM 2846 N N . LYS B 1 96 ? 6.699 21.828 -8.469 1 98.88 96 LYS B N 1
ATOM 2847 C CA . LYS B 1 96 ? 8.062 22.344 -8.383 1 98.88 96 LYS B CA 1
ATOM 2848 C C . LYS B 1 96 ? 8.078 23.875 -8.461 1 98.88 96 LYS B C 1
ATOM 2850 O O . LYS B 1 96 ? 8.789 24.531 -7.695 1 98.88 96 LYS B O 1
ATOM 2855 N N . ARG B 1 97 ? 7.305 24.453 -9.359 1 98.81 97 ARG B N 1
ATOM 2856 C CA . ARG B 1 97 ? 7.211 25.891 -9.469 1 98.81 97 ARG B CA 1
ATOM 2857 C C . ARG B 1 97 ? 6.715 26.516 -8.164 1 98.81 97 ARG B C 1
ATOM 2859 O O . ARG B 1 97 ? 7.211 27.562 -7.738 1 98.81 97 ARG B O 1
ATOM 2866 N N . ILE B 1 98 ? 5.777 25.891 -7.559 1 98.94 98 ILE B N 1
ATOM 2867 C CA . ILE B 1 98 ? 5.215 26.375 -6.305 1 98.94 98 ILE B CA 1
ATOM 2868 C C . ILE B 1 98 ? 6.273 26.312 -5.203 1 98.94 98 ILE B C 1
ATOM 2870 O O . ILE B 1 98 ? 6.461 27.266 -4.453 1 98.94 98 ILE B O 1
ATOM 2874 N N . ALA B 1 99 ? 6.949 25.188 -5.09 1 98.94 99 ALA B N 1
ATOM 2875 C CA . ALA B 1 99 ? 7.988 25.031 -4.078 1 98.94 99 ALA B CA 1
ATOM 2876 C C . ALA B 1 99 ? 9.07 26.109 -4.23 1 98.94 99 ALA B C 1
ATOM 2878 O O . ALA B 1 99 ? 9.531 26.672 -3.24 1 98.94 99 ALA B O 1
ATOM 2879 N N . ASP B 1 100 ? 9.445 26.344 -5.492 1 98.81 100 ASP B N 1
ATOM 2880 C CA . ASP B 1 100 ? 10.445 27.375 -5.77 1 98.81 100 ASP B CA 1
ATOM 2881 C C . ASP B 1 100 ? 9.969 28.75 -5.32 1 98.81 100 ASP B C 1
ATOM 2883 O O . ASP B 1 100 ? 10.75 29.547 -4.793 1 98.81 100 ASP B O 1
ATOM 2887 N N . ALA B 1 101 ? 8.758 29.031 -5.52 1 98.81 101 ALA B N 1
ATOM 2888 C CA . ALA B 1 101 ? 8.18 30.312 -5.141 1 98.81 101 ALA B CA 1
ATOM 2889 C C . ALA B 1 101 ? 8.086 30.453 -3.625 1 98.81 101 ALA B C 1
ATOM 2891 O O . ALA B 1 101 ? 8.281 31.547 -3.08 1 98.81 101 ALA B O 1
ATOM 2892 N N . VAL B 1 102 ? 7.723 29.438 -2.922 1 98.75 102 VAL B N 1
ATOM 2893 C CA . VAL B 1 102 ? 7.531 29.438 -1.476 1 98.75 102 VAL B CA 1
ATOM 2894 C C . VAL B 1 102 ? 8.883 29.562 -0.775 1 98.75 102 VAL B C 1
ATOM 2896 O O . VAL B 1 102 ? 9.016 30.328 0.183 1 98.75 102 VAL B O 1
ATOM 2899 N N . GLY B 1 103 ? 9.891 28.844 -1.267 1 98.56 103 GLY B N 1
ATOM 2900 C CA . GLY B 1 103 ? 11.18 28.812 -0.597 1 98.56 103 GLY B CA 1
ATOM 2901 C C . GLY B 1 103 ? 11.172 27.969 0.661 1 98.56 103 GLY B C 1
ATOM 2902 O O . GLY B 1 103 ? 10.68 26.828 0.654 1 98.56 103 GLY B O 1
ATOM 2903 N N . MET B 1 104 ? 11.805 28.484 1.697 1 98.69 104 MET B N 1
ATOM 2904 C CA . MET B 1 104 ? 11.914 27.719 2.936 1 98.69 104 MET B CA 1
ATOM 2905 C C . MET B 1 104 ? 10.555 27.547 3.6 1 98.69 104 MET B C 1
ATOM 2907 O O . MET B 1 104 ? 9.766 28.484 3.654 1 98.69 104 MET B O 1
ATOM 2911 N N . TRP B 1 105 ? 10.297 26.391 4.09 1 98.81 105 TRP B N 1
ATOM 2912 C CA . TRP B 1 105 ? 9.055 26.062 4.781 1 98.81 105 TRP B CA 1
ATOM 2913 C C . TRP B 1 105 ? 9.344 25.359 6.105 1 98.81 105 TRP B C 1
ATOM 2915 O O . TRP B 1 105 ? 10.453 24.875 6.332 1 98.81 105 TRP B O 1
ATOM 2925 N N . ASP B 1 106 ? 8.336 25.375 7.027 1 98.81 106 ASP B N 1
ATOM 2926 C CA . ASP B 1 106 ? 8.461 24.734 8.328 1 98.81 106 ASP B CA 1
ATOM 2927 C C . ASP B 1 106 ? 7.504 23.547 8.453 1 98.81 106 ASP B C 1
ATOM 2929 O O . ASP B 1 106 ? 7.836 22.531 9.07 1 98.81 106 ASP B O 1
ATOM 2933 N N . VAL B 1 107 ? 6.324 23.672 7.922 1 98.94 107 VAL B N 1
ATOM 2934 C CA . VAL B 1 107 ? 5.301 22.625 8 1 98.94 107 VAL B CA 1
ATOM 2935 C C . VAL B 1 107 ? 4.711 22.375 6.613 1 98.94 107 VAL B C 1
ATOM 2937 O O . VAL B 1 107 ? 4.367 23.328 5.898 1 98.94 107 VAL B O 1
ATOM 2940 N N . LEU B 1 108 ? 4.684 21.156 6.16 1 98.94 108 LEU B N 1
ATOM 2941 C CA . LEU B 1 108 ? 4.066 20.703 4.918 1 98.94 108 LEU B CA 1
ATOM 2942 C C . LEU B 1 108 ? 2.932 19.734 5.199 1 98.94 108 LEU B C 1
ATOM 2944 O O . LEU B 1 108 ? 3.17 18.594 5.637 1 98.94 108 LEU B O 1
ATOM 2948 N N . ILE B 1 109 ? 1.697 20.172 5.027 1 98.94 109 ILE B N 1
ATOM 2949 C CA . ILE B 1 109 ? 0.52 19.328 5.195 1 98.94 109 ILE B CA 1
ATOM 2950 C C . ILE B 1 109 ? 0.046 18.812 3.836 1 98.94 109 ILE B C 1
ATOM 2952 O O . ILE B 1 109 ? -0.58 19.562 3.074 1 98.94 109 ILE B O 1
ATOM 2956 N N . MET B 1 110 ? 0.285 17.609 3.58 1 98.88 110 MET B N 1
ATOM 2957 C CA . MET B 1 110 ? -0.187 16.969 2.352 1 98.88 110 MET B CA 1
ATOM 2958 C C . MET B 1 110 ? -1.551 16.328 2.564 1 98.88 110 MET B C 1
ATOM 2960 O O . MET B 1 110 ? -1.643 15.109 2.762 1 98.88 110 MET B O 1
ATOM 2964 N N . ASN B 1 111 ? -2.521 17.125 2.416 1 98.69 111 ASN B N 1
ATOM 2965 C CA . ASN B 1 111 ? -3.893 16.797 2.785 1 98.69 111 ASN B CA 1
ATOM 2966 C C . ASN B 1 111 ? -4.73 16.422 1.563 1 98.69 111 ASN B C 1
ATOM 2968 O O . ASN B 1 111 ? -5.789 15.812 1.693 1 98.69 111 ASN B O 1
ATOM 2972 N N . ALA B 1 112 ? -4.262 16.812 0.347 1 98.5 112 ALA B N 1
ATOM 2973 C CA . ALA B 1 112 ? -5.027 16.484 -0.855 1 98.5 112 ALA B CA 1
ATOM 2974 C C . ALA B 1 112 ? -5.359 15 -0.921 1 98.5 112 ALA B C 1
ATOM 2976 O O . ALA B 1 112 ? -4.516 14.156 -0.609 1 98.5 112 ALA B O 1
ATOM 2977 N N . GLY B 1 113 ? -6.598 14.688 -1.219 1 97.81 113 GLY B N 1
ATOM 2978 C CA . GLY B 1 113 ? -7.039 13.297 -1.301 1 97.81 113 GLY B CA 1
ATOM 2979 C C . GLY B 1 113 ? -8.094 13.07 -2.363 1 97.81 113 GLY B C 1
ATOM 2980 O O . GLY B 1 113 ? -8.719 14.023 -2.838 1 97.81 113 GLY B O 1
ATOM 2981 N N . TYR B 1 114 ? -8.258 11.883 -2.777 1 98 114 TYR B N 1
ATOM 2982 C CA . TYR B 1 114 ? -9.234 11.484 -3.783 1 98 114 TYR B CA 1
ATOM 2983 C C . TYR B 1 114 ? -9.789 10.102 -3.48 1 98 114 TYR B C 1
ATOM 2985 O O . TYR B 1 114 ? -9.031 9.156 -3.248 1 98 114 TYR B O 1
ATOM 2993 N N . LEU B 1 115 ? -11.055 9.977 -3.367 1 98.19 115 LEU B N 1
ATOM 2994 C CA . LEU B 1 115 ? -11.773 8.711 -3.266 1 98.19 115 LEU B CA 1
ATOM 2995 C C . LEU B 1 115 ? -12.508 8.398 -4.566 1 98.19 115 LEU B C 1
ATOM 2997 O O . LEU B 1 115 ? -13.414 9.125 -4.965 1 98.19 115 LEU B O 1
ATOM 3001 N N . PRO B 1 116 ? -12.078 7.355 -5.246 1 98.06 116 PRO B N 1
ATOM 3002 C CA . PRO B 1 116 ? -12.82 6.973 -6.445 1 98.06 116 PRO B CA 1
ATOM 3003 C C . PRO B 1 116 ? -14.234 6.477 -6.129 1 98.06 116 PRO B C 1
ATOM 3005 O O . PRO B 1 116 ? -14.562 6.246 -4.961 1 98.06 116 PRO B O 1
ATOM 3008 N N . ASP B 1 117 ? -15.094 6.379 -7.215 1 97.38 117 ASP B N 1
ATOM 3009 C CA . ASP B 1 117 ? -16.406 5.781 -7.004 1 97.38 117 ASP B CA 1
ATOM 3010 C C . ASP B 1 117 ? -16.281 4.371 -6.426 1 97.38 117 ASP B C 1
ATOM 3012 O O . ASP B 1 117 ? -15.578 3.529 -6.98 1 97.38 117 ASP B O 1
ATOM 3016 N N . PRO B 1 118 ? -16.953 4.168 -5.27 1 97.44 118 PRO B N 1
ATOM 3017 C CA . PRO B 1 118 ? -16.891 2.818 -4.699 1 97.44 118 PRO B CA 1
ATOM 3018 C C . PRO B 1 118 ? -17.312 1.737 -5.691 1 97.44 118 PRO B C 1
ATOM 3020 O O . PRO B 1 118 ? -18.312 1.903 -6.402 1 97.44 118 PRO B O 1
ATOM 3023 N N . SER B 1 119 ? -16.547 0.711 -5.809 1 97.94 119 SER B N 1
ATOM 3024 C CA . SER B 1 119 ? -16.781 -0.413 -6.711 1 97.94 119 SER B CA 1
ATOM 3025 C C . SER B 1 119 ? -15.828 -1.566 -6.402 1 97.94 119 SER B C 1
ATOM 3027 O O . SER B 1 119 ? -14.703 -1.347 -5.953 1 97.94 119 SER B O 1
ATOM 3029 N N . PRO B 1 120 ? -16.344 -2.838 -6.598 1 98.5 120 PRO B N 1
ATOM 3030 C CA . PRO B 1 120 ? -15.328 -3.896 -6.559 1 98.5 120 PRO B CA 1
ATOM 3031 C C . PRO B 1 120 ? -14.141 -3.619 -7.48 1 98.5 120 PRO B C 1
ATOM 3033 O O . PRO B 1 120 ? -14.32 -3.053 -8.562 1 98.5 120 PRO B O 1
ATOM 3036 N N . ALA B 1 121 ? -12.953 -4.039 -7.062 1 98.62 121 ALA B N 1
ATOM 3037 C CA . ALA B 1 121 ? -11.719 -3.707 -7.773 1 98.62 121 ALA B CA 1
ATOM 3038 C C . ALA B 1 121 ? -11.781 -4.164 -9.227 1 98.62 121 ALA B C 1
ATOM 3040 O O . ALA B 1 121 ? -11.469 -3.4 -10.141 1 98.62 121 ALA B O 1
ATOM 3041 N N . ALA B 1 122 ? -12.273 -5.375 -9.484 1 98.5 122 ALA B N 1
ATOM 3042 C CA . ALA B 1 122 ? -12.273 -5.984 -10.805 1 98.5 122 ALA B CA 1
ATOM 3043 C C . ALA B 1 122 ? -13.305 -5.324 -11.719 1 98.5 122 ALA B C 1
ATOM 3045 O O . ALA B 1 122 ? -13.297 -5.535 -12.93 1 98.5 122 ALA B O 1
ATOM 3046 N N . LYS B 1 123 ? -14.18 -4.52 -11.18 1 98.19 123 LYS B N 1
ATOM 3047 C CA . LYS B 1 123 ? -15.258 -3.906 -11.945 1 98.19 123 LYS B CA 1
ATOM 3048 C C . LYS B 1 123 ? -15.094 -2.391 -12.016 1 98.19 123 LYS B C 1
ATOM 3050 O O . LYS B 1 123 ? -15.891 -1.703 -12.664 1 98.19 123 LYS B O 1
ATOM 3055 N N . ALA B 1 124 ? -14.086 -1.916 -11.398 1 98 124 ALA B N 1
ATOM 3056 C CA . ALA B 1 124 ? -13.891 -0.473 -11.281 1 98 124 ALA B CA 1
ATOM 3057 C C . ALA B 1 124 ? -13.484 0.132 -12.625 1 98 124 ALA B C 1
ATOM 3059 O O . ALA B 1 124 ? -12.883 -0.546 -13.461 1 98 124 ALA B O 1
ATOM 3060 N N . ARG B 1 125 ? -13.906 1.399 -12.883 1 98.19 125 ARG B N 1
ATOM 3061 C CA . ARG B 1 125 ? -13.297 2.164 -13.961 1 98.19 125 ARG B CA 1
ATOM 3062 C C . ARG B 1 125 ? -11.828 2.441 -13.672 1 98.19 125 ARG B C 1
ATOM 3064 O O . ARG B 1 125 ? -11.5 3.141 -12.703 1 98.19 125 ARG B O 1
ATOM 3071 N N . LEU B 1 126 ? -10.992 1.953 -14.516 1 98.56 126 LEU B N 1
ATOM 3072 C CA . LEU B 1 126 ? -9.562 1.935 -14.227 1 98.56 126 LEU B CA 1
ATOM 3073 C C . LEU B 1 126 ? -9.023 3.352 -14.047 1 98.56 126 LEU B C 1
ATOM 3075 O O . LEU B 1 126 ? -8.195 3.6 -13.164 1 98.56 126 LEU B O 1
ATOM 3079 N N . ASP B 1 127 ? -9.406 4.262 -14.883 1 98.25 127 ASP B N 1
ATOM 3080 C CA . ASP B 1 127 ? -8.906 5.633 -14.805 1 98.25 127 ASP B CA 1
ATOM 3081 C C . ASP B 1 127 ? -9.273 6.273 -13.469 1 98.25 127 ASP B C 1
ATOM 3083 O O . ASP B 1 127 ? -8.438 6.922 -12.836 1 98.25 127 ASP B O 1
ATOM 3087 N N . ASP B 1 128 ? -10.492 6.086 -13.055 1 98.38 128 ASP B N 1
ATOM 3088 C CA . ASP B 1 128 ? -10.953 6.598 -11.766 1 98.38 128 ASP B CA 1
ATOM 3089 C C . ASP B 1 128 ? -10.211 5.922 -10.617 1 98.38 128 ASP B C 1
ATOM 3091 O O . ASP B 1 128 ? -9.734 6.594 -9.695 1 98.38 128 ASP B O 1
ATOM 3095 N N . TYR B 1 129 ? -10.133 4.625 -10.664 1 98.62 129 TYR B N 1
ATOM 3096 C CA . TYR B 1 129 ? -9.43 3.832 -9.664 1 98.62 129 TYR B CA 1
ATOM 3097 C C . TYR B 1 129 ? -7.988 4.301 -9.5 1 98.62 129 TYR B C 1
ATOM 3099 O O . TYR B 1 129 ? -7.527 4.547 -8.383 1 98.62 129 TYR B O 1
ATOM 3107 N N . TRP B 1 130 ? -7.344 4.512 -10.594 1 98.62 130 TRP B N 1
ATOM 3108 C CA . TRP B 1 130 ? -5.918 4.82 -10.586 1 98.62 130 TRP B CA 1
ATOM 3109 C C . TRP B 1 130 ? -5.68 6.281 -10.219 1 98.62 130 TRP B C 1
ATOM 3111 O O . TRP B 1 130 ? -4.645 6.617 -9.641 1 98.62 130 TRP B O 1
ATOM 3121 N N . ALA B 1 131 ? -6.637 7.172 -10.492 1 98.5 131 ALA B N 1
ATOM 3122 C CA . ALA B 1 131 ? -6.551 8.555 -10.031 1 98.5 131 ALA B CA 1
ATOM 3123 C C . ALA B 1 131 ? -6.367 8.617 -8.516 1 98.5 131 ALA B C 1
ATOM 3125 O O . ALA B 1 131 ? -5.684 9.508 -8.008 1 98.5 131 ALA B O 1
ATOM 3126 N N . SER B 1 132 ? -6.93 7.672 -7.84 1 98.56 132 SER B N 1
ATOM 3127 C CA . SER B 1 132 ? -6.758 7.586 -6.395 1 98.56 132 SER B CA 1
ATOM 3128 C C . SER B 1 132 ? -5.289 7.41 -6.02 1 98.56 132 SER B C 1
ATOM 3130 O O . SER B 1 132 ? -4.797 8.055 -5.098 1 98.56 132 SER B O 1
ATOM 3132 N N . TYR B 1 133 ? -4.566 6.578 -6.715 1 98.75 133 TYR B N 1
ATOM 3133 C CA . TYR B 1 133 ? -3.146 6.367 -6.457 1 98.75 133 TYR B CA 1
ATOM 3134 C C . TYR B 1 133 ? -2.34 7.617 -6.793 1 98.75 133 TYR B C 1
ATOM 3136 O O . TYR B 1 133 ? -1.418 7.984 -6.062 1 98.75 133 TYR B O 1
ATOM 3144 N N . GLU B 1 134 ? -2.689 8.227 -7.875 1 98.75 134 GLU B N 1
ATOM 3145 C CA . GLU B 1 134 ? -1.97 9.43 -8.289 1 98.75 134 GLU B CA 1
ATOM 3146 C C . GLU B 1 134 ? -2.088 10.531 -7.238 1 98.75 134 GLU B C 1
ATOM 3148 O O . GLU B 1 134 ? -1.093 11.164 -6.879 1 98.75 134 GLU B O 1
ATOM 3153 N N . ILE B 1 135 ? -3.242 10.68 -6.711 1 98.75 135 ILE B N 1
ATOM 3154 C CA . ILE B 1 135 ? -3.49 11.82 -5.828 1 98.75 135 ILE B CA 1
ATOM 3155 C C . ILE B 1 135 ? -3.096 11.453 -4.398 1 98.75 135 ILE B C 1
ATOM 3157 O O . ILE B 1 135 ? -2.566 12.297 -3.664 1 98.75 135 ILE B O 1
ATOM 3161 N N . ASN B 1 136 ? -3.309 10.234 -3.975 1 98.81 136 ASN B N 1
ATOM 3162 C CA . ASN B 1 136 ? -3.096 9.883 -2.574 1 98.81 136 ASN B CA 1
ATOM 3163 C C . ASN B 1 136 ? -1.678 9.375 -2.332 1 98.81 136 ASN B C 1
ATOM 3165 O O . ASN B 1 136 ? -1.208 9.344 -1.193 1 98.81 136 ASN B O 1
ATOM 3169 N N . VAL B 1 137 ? -1.005 8.914 -3.383 1 98.88 137 VAL B N 1
ATOM 3170 C CA . VAL B 1 137 ? 0.311 8.32 -3.176 1 98.88 137 VAL B CA 1
ATOM 3171 C C . VAL B 1 137 ? 1.361 9.102 -3.965 1 98.88 137 VAL B C 1
ATOM 3173 O O . VAL B 1 137 ? 2.297 9.656 -3.383 1 98.88 137 VAL B O 1
ATOM 3176 N N . LYS B 1 138 ? 1.158 9.203 -5.285 1 98.81 138 LYS B N 1
ATOM 3177 C CA . LYS B 1 138 ? 2.145 9.859 -6.137 1 98.81 138 LYS B CA 1
ATOM 3178 C C . LYS B 1 138 ? 2.385 11.297 -5.688 1 98.81 138 LYS B C 1
ATOM 3180 O O . LYS B 1 138 ? 3.518 11.789 -5.73 1 98.81 138 LYS B O 1
ATOM 3185 N N . SER B 1 139 ? 1.368 11.938 -5.281 1 98.88 139 SER B N 1
ATOM 3186 C CA . SER B 1 139 ? 1.47 13.328 -4.859 1 98.88 139 SER B CA 1
ATOM 3187 C C . SER B 1 139 ? 2.379 13.477 -3.645 1 98.88 139 SER B C 1
ATOM 3189 O O . SER B 1 139 ? 3.023 14.508 -3.467 1 98.88 139 SER B O 1
ATOM 3191 N N . LEU B 1 140 ? 2.449 12.469 -2.756 1 98.94 140 LEU B N 1
ATOM 3192 C CA . LEU B 1 140 ? 3.342 12.516 -1.604 1 98.94 140 LEU B CA 1
ATOM 3193 C C . LEU B 1 140 ? 4.801 12.484 -2.043 1 98.94 140 LEU B C 1
ATOM 3195 O O . LEU B 1 140 ? 5.633 13.203 -1.486 1 98.94 140 LEU B O 1
ATOM 3199 N N . ILE B 1 141 ? 5.09 11.617 -3.029 1 98.88 141 ILE B N 1
ATOM 3200 C CA . ILE B 1 141 ? 6.445 11.516 -3.562 1 98.88 141 ILE B CA 1
ATOM 3201 C C . ILE B 1 141 ? 6.84 12.836 -4.223 1 98.88 141 ILE B C 1
ATOM 3203 O O . ILE B 1 141 ? 7.934 13.352 -3.988 1 98.88 141 ILE B O 1
ATOM 3207 N N . ILE B 1 142 ? 5.938 13.359 -5.012 1 98.94 142 ILE B N 1
ATOM 3208 C CA . ILE B 1 142 ? 6.172 14.633 -5.68 1 98.94 142 ILE B CA 1
ATOM 3209 C C . ILE B 1 142 ? 6.383 15.734 -4.637 1 98.94 142 ILE B C 1
ATOM 3211 O O . ILE B 1 142 ? 7.336 16.516 -4.727 1 98.94 142 ILE B O 1
ATOM 3215 N N . GLY B 1 143 ? 5.469 15.812 -3.641 1 98.94 143 GLY B N 1
ATOM 3216 C CA . GLY B 1 143 ? 5.609 16.797 -2.574 1 98.94 143 GLY B CA 1
ATOM 3217 C C . GLY B 1 143 ? 6.957 16.719 -1.877 1 98.94 143 GLY B C 1
ATOM 3218 O O . GLY B 1 143 ? 7.609 17.75 -1.673 1 98.94 143 GLY B O 1
ATOM 3219 N N . ALA B 1 144 ? 7.344 15.531 -1.488 1 98.88 144 ALA B N 1
ATOM 3220 C CA . ALA B 1 144 ? 8.641 15.344 -0.845 1 98.88 144 ALA B CA 1
ATOM 3221 C C . ALA B 1 144 ? 9.781 15.789 -1.762 1 98.88 144 ALA B C 1
ATOM 3223 O O . ALA B 1 144 ? 10.688 16.5 -1.333 1 98.88 144 ALA B O 1
ATOM 3224 N N . LYS B 1 145 ? 9.734 15.375 -3.033 1 98.75 145 LYS B N 1
ATOM 3225 C CA . LYS B 1 145 ? 10.789 15.672 -4.008 1 98.75 145 LYS B CA 1
ATOM 3226 C C . LYS B 1 145 ? 10.992 17.172 -4.156 1 98.75 145 LYS B C 1
ATOM 3228 O O . LYS B 1 145 ? 12.133 17.641 -4.199 1 98.75 145 LYS B O 1
ATOM 3233 N N . VAL B 1 146 ? 9.914 17.938 -4.172 1 98.88 146 VAL B N 1
ATOM 3234 C CA . VAL B 1 146 ? 10.062 19.328 -4.582 1 98.88 146 VAL B CA 1
ATOM 3235 C C . VAL B 1 146 ? 10.188 20.219 -3.346 1 98.88 146 VAL B C 1
ATOM 3237 O O . VAL B 1 146 ? 10.844 21.266 -3.389 1 98.88 146 VAL B O 1
ATOM 3240 N N . PHE B 1 147 ? 9.664 19.828 -2.176 1 98.94 147 PHE B N 1
ATOM 3241 C CA . PHE B 1 147 ? 9.648 20.719 -1.014 1 98.94 147 PHE B CA 1
ATOM 3242 C C . PHE B 1 147 ? 10.766 20.344 -0.04 1 98.94 147 PHE B C 1
ATOM 3244 O O . PHE B 1 147 ? 11.281 21.219 0.667 1 98.94 147 PHE B O 1
ATOM 3251 N N . PHE B 1 148 ? 11.164 19.078 0.056 1 98.81 148 PHE B N 1
ATOM 3252 C CA . PHE B 1 148 ? 12.086 18.672 1.102 1 98.81 148 PHE B CA 1
ATOM 3253 C C . PHE B 1 148 ? 13.422 19.391 0.967 1 98.81 148 PHE B C 1
ATOM 3255 O O . PHE B 1 148 ? 14.055 19.734 1.97 1 98.81 148 PHE B O 1
ATOM 3262 N N . PRO B 1 149 ? 13.883 19.75 -0.281 1 98.31 149 PRO B N 1
ATOM 3263 C CA . PRO B 1 149 ? 15.18 20.422 -0.426 1 98.31 149 PRO B CA 1
ATOM 3264 C C . PRO B 1 149 ? 15.227 21.781 0.268 1 98.31 149 PRO B C 1
ATOM 3266 O O . PRO B 1 149 ? 16.297 22.266 0.599 1 98.31 149 PRO B O 1
ATOM 3269 N N . THR B 1 150 ? 14.094 22.406 0.539 1 98.56 150 THR B N 1
ATOM 3270 C CA . THR B 1 150 ? 14.094 23.75 1.126 1 98.56 150 THR B CA 1
ATOM 3271 C C . THR B 1 150 ? 13.445 23.734 2.508 1 98.56 150 THR B C 1
ATOM 3273 O O . THR B 1 150 ? 12.984 24.766 2.998 1 98.56 150 THR B O 1
ATOM 3276 N N . ALA B 1 151 ? 13.32 22.562 3.129 1 98.81 151 ALA B N 1
ATOM 3277 C CA . ALA B 1 151 ? 12.82 22.453 4.496 1 98.81 151 ALA B CA 1
ATOM 3278 C C . ALA B 1 151 ? 13.688 23.25 5.465 1 98.81 151 ALA B C 1
ATOM 3280 O O . ALA B 1 151 ? 14.914 23.266 5.34 1 98.81 151 ALA B O 1
ATOM 3281 N N . ASN B 1 152 ? 13.016 23.875 6.375 1 98.44 152 ASN B N 1
ATOM 3282 C CA . ASN B 1 152 ? 13.781 24.516 7.441 1 98.44 152 ASN B CA 1
ATOM 3283 C C . ASN B 1 152 ? 14.633 23.516 8.211 1 98.44 152 ASN B C 1
ATOM 3285 O O . ASN B 1 152 ? 14.102 22.609 8.867 1 98.44 152 ASN B O 1
ATOM 3289 N N . PRO B 1 153 ? 15.914 23.641 8.195 1 95.56 153 PRO B N 1
ATOM 3290 C CA . PRO B 1 153 ? 16.781 22.641 8.805 1 95.56 153 PRO B CA 1
ATOM 3291 C C . PRO B 1 153 ? 16.609 22.547 10.32 1 95.56 153 PRO B C 1
ATOM 3293 O O . PRO B 1 153 ? 16.953 21.531 10.93 1 95.56 153 PRO B O 1
ATOM 3296 N N . ALA B 1 154 ? 16.156 23.594 10.969 1 92.5 154 ALA B N 1
ATOM 3297 C CA . ALA B 1 154 ? 16 23.625 12.422 1 92.5 154 ALA B CA 1
ATOM 3298 C C . ALA B 1 154 ? 14.727 22.891 12.852 1 92.5 154 ALA B C 1
ATOM 3300 O O . ALA B 1 154 ? 14.641 22.391 13.969 1 92.5 154 ALA B O 1
ATOM 3301 N N . ARG B 1 155 ? 13.766 22.984 11.938 1 90.25 155 ARG B N 1
ATOM 3302 C CA . ARG B 1 155 ? 12.461 22.406 12.266 1 90.25 155 ARG B CA 1
ATOM 3303 C C . ARG B 1 155 ? 11.625 22.188 11.008 1 90.25 155 ARG B C 1
ATOM 3305 O O . ARG B 1 155 ? 11.328 23.141 10.289 1 90.25 155 ARG B O 1
ATOM 3312 N N . ALA B 1 156 ? 11.336 21.016 10.633 1 98.31 156 ALA B N 1
ATOM 3313 C CA . ALA B 1 156 ? 10.43 20.734 9.523 1 98.31 156 ALA B CA 1
ATOM 3314 C C . ALA B 1 156 ? 9.562 19.516 9.82 1 98.31 156 ALA B C 1
ATOM 3316 O O . ALA B 1 156 ? 10.039 18.531 10.391 1 98.31 156 ALA B O 1
ATOM 3317 N N . ALA B 1 157 ? 8.312 19.656 9.602 1 98.88 157 ALA B N 1
ATOM 3318 C CA . ALA B 1 157 ? 7.375 18.547 9.75 1 98.88 157 ALA B CA 1
ATOM 3319 C C . ALA B 1 157 ? 6.512 18.391 8.5 1 98.88 157 ALA B C 1
ATOM 3321 O O . ALA B 1 157 ? 6.047 19.375 7.934 1 98.88 157 ALA B O 1
ATOM 3322 N N . ALA B 1 158 ? 6.391 17.219 8.008 1 98.94 158 ALA B N 1
ATOM 3323 C CA . ALA B 1 158 ? 5.539 16.859 6.875 1 98.94 158 ALA B CA 1
ATOM 3324 C C . ALA B 1 158 ? 4.5 15.82 7.27 1 98.94 158 ALA B C 1
ATOM 3326 O O . ALA B 1 158 ? 4.844 14.766 7.816 1 98.94 158 ALA B O 1
ATOM 3327 N N . LEU B 1 159 ? 3.242 16.078 7.062 1 98.94 159 LEU B N 1
ATOM 3328 C CA . LEU B 1 159 ? 2.158 15.172 7.414 1 98.94 159 LEU B CA 1
ATOM 3329 C C . LEU B 1 159 ? 1.356 14.773 6.176 1 98.94 159 LEU B C 1
ATOM 3331 O O . LEU B 1 159 ? 1.24 15.562 5.23 1 98.94 159 LEU B O 1
ATOM 3335 N N . ALA B 1 160 ? 0.873 13.594 6.148 1 98.94 160 ALA B N 1
ATOM 3336 C CA . ALA B 1 160 ? -0.104 13.141 5.156 1 98.94 160 ALA B CA 1
ATOM 3337 C C . ALA B 1 160 ? -1.414 12.734 5.828 1 98.94 160 ALA B C 1
ATOM 3339 O O . ALA B 1 160 ? -1.409 12.102 6.887 1 98.94 160 ALA B O 1
ATOM 3340 N N . THR B 1 161 ? -2.533 13.141 5.266 1 98.75 161 THR B N 1
ATOM 3341 C CA . THR B 1 161 ? -3.834 12.695 5.75 1 98.75 161 THR B CA 1
ATOM 3342 C C . THR B 1 161 ? -4.203 11.344 5.145 1 98.75 161 THR B C 1
ATOM 3344 O O . THR B 1 161 ? -4.059 11.141 3.938 1 98.75 161 THR B O 1
ATOM 3347 N N . VAL B 1 162 ? -4.707 10.438 5.98 1 98.38 162 VAL B N 1
ATOM 3348 C CA . VAL B 1 162 ? -5.008 9.086 5.523 1 98.38 162 VAL B CA 1
ATOM 3349 C C . VAL B 1 162 ? -6.371 8.648 6.059 1 98.38 162 VAL B C 1
ATOM 3351 O O . VAL B 1 162 ? -7.062 9.43 6.719 1 98.38 162 VAL B O 1
ATOM 3354 N N . ALA B 1 163 ? -6.77 7.449 5.695 1 96.06 163 ALA B N 1
ATOM 3355 C CA . ALA B 1 163 ? -8.07 6.902 6.074 1 96.06 163 ALA B CA 1
ATOM 3356 C C . ALA B 1 163 ? -7.93 5.898 7.215 1 96.06 163 ALA B C 1
ATOM 3358 O O . ALA B 1 163 ? -7.012 5.078 7.219 1 96.06 163 ALA B O 1
ATOM 3359 N N . GLY B 1 164 ? -8.844 5.961 8.156 1 93.94 164 GLY B N 1
ATOM 3360 C CA . GLY B 1 164 ? -8.805 5.062 9.297 1 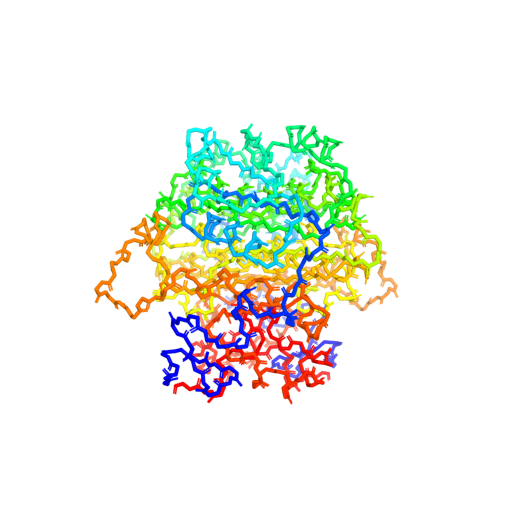93.94 164 GLY B CA 1
ATOM 3361 C C . GLY B 1 164 ? -9.352 3.682 8.992 1 93.94 164 GLY B C 1
ATOM 3362 O O . GLY B 1 164 ? -8.945 2.695 9.609 1 93.94 164 GLY B O 1
ATOM 3363 N N . ALA B 1 165 ? -10.242 3.578 8.016 1 95.25 165 ALA B N 1
ATOM 3364 C CA . ALA B 1 165 ? -10.898 2.316 7.688 1 95.25 165 ALA B CA 1
ATOM 3365 C C . ALA B 1 165 ? -9.898 1.301 7.145 1 95.25 165 ALA B C 1
ATOM 3367 O O . ALA B 1 165 ? -10.219 0.115 7.023 1 95.25 165 ALA B O 1
ATOM 3368 N N . LEU B 1 166 ? -8.641 1.774 6.895 1 96.62 166 LEU B N 1
ATOM 3369 C CA . LEU B 1 166 ? -7.617 0.886 6.355 1 96.62 166 LEU B CA 1
ATOM 3370 C C . LEU B 1 166 ? -7.281 -0.22 7.348 1 96.62 166 LEU B C 1
ATOM 3372 O O . LEU B 1 166 ? -6.695 -1.239 6.973 1 96.62 166 LEU B O 1
ATOM 3376 N N . VAL B 1 167 ? -7.641 -0.069 8.625 1 95.88 167 VAL B N 1
ATOM 3377 C CA . VAL B 1 167 ? -7.301 -1.067 9.633 1 95.88 167 VAL B CA 1
ATOM 3378 C C . VAL B 1 167 ? -8.445 -2.074 9.773 1 95.88 167 VAL B C 1
ATOM 3380 O O . VAL B 1 167 ? -8.289 -3.115 10.414 1 95.88 167 VAL B O 1
ATOM 3383 N N . LEU B 1 168 ? -9.602 -1.804 9.234 1 95.62 168 LEU B N 1
ATOM 3384 C CA . LEU B 1 168 ? -10.742 -2.697 9.344 1 95.62 168 LEU B CA 1
ATOM 3385 C C . LEU B 1 168 ? -10.555 -3.938 8.477 1 95.62 168 LEU B C 1
ATOM 3387 O O . LEU B 1 168 ? -9.844 -3.891 7.469 1 95.62 168 LEU B O 1
ATOM 3391 N N . PRO B 1 169 ? -11.234 -5.043 8.906 1 95.5 169 PRO B N 1
ATOM 3392 C CA . PRO B 1 169 ? -11.211 -6.207 8.008 1 95.5 169 PRO B CA 1
ATOM 3393 C C . PRO B 1 169 ? -11.703 -5.879 6.605 1 95.5 169 PRO B C 1
ATOM 3395 O O . PRO B 1 169 ? -12.68 -5.141 6.441 1 95.5 169 PRO B O 1
ATOM 3398 N N . THR B 1 170 ? -11.062 -6.449 5.684 1 97.5 170 THR B N 1
ATOM 3399 C CA . THR B 1 170 ? -11.375 -6.172 4.285 1 97.5 170 THR B CA 1
ATOM 3400 C C . THR B 1 170 ? -12.852 -6.43 3.994 1 97.5 170 THR B C 1
ATOM 3402 O O . THR B 1 170 ? -13.492 -5.645 3.299 1 97.5 170 THR B O 1
ATOM 3405 N N . LYS B 1 171 ? -13.43 -7.457 4.52 1 96.69 171 LYS B N 1
ATOM 3406 C CA . LYS B 1 171 ? -14.82 -7.844 4.266 1 96.69 171 LYS B CA 1
ATOM 3407 C C . LYS B 1 171 ? -15.789 -6.754 4.719 1 96.69 171 LYS B C 1
ATOM 3409 O O . LYS B 1 171 ? -16.922 -6.688 4.242 1 96.69 171 LYS B O 1
ATOM 3414 N N . ALA B 1 172 ? -15.359 -5.863 5.625 1 95.5 172 ALA B N 1
ATOM 3415 C CA . ALA B 1 172 ? -16.234 -4.828 6.184 1 95.5 172 ALA B CA 1
ATOM 3416 C C . ALA B 1 172 ? -16.219 -3.572 5.316 1 95.5 172 ALA B C 1
ATOM 3418 O O . ALA B 1 172 ? -17 -2.652 5.527 1 95.5 172 ALA B O 1
ATOM 3419 N N . VAL B 1 173 ? -15.352 -3.521 4.309 1 96.94 173 VAL B N 1
ATOM 3420 C CA . VAL B 1 173 ? -15.188 -2.279 3.561 1 96.94 173 VAL B CA 1
ATOM 3421 C C . VAL B 1 173 ? -15.109 -2.582 2.066 1 96.94 173 VAL B C 1
ATOM 3423 O O . VAL B 1 173 ? -14.352 -1.939 1.334 1 96.94 173 VAL B O 1
ATOM 3426 N N . LEU B 1 174 ? -15.883 -3.551 1.62 1 97.75 174 LEU B N 1
ATOM 3427 C CA . LEU B 1 174 ? -15.914 -3.928 0.211 1 97.75 174 LEU B CA 1
ATOM 3428 C C . LEU B 1 174 ? -16.281 -2.73 -0.662 1 97.75 174 LEU B C 1
ATOM 3430 O O . LEU B 1 174 ? -17.078 -1.887 -0.262 1 97.75 174 LEU B O 1
ATOM 3434 N N . GLY B 1 175 ? -15.609 -2.678 -1.816 1 98.12 175 GLY B N 1
ATOM 3435 C CA . GLY B 1 175 ? -15.891 -1.611 -2.766 1 98.12 175 GLY B CA 1
ATOM 3436 C C . GLY B 1 175 ? -15.008 -0.393 -2.57 1 98.12 175 GLY B C 1
ATOM 3437 O O . GLY B 1 175 ? -15.039 0.535 -3.383 1 98.12 175 GLY B O 1
ATOM 3438 N N . LEU B 1 176 ? -14.117 -0.408 -1.558 1 98.19 176 LEU B N 1
ATOM 3439 C CA . LEU B 1 176 ? -13.344 0.786 -1.235 1 98.19 176 LEU B CA 1
ATOM 3440 C C . LEU B 1 176 ? -11.859 0.548 -1.465 1 98.19 176 LEU B C 1
ATOM 3442 O O . LEU B 1 176 ? -11.023 1.316 -0.986 1 98.19 176 LEU B O 1
ATOM 3446 N N . SER B 1 177 ? -11.492 -0.49 -2.162 1 98.38 177 SER B N 1
ATOM 3447 C CA . SER B 1 177 ? -10.086 -0.858 -2.336 1 98.38 177 SER B CA 1
ATOM 3448 C C . SER B 1 177 ? -9.297 0.263 -3.004 1 98.38 177 SER B C 1
ATOM 3450 O O . SER B 1 177 ? -8.156 0.529 -2.637 1 98.38 177 SER B O 1
ATOM 3452 N N . GLY B 1 178 ? -9.898 0.929 -4.031 1 97.75 178 GLY B N 1
ATOM 3453 C CA . GLY B 1 178 ? -9.195 1.987 -4.738 1 97.75 178 GLY B CA 1
ATOM 3454 C C . GLY B 1 178 ? -8.734 3.107 -3.824 1 97.75 178 GLY B C 1
ATOM 3455 O O . GLY B 1 178 ? -7.742 3.779 -4.109 1 97.75 178 GLY B O 1
ATOM 3456 N N . TYR B 1 179 ? -9.406 3.271 -2.795 1 98.56 179 TYR B N 1
ATOM 3457 C CA . TYR B 1 179 ? -9.094 4.328 -1.837 1 98.56 179 TYR B CA 1
ATOM 3458 C C . TYR B 1 179 ? -8.258 3.787 -0.68 1 98.56 179 TYR B C 1
ATOM 3460 O O . TYR B 1 179 ? -7.191 4.316 -0.376 1 98.56 179 TYR B O 1
ATOM 3468 N N . LEU B 1 180 ? -8.664 2.689 -0.048 1 98.69 180 LEU B N 1
ATOM 3469 C CA . LEU B 1 180 ? -8.07 2.213 1.194 1 98.69 180 LEU B CA 1
ATOM 3470 C C . LEU B 1 180 ? -6.691 1.613 0.939 1 98.69 180 LEU B C 1
ATOM 3472 O O . LEU B 1 180 ? -5.801 1.717 1.784 1 98.69 180 LEU B O 1
ATOM 3476 N N . VAL B 1 181 ? -6.48 0.97 -0.2 1 98.81 181 VAL B N 1
ATOM 3477 C CA . VAL B 1 181 ? -5.16 0.437 -0.524 1 98.81 181 VAL B CA 1
ATOM 3478 C C . VAL B 1 181 ? -4.188 1.586 -0.779 1 98.81 181 VAL B C 1
ATOM 3480 O O . VAL B 1 181 ? -3.047 1.559 -0.307 1 98.81 181 VAL B O 1
ATOM 3483 N N . ALA B 1 182 ? -4.602 2.596 -1.503 1 98.81 182 ALA B N 1
ATOM 3484 C CA . ALA B 1 182 ? -3.77 3.777 -1.724 1 98.81 182 ALA B CA 1
ATOM 3485 C C . ALA B 1 182 ? -3.402 4.445 -0.401 1 98.81 182 ALA B C 1
ATOM 3487 O O . ALA B 1 182 ? -2.264 4.879 -0.212 1 98.81 182 ALA B O 1
ATOM 3488 N N . LYS B 1 183 ? -4.324 4.531 0.49 1 98.88 183 LYS B N 1
ATOM 3489 C CA . LYS B 1 183 ? -4.07 5.18 1.774 1 98.88 183 LYS B CA 1
ATOM 3490 C C . LYS B 1 183 ? -3.133 4.34 2.637 1 98.88 183 LYS B C 1
ATOM 3492 O O . LYS B 1 183 ? -2.318 4.883 3.387 1 98.88 183 LYS B O 1
ATOM 3497 N N . LEU B 1 184 ? -3.23 3.002 2.561 1 98.88 184 LEU B N 1
ATOM 3498 C CA . LEU B 1 184 ? -2.232 2.154 3.203 1 98.88 184 LEU B CA 1
ATOM 3499 C C . LEU B 1 184 ? -0.846 2.408 2.621 1 98.88 184 LEU B C 1
ATOM 3501 O O . LEU B 1 184 ? 0.136 2.504 3.361 1 98.88 184 LEU B O 1
ATOM 3505 N N . ALA B 1 185 ? -0.781 2.477 1.32 1 98.88 185 ALA B N 1
ATOM 3506 C CA . ALA B 1 185 ? 0.478 2.811 0.659 1 98.88 185 ALA B CA 1
ATOM 3507 C C . ALA B 1 185 ? 1 4.168 1.126 1 98.88 185 ALA B C 1
ATOM 3509 O O . ALA B 1 185 ? 2.205 4.34 1.321 1 98.88 185 ALA B O 1
ATOM 3510 N N . ALA B 1 186 ? 0.117 5.105 1.319 1 98.94 186 ALA B N 1
ATOM 3511 C CA . ALA B 1 186 ? 0.5 6.422 1.823 1 98.94 186 ALA B CA 1
ATOM 3512 C C . ALA B 1 186 ? 1.121 6.316 3.213 1 98.94 186 ALA B C 1
ATOM 3514 O O . ALA B 1 186 ? 2.135 6.961 3.498 1 98.94 186 ALA B O 1
ATOM 3515 N N . VAL B 1 187 ? 0.508 5.52 4.086 1 98.94 187 VAL B N 1
ATOM 3516 C CA . VAL B 1 187 ? 1.044 5.312 5.426 1 98.94 187 VAL B CA 1
ATOM 3517 C C . VAL B 1 187 ? 2.486 4.816 5.336 1 98.94 187 VAL B C 1
ATOM 3519 O O . VAL B 1 187 ? 3.383 5.383 5.969 1 98.94 187 VAL B O 1
ATOM 3522 N N . LYS B 1 188 ? 2.723 3.814 4.539 1 98.88 188 LYS B N 1
ATOM 3523 C CA . LYS B 1 188 ? 4.055 3.227 4.426 1 98.88 188 LYS B CA 1
ATOM 3524 C C . LYS B 1 188 ? 5.027 4.191 3.756 1 98.88 188 LYS B C 1
ATOM 3526 O O . LYS B 1 188 ? 6.211 4.223 4.098 1 98.88 188 LYS B O 1
ATOM 3531 N N . THR B 1 189 ? 4.559 4.965 2.812 1 98.94 189 THR B N 1
ATOM 3532 C CA . THR B 1 189 ? 5.375 5.996 2.186 1 98.94 189 THR B CA 1
ATOM 3533 C C . THR B 1 189 ? 5.898 6.98 3.23 1 98.94 189 THR B C 1
ATOM 3535 O O . THR B 1 189 ? 7.082 7.32 3.232 1 98.94 189 THR B O 1
ATOM 3538 N N . MET B 1 190 ? 5.059 7.375 4.129 1 98.94 190 MET B N 1
ATOM 3539 C CA . MET B 1 190 ? 5.457 8.328 5.16 1 98.94 190 MET B CA 1
ATOM 3540 C C . MET B 1 190 ? 6.496 7.715 6.098 1 98.94 190 MET B C 1
ATOM 3542 O O . MET B 1 190 ? 7.383 8.414 6.59 1 98.94 190 MET B O 1
ATOM 3546 N N . GLU B 1 191 ? 6.371 6.402 6.387 1 98.88 191 GLU B N 1
ATOM 3547 C CA . GLU B 1 191 ? 7.398 5.715 7.16 1 98.88 191 GLU B CA 1
ATOM 3548 C C . GLU B 1 191 ? 8.766 5.848 6.5 1 98.88 191 GLU B C 1
ATOM 3550 O O . GLU B 1 191 ? 9.758 6.148 7.168 1 98.88 191 GLU B O 1
ATOM 3555 N N . PHE B 1 192 ? 8.789 5.598 5.18 1 98.94 192 PHE B N 1
ATOM 3556 C CA . PHE B 1 192 ? 10.047 5.68 4.445 1 98.94 192 PHE B CA 1
ATOM 3557 C C . PHE B 1 192 ? 10.57 7.109 4.426 1 98.94 192 PHE B C 1
ATOM 3559 O O . PHE B 1 192 ? 11.766 7.336 4.609 1 98.94 192 PHE B O 1
ATOM 3566 N N . LEU B 1 193 ? 9.711 8.07 4.184 1 98.94 193 LEU B N 1
ATOM 3567 C CA . LEU B 1 193 ? 10.148 9.461 4.172 1 98.94 193 LEU B CA 1
ATOM 3568 C C . LEU B 1 193 ? 10.766 9.844 5.512 1 98.94 193 LEU B C 1
ATOM 3570 O O . LEU B 1 193 ? 11.805 10.516 5.547 1 98.94 193 LEU B O 1
ATOM 3574 N N . ALA B 1 194 ? 10.148 9.445 6.594 1 98.81 194 ALA B N 1
ATOM 3575 C CA . ALA B 1 194 ? 10.695 9.711 7.922 1 98.81 194 ALA B CA 1
ATOM 3576 C C . ALA B 1 194 ? 12.07 9.078 8.086 1 98.81 194 ALA B C 1
ATOM 3578 O O . ALA B 1 194 ? 13.016 9.742 8.539 1 98.81 194 ALA B O 1
ATOM 3579 N N . ALA B 1 195 ? 12.188 7.836 7.707 1 98.56 195 ALA B N 1
ATOM 3580 C CA . ALA B 1 195 ? 13.422 7.082 7.926 1 98.56 195 ALA B CA 1
ATOM 3581 C C . ALA B 1 195 ? 14.547 7.609 7.043 1 98.56 195 ALA B C 1
ATOM 3583 O O . ALA B 1 195 ? 15.719 7.559 7.426 1 98.56 195 ALA B O 1
ATOM 3584 N N . GLU B 1 196 ? 14.211 8.117 5.895 1 98.75 196 GLU B N 1
ATOM 3585 C CA . GLU B 1 196 ? 15.203 8.523 4.91 1 98.75 196 GLU B CA 1
ATOM 3586 C C . GLU B 1 196 ? 15.602 9.992 5.098 1 98.75 196 GLU B C 1
ATOM 3588 O O . GLU B 1 196 ? 16.516 10.484 4.43 1 98.75 196 GLU B O 1
ATOM 3593 N N . ASN B 1 197 ? 14.867 10.727 5.926 1 98.31 197 ASN B N 1
ATOM 3594 C CA . ASN B 1 197 ? 15.109 12.141 6.184 1 98.31 197 ASN B CA 1
ATOM 3595 C C . ASN B 1 197 ? 15.117 12.445 7.676 1 98.31 197 ASN B C 1
ATOM 3597 O O . ASN B 1 197 ? 14.117 12.914 8.227 1 98.31 197 ASN B O 1
ATOM 3601 N N . SER B 1 198 ? 16.219 12.352 8.32 1 94.62 198 SER B N 1
ATOM 3602 C CA . SER B 1 198 ? 16.344 12.398 9.773 1 94.62 198 SER B CA 1
ATOM 3603 C C . SER B 1 198 ? 16.062 13.805 10.297 1 94.62 198 SER B C 1
ATOM 3605 O O . SER B 1 198 ? 15.758 13.977 11.477 1 94.62 198 SER B O 1
ATOM 3607 N N . ASN B 1 199 ? 16.094 14.797 9.438 1 96.19 199 ASN B N 1
ATOM 3608 C CA . ASN B 1 199 ? 15.898 16.172 9.883 1 96.19 199 ASN B CA 1
ATOM 3609 C C . ASN B 1 199 ? 14.461 16.641 9.688 1 96.19 199 ASN B C 1
ATOM 3611 O O . ASN B 1 199 ? 14.125 17.781 9.977 1 96.19 199 ASN B O 1
ATOM 3615 N N . ILE B 1 200 ? 13.609 15.852 9.164 1 98.69 200 ILE B N 1
ATOM 3616 C CA . ILE B 1 200 ? 12.211 16.188 8.922 1 98.69 200 ILE B CA 1
ATOM 3617 C C . ILE B 1 200 ? 11.305 15.195 9.656 1 98.69 200 ILE B C 1
ATOM 3619 O O . ILE B 1 200 ? 11.43 13.984 9.469 1 98.69 200 ILE B O 1
ATOM 3623 N N . PHE B 1 201 ? 10.461 15.68 10.578 1 98.81 201 PHE B N 1
ATOM 3624 C CA . PHE B 1 201 ? 9.422 14.859 11.18 1 98.81 201 PHE B CA 1
ATOM 3625 C C . PHE B 1 201 ? 8.344 14.508 10.164 1 98.81 201 PHE B C 1
ATOM 3627 O O . PHE B 1 201 ? 7.84 15.383 9.461 1 98.81 201 PHE B O 1
ATOM 3634 N N . CYS B 1 202 ? 8 13.227 9.992 1 98.88 202 CYS B N 1
ATOM 3635 C CA . CYS B 1 202 ? 6.957 12.781 9.078 1 98.88 202 CYS B CA 1
ATOM 3636 C C . CYS B 1 202 ? 5.957 11.883 9.805 1 98.88 202 CYS B C 1
ATOM 3638 O O . CYS B 1 202 ? 6.34 11.047 10.617 1 98.88 202 CYS B O 1
ATOM 3640 N N . ALA B 1 203 ? 4.676 12.039 9.484 1 98.94 203 ALA B N 1
ATOM 3641 C CA . ALA B 1 203 ? 3.656 11.156 10.047 1 98.94 203 ALA B CA 1
ATOM 3642 C C . ALA B 1 203 ? 2.414 11.117 9.164 1 98.94 203 ALA B C 1
ATOM 3644 O O . ALA B 1 203 ? 2.201 12.016 8.336 1 98.94 203 ALA B O 1
ATOM 3645 N N . ALA B 1 204 ? 1.7 10.039 9.25 1 98.94 204 ALA B N 1
ATOM 3646 C CA . ALA B 1 204 ? 0.374 9.914 8.656 1 98.94 204 ALA B CA 1
ATOM 3647 C C . ALA B 1 204 ? -0.72 10.148 9.688 1 98.94 204 ALA B C 1
ATOM 3649 O O . ALA B 1 204 ? -0.62 9.672 10.828 1 98.94 204 ALA B O 1
ATOM 3650 N N . VAL B 1 205 ? -1.82 10.867 9.312 1 98.94 205 VAL B N 1
ATOM 3651 C CA . VAL B 1 205 ? -2.848 11.266 10.266 1 98.94 205 VAL B CA 1
ATOM 3652 C C . VAL B 1 205 ? -4.219 10.82 9.766 1 98.94 205 VAL B C 1
ATOM 3654 O O . VAL B 1 205 ? -4.629 11.188 8.656 1 98.94 205 VAL B O 1
ATOM 3657 N N . HIS B 1 206 ? -4.902 10.031 10.484 1 98.69 206 HIS B N 1
ATOM 3658 C CA . HIS B 1 206 ? -6.34 9.891 10.312 1 98.69 206 HIS B CA 1
ATOM 3659 C C . HIS B 1 206 ? -7.094 11.039 10.969 1 98.69 206 HIS B C 1
ATOM 3661 O O . HIS B 1 206 ? -7.066 11.18 12.195 1 98.69 206 HIS B O 1
ATOM 3667 N N . PRO B 1 207 ? -7.793 11.789 10.234 1 98.25 207 PRO B N 1
ATOM 3668 C CA . PRO B 1 207 ? -8.336 13.055 10.742 1 98.25 207 PRO B CA 1
ATOM 3669 C C . PRO B 1 207 ? -9.633 12.867 11.523 1 98.25 207 PRO B C 1
ATOM 3671 O O . PRO B 1 207 ? -10.172 13.828 12.078 1 98.25 207 PRO B O 1
ATOM 3674 N N . GLY B 1 208 ? -10.055 11.602 11.68 1 96.31 208 GLY B N 1
ATOM 3675 C CA . GLY B 1 208 ? -11.367 11.383 12.273 1 96.31 208 GLY B CA 1
ATOM 3676 C C . GLY B 1 208 ? -12.484 11.297 11.25 1 96.31 208 GLY B C 1
ATOM 3677 O O . GLY B 1 208 ? -12.227 11.281 10.039 1 96.31 208 GLY B O 1
ATOM 3678 N N . MET B 1 209 ? -13.672 11.102 11.75 1 94.88 209 MET B N 1
ATOM 3679 C CA . MET B 1 209 ? -14.867 11.047 10.914 1 94.88 209 MET B CA 1
ATOM 3680 C C . MET B 1 209 ? -15.477 12.43 10.734 1 94.88 209 MET B C 1
ATOM 3682 O O . MET B 1 209 ? -16.391 12.812 11.469 1 94.88 209 MET B O 1
ATOM 3686 N N . VAL B 1 210 ? -14.984 13.102 9.734 1 95.88 210 VAL B N 1
ATOM 3687 C CA . VAL B 1 210 ? -15.391 14.477 9.461 1 95.88 210 VAL B CA 1
ATOM 3688 C C . VAL B 1 210 ? -16.297 14.516 8.227 1 95.88 210 VAL B C 1
ATOM 3690 O O . VAL B 1 210 ? -16.031 13.82 7.242 1 95.88 210 VAL B O 1
ATOM 3693 N N . ASP B 1 211 ? -17.375 15.305 8.312 1 94 211 ASP B N 1
ATOM 3694 C CA . ASP B 1 211 ? -18.312 15.438 7.195 1 94 211 ASP B CA 1
ATOM 3695 C C . ASP B 1 211 ? -17.672 16.219 6.051 1 94 211 ASP B C 1
ATOM 3697 O O . ASP B 1 211 ? -17.719 17.453 6.043 1 94 211 ASP B O 1
ATOM 3701 N N . THR B 1 212 ? -17.062 15.547 5.141 1 93.31 212 THR B N 1
ATOM 3702 C CA . THR B 1 212 ? -16.438 16.094 3.938 1 93.31 212 THR B CA 1
ATOM 3703 C C . THR B 1 212 ? -17.031 15.438 2.688 1 93.31 212 THR B C 1
ATOM 3705 O O . THR B 1 212 ? -17.812 14.492 2.783 1 93.31 212 THR B O 1
ATOM 3708 N N . ASP B 1 213 ? -16.688 16 1.526 1 89.62 213 ASP B N 1
ATOM 3709 C CA . ASP B 1 213 ? -17.109 15.398 0.267 1 89.62 213 ASP B CA 1
ATOM 3710 C C . ASP B 1 213 ? -16.594 13.969 0.139 1 89.62 213 ASP B C 1
ATOM 3712 O O . ASP B 1 213 ? -17.312 13.086 -0.34 1 89.62 213 ASP B O 1
ATOM 3716 N N . ILE B 1 214 ? -15.383 13.672 0.582 1 89.88 214 ILE B N 1
ATOM 3717 C CA . ILE B 1 214 ? -14.797 12.336 0.534 1 89.88 214 ILE B CA 1
ATOM 3718 C C . ILE B 1 214 ? -15.602 11.383 1.424 1 89.88 214 ILE B C 1
ATOM 3720 O O . ILE B 1 214 ? -15.914 10.266 1.02 1 89.88 214 ILE B O 1
ATOM 3724 N N . PHE B 1 215 ? -15.93 11.828 2.623 1 90.69 215 PHE B N 1
ATOM 3725 C CA . PHE B 1 215 ? -16.734 11.047 3.553 1 90.69 215 PHE B CA 1
ATOM 3726 C C . PHE B 1 215 ? -18.062 10.672 2.92 1 90.69 215 PHE B C 1
ATOM 3728 O O . PHE B 1 215 ? -18.438 9.492 2.891 1 90.69 215 PHE B O 1
ATOM 3735 N N . ARG B 1 216 ? -18.672 11.641 2.318 1 89.62 216 ARG B N 1
ATOM 3736 C CA . ARG B 1 216 ? -19.984 11.398 1.726 1 89.62 216 ARG B CA 1
ATOM 3737 C C . ARG B 1 216 ? -19.875 10.5 0.5 1 89.62 216 ARG B C 1
ATOM 3739 O O . ARG B 1 216 ? -20.75 9.664 0.257 1 89.62 216 ARG B O 1
ATOM 3746 N N . LYS B 1 217 ? -18.922 10.664 -0.218 1 90 217 LYS B N 1
ATOM 3747 C CA . LYS B 1 217 ? -18.703 9.859 -1.421 1 90 217 LYS B CA 1
ATOM 3748 C C . LYS B 1 217 ? -18.5 8.391 -1.073 1 90 217 LYS B C 1
ATOM 3750 O O . LYS B 1 217 ? -18.719 7.512 -1.907 1 90 217 LYS B O 1
ATOM 3755 N N . SER B 1 218 ? -17.984 8.062 0.104 1 89.69 218 SER B N 1
ATOM 3756 C CA . SER B 1 218 ? -17.75 6.691 0.542 1 89.69 218 SER B CA 1
ATOM 3757 C C . SER B 1 218 ? -19.078 5.941 0.711 1 89.69 218 SER B C 1
ATOM 3759 O O . SER B 1 218 ? -19.094 4.711 0.807 1 89.69 218 SER B O 1
ATOM 3761 N N . GLY B 1 219 ? -20.203 6.684 0.707 1 86.62 219 GLY B N 1
ATOM 3762 C CA . GLY B 1 219 ? -21.516 6.109 0.967 1 86.62 219 GLY B CA 1
ATOM 3763 C C . GLY B 1 219 ? -21.953 6.27 2.408 1 86.62 219 GLY B C 1
ATOM 3764 O O . GLY B 1 219 ? -23.094 5.93 2.752 1 86.62 219 GLY B O 1
ATOM 3765 N N . ALA B 1 220 ? -21.016 6.812 3.23 1 84.81 220 ALA B N 1
ATOM 3766 C CA . ALA B 1 220 ? -21.359 7.039 4.629 1 84.81 220 ALA B CA 1
ATOM 3767 C C . ALA B 1 220 ? -22.156 8.336 4.793 1 84.81 220 ALA B C 1
ATOM 3769 O O . ALA B 1 220 ? -22.047 9.242 3.963 1 84.81 220 ALA B O 1
ATOM 3770 N N . THR B 1 221 ? -23.062 8.367 5.824 1 85.81 221 THR B N 1
ATOM 3771 C CA . THR B 1 221 ? -23.812 9.555 6.199 1 85.81 221 THR B CA 1
ATOM 3772 C C . THR B 1 221 ? -23.609 9.875 7.676 1 85.81 221 THR B C 1
ATOM 3774 O O . THR B 1 221 ? -23.344 8.984 8.477 1 85.81 221 THR B O 1
ATOM 3777 N N . PRO B 1 222 ? -23.641 11.148 7.977 1 85.81 222 PRO B N 1
ATOM 3778 C CA . PRO B 1 222 ? -23.359 11.578 9.352 1 85.81 222 PRO B CA 1
ATOM 3779 C C . PRO B 1 222 ? -24.219 10.844 10.383 1 85.81 222 PRO B C 1
ATOM 3781 O O . PRO B 1 222 ? -23.844 10.758 11.555 1 85.81 222 PRO B O 1
ATOM 3784 N N . ASP B 1 223 ? -25.266 10.281 9.992 1 84.69 223 ASP B N 1
ATOM 3785 C CA . ASP B 1 223 ? -26.156 9.602 10.93 1 84.69 223 ASP B CA 1
ATOM 3786 C C . ASP B 1 223 ? -25.672 8.188 11.234 1 84.69 223 ASP B C 1
ATOM 3788 O O . ASP B 1 223 ? -26.141 7.562 12.188 1 84.69 223 ASP B O 1
ATOM 3792 N N . MET B 1 224 ? -24.672 7.777 10.539 1 79.56 224 MET B N 1
ATOM 3793 C CA . MET B 1 224 ? -24.234 6.387 10.633 1 79.56 224 MET B CA 1
ATOM 3794 C C . MET B 1 224 ? -23.141 6.227 11.672 1 79.56 224 MET B C 1
ATOM 3796 O O . MET B 1 224 ? -22.844 5.113 12.109 1 79.56 224 MET B O 1
ATOM 3800 N N . MET B 1 225 ? -22.547 7.344 12.062 1 80 225 MET B N 1
ATOM 3801 C CA . MET B 1 225 ? -21.406 7.234 12.977 1 80 225 MET B CA 1
ATOM 3802 C C . MET B 1 225 ? -21.234 8.516 13.789 1 80 225 MET B C 1
ATOM 3804 O O . MET B 1 225 ? -21.75 9.57 13.406 1 80 225 MET B O 1
ATOM 3808 N N . PRO B 1 226 ? -20.547 8.352 14.883 1 83.38 226 PRO B N 1
ATOM 3809 C CA . PRO B 1 226 ? -20.234 9.57 15.633 1 83.38 226 PRO B CA 1
ATOM 3810 C C . PRO B 1 226 ? -19.312 10.516 14.883 1 83.38 226 PRO B C 1
ATOM 3812 O O . PRO B 1 226 ? -18.141 10.172 14.641 1 83.38 226 PRO B O 1
ATOM 3815 N N . MET B 1 227 ? -19.766 11.609 14.562 1 92.69 227 MET B N 1
ATOM 3816 C CA . MET B 1 227 ? -19.016 12.57 13.758 1 92.69 227 MET B CA 1
ATOM 3817 C C . MET B 1 227 ? -18.031 13.352 14.625 1 92.69 227 MET B C 1
ATOM 3819 O O . MET B 1 227 ? -18.266 13.555 15.812 1 92.69 227 MET B O 1
ATOM 3823 N N . ASP B 1 228 ? -17.016 13.742 14.023 1 96.56 228 ASP B N 1
ATOM 3824 C CA . ASP B 1 228 ? -16 14.586 14.656 1 96.56 228 ASP B CA 1
ATOM 3825 C C . ASP B 1 228 ? -16.094 16.031 14.156 1 96.56 228 ASP B C 1
ATOM 3827 O O . ASP B 1 228 ? -16.375 16.266 12.977 1 96.56 228 ASP B O 1
ATOM 3831 N N . ASP B 1 229 ? -15.859 16.922 15.141 1 97.06 229 ASP B N 1
ATOM 3832 C CA . ASP B 1 229 ? -15.703 18.312 14.758 1 97.06 229 ASP B CA 1
ATOM 3833 C C . ASP B 1 229 ? -14.438 18.516 13.922 1 97.06 229 ASP B C 1
ATOM 3835 O O . ASP B 1 229 ? -13.375 17.984 14.25 1 97.06 229 ASP B O 1
ATOM 3839 N N . VAL B 1 230 ? -14.531 19.234 12.828 1 97.56 230 VAL B N 1
ATOM 3840 C CA . VAL B 1 230 ? -13.414 19.438 11.906 1 97.56 230 VAL B CA 1
ATOM 3841 C C . VAL B 1 230 ? -12.281 20.172 12.609 1 97.56 230 VAL B C 1
ATOM 3843 O O . VAL B 1 230 ? -11.125 20.078 12.203 1 97.56 230 VAL B O 1
ATO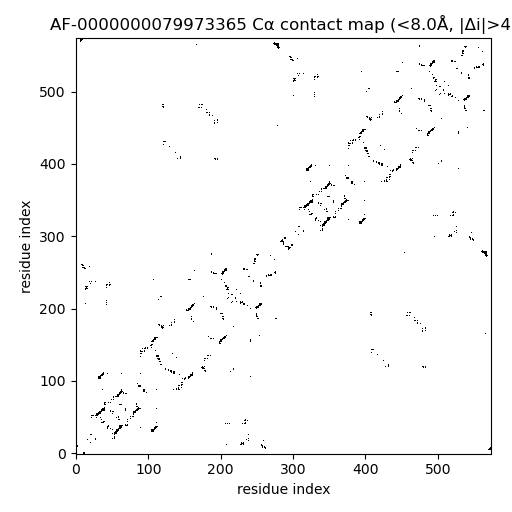M 3846 N N . GLY B 1 231 ? -12.562 20.859 13.695 1 98.25 231 GLY B N 1
ATOM 3847 C CA . GLY B 1 231 ? -11.531 21.531 14.484 1 98.25 231 GLY B CA 1
ATOM 3848 C C . GLY B 1 231 ? -10.586 20.547 15.156 1 98.25 231 GLY B C 1
ATOM 3849 O O . GLY B 1 231 ? -9.445 20.906 15.477 1 98.25 231 GLY B O 1
ATOM 3850 N N . LEU B 1 232 ? -11.031 19.328 15.383 1 98.44 232 LEU B N 1
ATOM 3851 C CA . LEU B 1 232 ? -10.219 18.328 16.078 1 98.44 232 LEU B CA 1
ATOM 3852 C C . LEU B 1 232 ? -8.977 17.984 15.258 1 98.44 232 LEU B C 1
ATOM 3854 O O . LEU B 1 232 ? -7.852 18.188 15.711 1 98.44 232 LEU B O 1
ATOM 3858 N N . PRO B 1 233 ? -9.148 17.484 13.992 1 98.75 233 PRO B N 1
ATOM 3859 C CA . PRO B 1 233 ? -7.93 17.172 13.242 1 98.75 233 PRO B CA 1
ATOM 3860 C C . PRO B 1 233 ? -7.066 18.406 12.977 1 98.75 233 PRO B C 1
ATOM 3862 O O . PRO B 1 233 ? -5.84 18.297 12.93 1 98.75 233 PRO B O 1
ATOM 3865 N N . ALA B 1 234 ? -7.648 19.547 12.805 1 98.81 234 ALA B N 1
ATOM 3866 C CA . ALA B 1 234 ? -6.883 20.781 12.578 1 98.81 234 ALA B CA 1
ATOM 3867 C C . ALA B 1 234 ? -5.984 21.094 13.773 1 98.81 234 ALA B C 1
ATOM 3869 O O . ALA B 1 234 ? -4.777 21.297 13.609 1 98.81 234 ALA B O 1
ATOM 3870 N N . GLY B 1 235 ? -6.629 21.125 14.969 1 98.81 235 GLY B N 1
ATOM 3871 C CA . GLY B 1 235 ? -5.855 21.344 16.172 1 98.81 235 GLY B CA 1
ATOM 3872 C C . GLY B 1 235 ? -4.82 20.266 16.438 1 98.81 235 GLY B C 1
ATOM 3873 O O . GLY B 1 235 ? -3.703 20.562 16.875 1 98.81 235 GLY B O 1
ATOM 3874 N N . PHE B 1 236 ? -5.152 19.031 16.156 1 98.88 236 PHE B N 1
ATOM 3875 C CA . PHE B 1 236 ? -4.25 17.906 16.328 1 98.88 236 PHE B CA 1
ATOM 3876 C C . PHE B 1 236 ? -3.014 18.047 15.445 1 98.88 236 PHE B C 1
ATOM 3878 O O . PHE B 1 236 ? -1.895 17.781 15.891 1 98.88 236 PHE B O 1
ATOM 3885 N N . MET B 1 237 ? -3.168 18.453 14.18 1 98.88 237 MET B N 1
ATOM 3886 C CA . MET B 1 237 ? -2.037 18.594 13.266 1 98.88 237 MET B CA 1
ATOM 3887 C C . MET B 1 237 ? -1.138 19.75 13.68 1 98.88 237 MET B C 1
ATOM 3889 O O . MET B 1 237 ? 0.079 19.688 13.5 1 98.88 237 MET B O 1
ATOM 3893 N N . VAL B 1 238 ? -1.73 20.828 14.281 1 98.88 238 VAL B N 1
ATOM 3894 C CA . VAL B 1 238 ? -0.924 21.891 14.867 1 98.88 238 VAL B CA 1
ATOM 3895 C C . VAL B 1 238 ? -0.028 21.328 15.961 1 98.88 238 VAL B C 1
ATOM 3897 O O . VAL B 1 238 ? 1.188 21.531 15.945 1 98.88 238 VAL B O 1
ATOM 3900 N N . TRP B 1 239 ? -0.572 20.531 16.828 1 98.88 239 TRP B N 1
ATOM 3901 C CA . TRP B 1 239 ? 0.188 19.922 17.922 1 98.88 239 TRP B CA 1
ATOM 3902 C C . TRP B 1 239 ? 1.229 18.953 17.359 1 98.88 239 TRP B C 1
ATOM 3904 O O . TRP B 1 239 ? 2.383 18.953 17.797 1 98.88 239 TRP B O 1
ATOM 3914 N N . LEU B 1 240 ? 0.824 18.141 16.375 1 98.88 240 LEU B N 1
ATOM 3915 C CA . LEU B 1 240 ? 1.637 17.047 15.875 1 98.88 240 LEU B CA 1
ATOM 3916 C C . LEU B 1 240 ? 2.9 17.562 15.203 1 98.88 240 LEU B C 1
ATOM 3918 O O . LEU B 1 240 ? 3.889 16.828 15.078 1 98.88 240 LEU B O 1
ATOM 3922 N N . THR B 1 241 ? 2.93 18.797 14.797 1 98.69 241 THR B N 1
ATOM 3923 C CA . THR B 1 241 ? 4.082 19.359 14.094 1 98.69 241 THR B CA 1
ATOM 3924 C C . THR B 1 241 ? 5.027 20.047 15.07 1 98.69 241 THR B C 1
ATOM 3926 O O . THR B 1 241 ? 5.969 20.719 14.664 1 98.69 241 THR B O 1
ATOM 3929 N N . LEU B 1 242 ? 4.789 19.922 16.391 1 97.88 242 LEU B N 1
ATOM 3930 C CA . LEU B 1 242 ? 5.652 20.469 17.438 1 97.88 242 LEU B CA 1
ATOM 3931 C C . LEU B 1 242 ? 6.637 19.422 17.938 1 97.88 242 LEU B C 1
ATOM 3933 O O . LEU B 1 242 ? 6.383 18.219 17.812 1 97.88 242 LEU B O 1
ATOM 3937 N N . PRO B 1 243 ? 7.73 19.844 18.578 1 96.31 243 PRO B N 1
ATOM 3938 C CA . PRO B 1 243 ? 8.789 18.938 19.016 1 96.31 243 PRO B CA 1
ATOM 3939 C C . PRO B 1 243 ? 8.289 17.891 20.016 1 96.31 243 PRO B C 1
ATOM 3941 O O . PRO B 1 243 ? 8.781 16.766 20.031 1 96.31 243 PRO B O 1
ATOM 3944 N N . GLU B 1 244 ? 7.324 18.172 20.797 1 96.75 244 GLU B N 1
ATOM 3945 C CA . GLU B 1 244 ? 6.859 17.234 21.828 1 96.75 244 GLU B CA 1
ATOM 3946 C C . GLU B 1 244 ? 6.195 16.016 21.203 1 96.75 244 GLU B C 1
ATOM 3948 O O . GLU B 1 244 ? 5.996 15 21.859 1 96.75 244 GLU B O 1
ATOM 3953 N N . ALA B 1 245 ? 5.848 16.078 19.906 1 98.12 245 ALA B N 1
ATOM 3954 C CA . ALA B 1 245 ? 5.191 14.969 19.219 1 98.12 245 ALA B CA 1
ATOM 3955 C C . ALA B 1 245 ? 6.203 14.125 18.453 1 98.12 245 ALA B C 1
ATOM 3957 O O . ALA B 1 245 ? 5.832 13.156 17.781 1 98.12 245 ALA B O 1
ATOM 3958 N N . HIS B 1 246 ? 7.504 14.383 18.547 1 97.62 246 HIS B N 1
ATOM 3959 C CA . HIS B 1 246 ? 8.531 13.781 17.703 1 97.62 246 HIS B CA 1
ATOM 3960 C C . HIS B 1 246 ? 8.625 12.273 17.938 1 97.62 246 HIS B C 1
ATOM 3962 O O . HIS B 1 246 ? 9.141 11.539 17.094 1 97.62 246 HIS B O 1
ATOM 3968 N N . PHE B 1 247 ? 8.102 11.797 19.125 1 98.44 247 PHE B N 1
ATOM 3969 C CA . PHE B 1 247 ? 8.117 10.367 19.406 1 98.44 247 PHE B CA 1
ATOM 3970 C C . PHE B 1 247 ? 7.195 9.617 18.453 1 98.44 247 PHE B C 1
ATOM 3972 O O . PHE B 1 247 ? 7.258 8.383 18.359 1 98.44 247 PHE B O 1
ATOM 3979 N N . LEU B 1 248 ? 6.422 10.297 17.641 1 98.81 248 LEU B N 1
ATOM 3980 C CA . LEU B 1 248 ? 5.465 9.711 16.703 1 98.81 248 LEU B CA 1
ATOM 3981 C C . LEU B 1 248 ? 6.012 9.742 15.273 1 98.81 248 LEU B C 1
ATOM 3983 O O . LEU B 1 248 ? 5.27 9.523 14.312 1 98.81 248 LEU B O 1
ATOM 3987 N N . ASN B 1 249 ? 7.324 10.07 15.078 1 98.69 249 ASN B N 1
ATOM 3988 C CA . ASN B 1 249 ? 7.93 10.133 13.75 1 98.69 249 ASN B CA 1
ATOM 3989 C C . ASN B 1 249 ? 7.766 8.82 12.992 1 98.69 249 ASN B C 1
ATOM 3991 O O . ASN B 1 249 ? 8.102 7.754 13.516 1 98.69 249 ASN B O 1
ATOM 3995 N N . GLY B 1 250 ? 7.152 8.906 11.805 1 98.62 250 GLY B N 1
ATOM 3996 C CA . GLY B 1 250 ? 6.98 7.758 10.938 1 98.62 250 GLY B CA 1
ATOM 3997 C C . GLY B 1 250 ? 5.746 6.938 11.266 1 98.62 250 GLY B C 1
ATOM 3998 O O . GLY B 1 250 ? 5.574 5.836 10.742 1 98.62 250 GLY B O 1
ATOM 3999 N N . ARG B 1 251 ? 4.875 7.445 12.148 1 98.81 251 ARG B N 1
ATOM 4000 C CA . ARG B 1 251 ? 3.76 6.633 12.633 1 98.81 251 ARG B CA 1
ATOM 4001 C C . ARG B 1 251 ? 2.447 7.062 11.992 1 98.81 251 ARG B C 1
ATOM 4003 O O . ARG B 1 251 ? 2.344 8.172 11.461 1 98.81 251 ARG B O 1
ATOM 4010 N N . LEU B 1 252 ? 1.508 6.141 11.945 1 98.88 252 LEU B N 1
ATOM 4011 C CA . LEU B 1 252 ? 0.1 6.469 11.742 1 98.88 252 LEU B CA 1
ATOM 4012 C C . LEU B 1 252 ? -0.568 6.84 13.062 1 98.88 252 LEU B C 1
ATOM 4014 O O . LEU B 1 252 ? -0.542 6.059 14.016 1 98.88 252 LEU B O 1
ATOM 4018 N N . VAL B 1 253 ? -1.201 7.969 13.102 1 98.81 253 VAL B N 1
ATOM 4019 C CA . VAL B 1 253 ? -1.836 8.414 14.344 1 98.81 253 VAL B CA 1
ATOM 4020 C C . VAL B 1 253 ? -3.246 8.922 14.047 1 98.81 253 VAL B C 1
ATOM 4022 O O . VAL B 1 253 ? -3.504 9.469 12.969 1 98.81 253 VAL B O 1
ATOM 4025 N N . TRP B 1 254 ? -4.16 8.719 14.938 1 98.56 254 TRP B N 1
ATOM 4026 C CA . TRP B 1 254 ? -5.535 9.195 14.828 1 98.56 254 TRP B CA 1
ATOM 4027 C C . TRP B 1 254 ? -5.738 10.477 15.633 1 98.56 254 TRP B C 1
ATOM 4029 O O . TRP B 1 254 ? -5.402 10.531 16.812 1 98.56 254 TRP B O 1
ATOM 4039 N N . ALA B 1 255 ? -6.328 11.453 15.023 1 98.75 255 ALA B N 1
ATOM 4040 C CA . ALA B 1 255 ? -6.559 12.742 15.664 1 98.75 255 ALA B CA 1
ATOM 4041 C C . ALA B 1 255 ? -7.398 12.594 16.922 1 98.75 255 ALA B C 1
ATOM 4043 O O . ALA B 1 255 ? -7.371 13.453 17.812 1 98.75 255 ALA B O 1
ATOM 4044 N N . ASN B 1 256 ? -8.086 11.484 17.031 1 98.25 256 ASN B N 1
ATOM 4045 C CA . ASN B 1 256 ? -9.039 11.266 18.109 1 98.25 256 ASN B CA 1
ATOM 4046 C C . ASN B 1 256 ? -8.336 10.852 19.406 1 98.25 256 ASN B C 1
ATOM 4048 O O . ASN B 1 256 ? -8.938 10.883 20.484 1 98.25 256 ASN B O 1
ATOM 4052 N N . TRP B 1 257 ? -7.125 10.398 19.328 1 98.38 257 TRP B N 1
ATOM 4053 C CA . TRP B 1 257 ? -6.414 9.867 20.484 1 98.38 257 TRP B CA 1
ATOM 4054 C C . TRP B 1 257 ? -5.906 10.992 21.391 1 98.38 257 TRP B C 1
ATOM 4056 O O . TRP B 1 257 ? -5.379 11.992 20.891 1 98.38 257 TRP B O 1
ATOM 4066 N N . ASP B 1 258 ? -6.051 10.828 22.656 1 98.38 258 ASP B N 1
ATOM 4067 C CA . ASP B 1 258 ? -5.586 11.844 23.594 1 98.38 258 ASP B CA 1
ATOM 4068 C C . ASP B 1 258 ? -4.062 11.977 23.562 1 98.38 258 ASP B C 1
ATOM 4070 O O . ASP B 1 258 ? -3.344 11 23.797 1 98.38 258 ASP B O 1
ATOM 4074 N N . VAL B 1 259 ? -3.611 13.203 23.406 1 98.44 259 VAL B N 1
ATOM 4075 C CA . VAL B 1 259 ? -2.191 13.375 23.141 1 98.44 259 VAL B CA 1
ATOM 4076 C C . VAL B 1 259 ? -1.396 13.289 24.438 1 98.44 259 VAL B C 1
ATOM 4078 O O . VAL B 1 259 ? -0.226 12.898 24.438 1 98.44 259 VAL B O 1
ATOM 4081 N N . GLU B 1 260 ? -2.004 13.688 25.594 1 98 260 GLU B N 1
ATOM 4082 C CA . GLU B 1 260 ? -1.308 13.555 26.859 1 98 260 GLU B CA 1
ATOM 4083 C C . GLU B 1 260 ? -1.066 12.094 27.219 1 98 260 GLU B C 1
ATOM 4085 O O . GLU B 1 260 ? 0.015 11.734 27.688 1 98 260 GLU B O 1
ATOM 4090 N N . GLU B 1 261 ? -2.047 11.32 26.969 1 97.69 261 GLU B N 1
ATOM 4091 C CA . GLU B 1 261 ? -1.91 9.891 27.219 1 97.69 261 GLU B CA 1
ATOM 4092 C C . GLU B 1 261 ? -0.924 9.242 26.25 1 97.69 261 GLU B C 1
ATOM 4094 O O . GLU B 1 261 ? -0.189 8.328 26.625 1 97.69 261 GLU B O 1
ATOM 4099 N N . LEU B 1 262 ? -0.892 9.656 24.984 1 98.38 262 LEU B N 1
ATOM 4100 C CA . LEU B 1 262 ? 0.113 9.188 24.031 1 98.38 262 LEU B CA 1
ATOM 4101 C C . LEU B 1 262 ? 1.519 9.516 24.516 1 98.38 262 LEU B C 1
ATOM 4103 O O . LEU B 1 262 ? 2.42 8.68 24.453 1 98.38 262 LEU B O 1
ATOM 4107 N N . LYS B 1 263 ? 1.724 10.742 25.016 1 98.44 263 LYS B N 1
ATOM 4108 C CA . LYS B 1 263 ? 3.029 11.18 25.5 1 98.44 263 LYS B CA 1
ATOM 4109 C C . LYS B 1 263 ? 3.523 10.273 26.625 1 98.44 263 LYS B C 1
ATOM 4111 O O . LYS B 1 263 ? 4.727 10.039 26.75 1 98.44 263 LYS B O 1
ATOM 4116 N N . ASN B 1 264 ? 2.586 9.773 27.406 1 98.06 264 ASN B N 1
ATOM 4117 C CA . ASN B 1 264 ? 2.945 8.867 28.484 1 98.06 264 ASN B CA 1
ATOM 4118 C C . ASN B 1 264 ? 3.502 7.551 27.953 1 98.06 264 ASN B C 1
ATOM 4120 O O . ASN B 1 264 ? 4.109 6.781 28.688 1 98.06 264 ASN B O 1
ATOM 4124 N N . GLN B 1 265 ? 3.309 7.312 26.656 1 97.38 265 GLN B N 1
ATOM 4125 C CA . GLN B 1 265 ? 3.781 6.086 26.016 1 97.38 265 GLN B CA 1
ATOM 4126 C C . GLN B 1 265 ? 4.922 6.371 25.047 1 97.38 265 GLN B C 1
ATOM 4128 O O . GLN B 1 265 ? 5.234 5.543 24.188 1 97.38 265 GLN B O 1
ATOM 4133 N N . ALA B 1 266 ? 5.516 7.508 25.109 1 98.12 266 ALA B N 1
ATOM 4134 C CA . ALA B 1 266 ? 6.449 8.016 24.109 1 98.12 2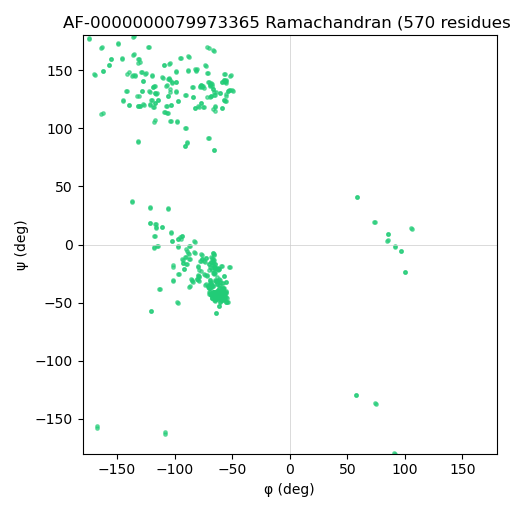66 ALA B CA 1
ATOM 4135 C C . ALA B 1 266 ? 7.617 7.055 23.922 1 98.12 266 ALA B C 1
ATOM 4137 O O . ALA B 1 266 ? 7.973 6.719 22.781 1 98.12 266 ALA B O 1
ATOM 4138 N N . GLN B 1 267 ? 8.188 6.562 25.016 1 97.44 267 GLN B N 1
ATOM 4139 C CA . GLN B 1 267 ? 9.352 5.688 24.922 1 97.44 267 GLN B CA 1
ATOM 4140 C C . GLN B 1 267 ? 9 4.359 24.266 1 97.44 267 GLN B C 1
ATOM 4142 O O . GLN B 1 267 ? 9.734 3.875 23.406 1 97.44 267 GLN B O 1
ATOM 4147 N N . GLU B 1 268 ? 7.895 3.791 24.656 1 96.25 268 GLU B N 1
ATOM 4148 C CA . GLU B 1 268 ? 7.438 2.525 24.094 1 96.25 268 GLU B CA 1
ATOM 4149 C C . GLU B 1 268 ? 7.148 2.658 22.609 1 96.25 268 GLU B C 1
ATOM 4151 O O . GLU B 1 268 ? 7.543 1.802 21.812 1 96.25 268 GLU B O 1
ATOM 4156 N N . ILE B 1 269 ? 6.508 3.721 22.188 1 97.12 269 ILE B N 1
ATOM 4157 C CA . ILE B 1 269 ? 6.141 3.951 20.781 1 97.12 269 ILE B CA 1
ATOM 4158 C C . ILE B 1 269 ? 7.398 4.16 19.953 1 97.12 269 ILE B C 1
ATOM 4160 O O . ILE B 1 269 ? 7.57 3.523 18.906 1 97.12 269 ILE B O 1
ATOM 4164 N N . SER B 1 270 ? 8.328 4.988 20.438 1 96.06 270 SER B N 1
ATOM 4165 C CA . SER B 1 270 ? 9.5 5.352 19.641 1 96.06 270 SER B CA 1
ATOM 4166 C C . SER B 1 270 ? 10.469 4.18 19.516 1 96.06 270 SER B C 1
ATOM 4168 O O . SER B 1 270 ? 11.18 4.062 18.531 1 96.06 270 SER B O 1
ATOM 4170 N N . SER B 1 271 ? 10.461 3.254 20.5 1 95.06 271 SER B N 1
ATOM 4171 C CA . SER B 1 271 ? 11.406 2.143 20.516 1 95.06 271 SER B CA 1
ATOM 4172 C C . SER B 1 271 ? 10.844 0.934 19.766 1 95.06 271 SER B C 1
ATOM 4174 O O . SER B 1 271 ? 11.578 -0.003 19.453 1 95.06 271 SER B O 1
ATOM 4176 N N . GLY B 1 272 ? 9.57 0.923 19.547 1 94.81 272 GLY B N 1
ATOM 4177 C CA . GLY B 1 272 ? 8.938 -0.215 18.906 1 94.81 272 GLY B CA 1
ATOM 4178 C C . GLY B 1 272 ? 8.477 0.083 17.484 1 94.81 272 GLY B C 1
ATOM 4179 O O . GLY B 1 272 ? 9.016 0.972 16.828 1 94.81 272 GLY B O 1
ATOM 4180 N N . SER B 1 273 ? 7.559 -0.781 17.016 1 95.38 273 SER B N 1
ATOM 4181 C CA . SER B 1 273 ? 7.078 -0.656 15.648 1 95.38 273 SER B CA 1
ATOM 4182 C C . SER B 1 273 ? 5.582 -0.367 15.609 1 95.38 273 SER B C 1
ATOM 4184 O O . SER B 1 273 ? 4.973 -0.368 14.539 1 95.38 273 SER B O 1
ATOM 4186 N N . THR B 1 274 ? 5.004 -0.127 16.812 1 96.69 274 THR B N 1
ATOM 4187 C CA . THR B 1 274 ? 3.566 0.115 16.844 1 96.69 274 THR B CA 1
ATOM 4188 C C . THR B 1 274 ? 3.184 1.28 15.938 1 96.69 274 THR B C 1
ATOM 4190 O O . THR B 1 274 ? 3.992 2.184 15.711 1 96.69 274 THR B O 1
ATOM 4193 N N . MET B 1 275 ? 2.025 1.214 15.336 1 98.25 275 MET B N 1
ATOM 4194 C CA . MET B 1 275 ? 1.438 2.283 14.531 1 98.25 275 MET B CA 1
ATOM 4195 C C . MET B 1 275 ? 2.15 2.404 13.188 1 98.25 275 MET B C 1
ATOM 4197 O O . MET B 1 275 ? 2.105 3.457 12.547 1 98.25 275 MET B O 1
ATOM 4201 N N . THR B 1 276 ? 2.891 1.36 12.727 1 98.5 276 THR B N 1
ATOM 4202 C CA . THR B 1 276 ? 3.457 1.265 11.383 1 98.5 276 THR B CA 1
ATOM 4203 C C . THR B 1 276 ? 2.73 0.202 10.57 1 98.5 276 THR B C 1
ATOM 4205 O O . THR B 1 276 ? 2.078 -0.682 11.125 1 98.5 276 THR B O 1
ATOM 4208 N N . ALA B 1 277 ? 2.758 0.353 9.234 1 98.44 277 ALA B N 1
ATOM 4209 C CA . ALA B 1 277 ? 2.139 -0.629 8.352 1 98.44 277 ALA B CA 1
ATOM 4210 C C . ALA B 1 277 ? 2.93 -1.933 8.336 1 98.44 277 ALA B C 1
ATOM 4212 O O . ALA B 1 277 ? 4.164 -1.918 8.312 1 98.44 277 ALA B O 1
ATOM 4213 N N . GLY B 1 278 ? 2.252 -3.039 8.336 1 96.81 278 GLY B N 1
ATOM 4214 C CA . GLY B 1 278 ? 2.889 -4.348 8.312 1 96.81 278 GLY B CA 1
ATOM 4215 C C . GLY B 1 278 ? 1.926 -5.477 8.008 1 96.81 278 GLY B C 1
ATOM 4216 O O . GLY B 1 278 ? 0.97 -5.297 7.25 1 96.81 278 GLY B O 1
ATOM 4217 N N . ILE B 1 279 ? 2.295 -6.645 8.43 1 98 279 ILE B N 1
ATOM 4218 C CA . ILE B 1 279 ? 1.5 -7.852 8.234 1 98 279 ILE B CA 1
ATOM 4219 C C . ILE B 1 279 ? 1.078 -8.422 9.586 1 98 279 ILE B C 1
ATOM 4221 O O . ILE B 1 279 ? 1.902 -8.555 10.492 1 98 279 ILE B O 1
ATOM 4225 N N . GLU B 1 280 ? -0.195 -8.695 9.703 1 97.06 280 GLU B N 1
ATOM 4226 C CA . GLU B 1 280 ? -0.724 -9.219 10.953 1 97.06 280 GLU B CA 1
ATOM 4227 C C . GLU B 1 280 ? -0.069 -10.547 11.32 1 97.06 280 GLU B C 1
ATOM 4229 O O . GLU B 1 280 ? -0.005 -11.461 10.492 1 97.06 280 GLU B O 1
ATOM 4234 N N . GLY B 1 281 ? 0.383 -10.664 12.492 1 94.88 281 GLY B N 1
ATOM 4235 C CA . GLY B 1 281 ? 1.048 -11.859 12.977 1 94.88 281 GLY B CA 1
ATOM 4236 C C . GLY B 1 281 ? 2.561 -11.75 12.977 1 94.88 281 GLY B C 1
ATOM 4237 O O . GLY B 1 281 ? 3.246 -12.5 13.664 1 94.88 281 GLY B O 1
ATOM 4238 N N . TRP B 1 282 ? 3.121 -10.875 12.156 1 95.25 282 TRP B N 1
ATOM 4239 C CA . TRP B 1 282 ? 4.57 -10.695 12.094 1 95.25 282 TRP B CA 1
ATOM 4240 C C . TRP B 1 282 ? 5.062 -9.867 13.273 1 95.25 282 TRP B C 1
ATOM 4242 O O . TRP B 1 282 ? 4.488 -8.82 13.594 1 95.25 282 TRP B O 1
ATOM 4252 N N . PRO B 1 283 ? 6.168 -10.164 14.023 1 94.38 283 PRO B N 1
ATOM 4253 C CA . PRO B 1 283 ? 6.941 -11.383 13.766 1 94.38 283 PRO B CA 1
ATOM 4254 C C . PRO B 1 283 ? 6.258 -12.641 14.305 1 94.38 283 PRO B C 1
ATOM 4256 O O . PRO B 1 283 ? 5.684 -12.617 15.391 1 94.38 283 PRO B O 1
ATOM 4259 N N . PHE B 1 284 ? 6.305 -13.641 13.438 1 94.62 284 PHE B N 1
ATOM 4260 C CA . PHE B 1 284 ? 5.762 -14.938 13.828 1 94.62 284 PHE B CA 1
ATOM 4261 C C . PHE B 1 284 ? 6.652 -15.617 14.859 1 94.62 284 PHE B C 1
ATOM 4263 O O . PHE B 1 284 ? 7.754 -15.141 15.148 1 94.62 284 PHE B O 1
ATOM 4270 N N . SER B 1 285 ? 6.203 -16.688 15.453 1 88.88 285 SER B N 1
ATOM 4271 C CA . SER B 1 285 ? 6.75 -17.25 16.688 1 88.88 285 SER B CA 1
ATOM 4272 C C . SER B 1 285 ? 8.023 -18.047 16.406 1 88.88 285 SER B C 1
ATOM 4274 O O . SER B 1 285 ? 8.812 -18.297 17.328 1 88.88 285 SER B O 1
ATOM 4276 N N . HIS B 1 286 ? 8.312 -18.547 15.219 1 85.75 286 HIS B N 1
ATOM 4277 C CA . HIS B 1 286 ? 9.5 -19.344 14.945 1 85.75 286 HIS B CA 1
ATOM 4278 C C . HIS B 1 286 ? 10.555 -18.531 14.195 1 85.75 286 HIS B C 1
ATOM 4280 O O . HIS B 1 286 ? 10.211 -17.734 13.32 1 85.75 286 HIS B O 1
ATOM 4286 N N . THR B 1 287 ? 11.836 -18.641 14.672 1 79.81 287 THR B N 1
ATOM 4287 C CA . THR B 1 287 ? 12.945 -17.969 14.008 1 79.81 287 THR B CA 1
ATOM 4288 C C . THR B 1 287 ? 14.125 -18.922 13.836 1 79.81 287 THR B C 1
ATOM 4290 O O . THR B 1 287 ? 14.32 -19.828 14.641 1 79.81 287 THR B O 1
#

Foldseek 3Di:
DADPDDDPFRAFAQEDDDLLQLLDQVLAPAAFEAEFEPLLDFLNLLLQQSNVSSHYQEYEYEEQDQVSLVVSVVPRPHNHHYHYDHDQLLDLVSLLVVLVVSAEGAEYELEFAAFAQFDAPVPDDPVRLVVRLSNQPSSVVSNCVRNVVRYDQQHHEYEYEAAPCLPPPCVVQHRRCSNSVSRLNSLQVQLVVLVVDVRYFTGYEHQFAAPDPNNVSSVDDCVVDPHGDSNQSSSLSSSCRDPLNSLQRSFYDYSGHDVVRVSVCSVVSSVDCPRGDDDPCPVPDDD/DADPDDDPFRAFAQEDDDLLQLLDQVLAPAAFEAEFEPLLDFLNLLLQQSNVSSHYQEYEYEEADQVSLVVSVVPRPHNHHYHYDHDQLLDLVSLLVVLVVSAEGAEYELEFAAFAQFDAPVPDDPVRLCVRLSNQPSSVVSNCVRNVVRYDQQHHEYEYEAAPCLPPPCVVQHRRCSNSVSRLNSLQVQLVVLVVDVRYFTGYEHQFAAPDPNNVSSVDDCVVDPHGDSNQSSSQSSSCRDPLNSLQRSAYDYSGHDVVRVSVCSVVSSVDCPRGDDDPCPVPDDD

Sequence (574 aa):
MQPPFPSPVPTWHNALYPAVDPSNRSQSHKGQTVVITGAGSGIGRMTARAFAVAGASHIVLIGRVLSKLEETKSQISIDCQISIFAADVADEAAMKRIADAVGMWDVLIMNAGYLPDPSPAAKARLDDYWASYEINVKSLIIGAKVFFPTANPARAAALATVAGALVLPTKAVLGLSGYLVAKLAAVKTMEFLAAENSNIFCAAVHPGMVDTDIFRKSGATPDMMPMDDVGLPAGFMVWLTLPEAHFLNGRLVWANWDVEELKNQAQEISSGSTMTAGIEGWPFSHTMQPPFPSPVPTWHNALYPAVDPSNRSQSHKGQTVVITGAGSGIGRMTARAFAVAGASHIVLIGRVLSKLEETKSQISIDCQISIFAADVADEAAMKRIADAVGMWDVLIMNAGYLPDPSPAAKARLDDYWASYEINVKSLIIGAKVFFPTANPARAAALATVAGALVLPTKAVLGLSGYLVAKLAAVKTMEFLAAENSNIFCAAVHPGMVDTDIFRKSGATPDMMPMDDVGLPAGFMVWLTLPEAHFLNGRLVWANWDVEELKNQAQEISSGSTMTAGIEGWPFSHT

Radius of gyration: 24.2 Å; Cα contacts (8 Å, |Δi|>4): 1343; chains: 2; bounding box: 53×76×56 Å